Protein 2DGJ (pdb70)

Structure (mmCIF, N/CA/C/O backbone):
data_2DGJ
#
_entry.id   2DGJ
#
_cell.length_a   45.265
_cell.length_b   161.848
_cell.length_c   133.366
_cell.angle_alpha   90.00
_cell.angle_beta   90.00
_cell.angle_gamma   90.00
#
_symmetry.space_group_name_H-M   'C 2 2 21'
#
loop_
_entity.id
_entity.type
_entity.pdbx_description
1 polymer 'hypothetical protein ebhA'
2 non-polymer 'SULFATE ION'
3 non-polymer 'ACETIC ACID'
4 non-polymer GLYCEROL
5 water water
#
loop_
_atom_site.group_PDB
_atom_site.id
_atom_site.type_symbol
_atom_site.label_atom_id
_atom_site.label_alt_id
_atom_site.label_comp_id
_atom_site.label_asym_id
_atom_site.label_entity_id
_atom_site.label_seq_id
_atom_site.pdbx_PDB_ins_code
_atom_site.Cartn_x
_atom_site.Cartn_y
_atom_site.Cartn_z
_atom_site.occupancy
_atom_site.B_iso_or_equiv
_atom_site.auth_seq_id
_atom_site.auth_comp_id
_atom_site.auth_asym_id
_atom_site.auth_atom_id
_atom_site.pdbx_PDB_model_num
ATOM 1 N N . ALA A 1 2 ? 36.759 31.864 -3.333 1.00 35.91 2 ALA A N 1
ATOM 2 C CA . ALA A 1 2 ? 36.809 30.439 -3.766 1.00 35.99 2 ALA A CA 1
ATOM 3 C C . ALA A 1 2 ? 36.508 30.315 -5.258 1.00 35.99 2 ALA A C 1
ATOM 4 O O . ALA A 1 2 ? 36.268 29.218 -5.762 1.00 36.03 2 ALA A O 1
ATOM 14 N N . GLY A 1 4 ? 38.073 29.914 -7.764 1.00 34.14 4 GLY A N 1
ATOM 15 C CA . GLY A 1 4 ? 38.738 28.787 -8.398 1.00 32.93 4 GLY A CA 1
ATOM 16 C C . GLY A 1 4 ? 38.084 27.455 -8.095 1.00 32.09 4 GLY A C 1
ATOM 17 O O . GLY A 1 4 ? 37.960 26.599 -8.977 1.00 31.93 4 GLY A O 1
ATOM 18 N N . GLN A 1 5 ? 37.662 27.275 -6.847 1.00 31.24 5 GLN A N 1
ATOM 19 C CA . GLN A 1 5 ? 37.013 26.040 -6.429 1.00 30.35 5 GLN A CA 1
ATOM 20 C C . GLN A 1 5 ? 35.750 25.779 -7.246 1.00 29.73 5 GLN A C 1
ATOM 21 O O . GLN A 1 5 ? 35.457 24.635 -7.598 1.00 29.76 5 GLN A O 1
ATOM 27 N N . LEU A 1 6 ? 35.009 26.844 -7.544 1.00 28.88 6 LEU A N 1
ATOM 28 C CA . LEU A 1 6 ? 33.782 26.739 -8.325 1.00 27.92 6 LEU A CA 1
ATOM 29 C C . LEU A 1 6 ? 34.122 26.303 -9.747 1.00 27.32 6 LEU A C 1
ATOM 30 O O . LEU A 1 6 ? 33.441 25.451 -10.328 1.00 27.18 6 LEU A O 1
ATOM 35 N N . GLN A 1 7 ? 35.177 26.891 -10.303 1.00 26.71 7 GLN A N 1
ATOM 36 C CA . GLN A 1 7 ? 35.624 26.552 -11.647 1.00 26.19 7 GLN A CA 1
ATOM 37 C C . GLN A 1 7 ? 36.008 25.078 -11.648 1.00 25.84 7 GLN A C 1
ATOM 38 O O . GLN A 1 7 ? 35.766 24.356 -12.618 1.00 25.61 7 GLN A O 1
ATOM 44 N N . HIS A 1 8 ? 36.605 24.645 -10.539 1.00 25.52 8 HIS A N 1
ATOM 45 C CA . HIS A 1 8 ? 37.024 23.260 -10.374 1.00 25.26 8 HIS A CA 1
ATOM 46 C C . HIS A 1 8 ? 35.818 22.330 -10.440 1.00 24.84 8 HIS A C 1
ATOM 47 O O . HIS A 1 8 ? 35.862 21.300 -11.111 1.00 24.77 8 HIS A O 1
ATOM 54 N N . GLY A 1 9 ? 34.746 22.705 -9.744 1.00 24.33 9 GLY A N 1
ATOM 55 C CA . GLY A 1 9 ? 33.532 21.908 -9.743 1.00 23.61 9 GLY A CA 1
ATOM 56 C C . GLY A 1 9 ? 32.996 21.751 -11.156 1.00 23.13 9 GLY A C 1
ATOM 57 O O . GLY A 1 9 ? 32.556 20.673 -11.546 1.00 23.15 9 GLY A O 1
ATOM 58 N N . ILE A 1 10 ? 33.038 22.834 -11.926 1.00 22.68 10 ILE A N 1
ATOM 59 C CA . ILE A 1 10 ? 32.569 22.807 -13.307 1.00 22.17 10 ILE A CA 1
ATOM 60 C C . ILE A 1 10 ? 33.480 21.939 -14.176 1.00 21.95 10 ILE A C 1
ATOM 61 O O . ILE A 1 10 ? 33.010 21.167 -15.008 1.00 21.97 10 ILE A O 1
ATOM 66 N N . ASP A 1 11 ? 34.787 22.071 -13.977 1.00 21.62 11 ASP A N 1
ATOM 67 C CA . ASP A 1 11 ? 35.753 21.301 -14.754 1.00 21.36 11 ASP A CA 1
ATOM 68 C C . ASP A 1 11 ? 35.601 19.808 -14.525 1.00 21.25 11 ASP A C 1
ATOM 69 O O . ASP A 1 11 ? 35.757 19.002 -15.447 1.00 21.31 11 ASP A O 1
ATOM 74 N N . ASP A 1 12 ? 35.289 19.445 -13.287 1.00 21.04 12 ASP A N 1
ATOM 75 C CA . ASP A 1 12 ? 35.164 18.047 -12.910 1.00 20.82 12 ASP A CA 1
ATOM 76 C C . ASP A 1 12 ? 33.854 17.377 -13.294 1.00 20.68 12 ASP A C 1
ATOM 77 O O . ASP A 1 12 ? 33.673 16.191 -13.035 1.00 20.58 12 ASP A O 1
ATOM 82 N N . GLU A 1 13 ? 32.951 18.123 -13.922 1.00 20.61 13 GLU A N 1
ATOM 83 C CA . GLU A 1 13 ? 31.664 17.563 -14.323 1.00 20.61 13 GLU A CA 1
ATOM 84 C C . GLU A 1 13 ? 31.792 16.300 -15.171 1.00 20.49 13 GLU A C 1
ATOM 85 O O . GLU A 1 13 ? 31.404 15.210 -14.736 1.00 20.51 13 GLU A O 1
ATOM 91 N N . ASN A 1 14 ? 32.325 16.448 -16.381 1.00 20.26 14 ASN A N 1
ATOM 92 C CA . ASN A 1 14 ? 32.482 15.314 -17.284 1.00 20.08 14 ASN A CA 1
ATOM 93 C C . ASN A 1 14 ? 33.126 14.111 -16.611 1.00 19.84 14 ASN A C 1
ATOM 94 O O . ASN A 1 14 ? 32.661 12.982 -16.772 1.00 19.79 14 ASN A O 1
ATOM 99 N N . ALA A 1 15 ? 34.187 14.357 -15.850 1.00 19.60 15 ALA A N 1
ATOM 100 C CA . ALA A 1 15 ? 34.891 13.284 -15.157 1.00 19.40 15 ALA A CA 1
ATOM 101 C C . ALA A 1 15 ? 33.972 12.617 -14.137 1.00 19.24 15 ALA A C 1
ATOM 102 O O . ALA A 1 15 ? 33.865 11.392 -14.083 1.00 19.25 15 ALA A O 1
ATOM 104 N N . THR A 1 16 ? 33.299 13.434 -13.335 1.00 19.11 16 THR A N 1
ATOM 105 C CA . THR A 1 16 ? 32.388 12.925 -12.320 1.00 19.05 16 THR A CA 1
ATOM 106 C C . THR A 1 16 ? 31.286 12.097 -12.963 1.00 18.97 16 THR A C 1
ATOM 107 O O . THR A 1 16 ? 30.858 11.085 -12.414 1.00 18.90 16 THR A O 1
ATOM 111 N N . LYS A 1 17 ? 30.834 12.531 -14.135 1.00 18.98 17 LYS A N 1
ATOM 112 C CA . LYS A 1 17 ? 29.771 11.832 -14.842 1.00 19.06 17 LYS A CA 1
ATOM 113 C C . LYS A 1 17 ? 30.212 10.521 -15.469 1.00 19.05 17 LYS A C 1
ATOM 114 O O . LYS A 1 17 ? 29.373 9.701 -15.843 1.00 19.06 17 LYS A O 1
ATOM 120 N N . GLN A 1 18 ? 31.519 10.320 -15.583 1.00 19.11 18 GLN A N 1
ATOM 121 C CA . GLN A 1 18 ? 32.045 9.089 -16.163 1.00 19.05 18 GLN A CA 1
ATOM 122 C C . GLN A 1 18 ? 32.179 8.021 -15.088 1.00 18.80 18 GLN A C 1
ATOM 123 O O . GLN A 1 18 ? 32.297 6.828 -15.389 1.00 18.81 18 GLN A O 1
ATOM 129 N N . THR A 1 19 ? 32.154 8.452 -13.830 1.00 18.48 19 THR A N 1
ATOM 130 C CA . THR A 1 19 ? 32.303 7.530 -12.712 1.00 18.16 19 THR A CA 1
ATOM 131 C C . THR A 1 19 ? 31.054 6.715 -12.410 1.00 18.01 19 THR A C 1
ATOM 132 O O . THR A 1 19 ? 29.932 7.133 -12.701 1.00 18.02 19 THR A O 1
ATOM 136 N N . GLN A 1 20 ? 31.275 5.548 -11.812 1.00 17.82 20 GLN A N 1
ATOM 137 C CA . GLN A 1 20 ? 30.214 4.633 -11.425 1.00 17.49 20 GLN A CA 1
ATOM 138 C C . GLN A 1 20 ? 29.417 5.253 -10.272 1.00 17.50 20 GLN A C 1
ATOM 139 O O . GLN A 1 20 ? 28.215 5.006 -10.125 1.00 17.44 20 GLN A O 1
ATOM 145 N N . LYS A 1 21 ? 30.095 6.063 -9.461 1.00 17.36 21 LYS A N 1
ATOM 146 C CA . LYS A 1 21 ? 29.452 6.715 -8.326 1.00 17.34 21 LYS A CA 1
ATOM 147 C C . LYS A 1 21 ? 28.283 7.567 -8.814 1.00 17.22 21 LYS A C 1
ATOM 148 O O . LYS A 1 21 ? 27.237 7.635 -8.170 1.00 17.17 21 LYS A O 1
ATOM 154 N N . TYR A 1 22 ? 28.471 8.212 -9.959 1.00 17.06 22 TYR A N 1
ATOM 155 C CA . TYR A 1 22 ? 27.441 9.056 -10.551 1.00 17.12 22 TYR A CA 1
ATOM 156 C C . TYR A 1 22 ? 26.470 8.184 -11.341 1.00 17.15 22 TYR A C 1
ATOM 157 O O . TYR A 1 22 ? 25.261 8.186 -11.090 1.00 17.05 22 TYR A O 1
ATOM 166 N N . ARG A 1 23 ? 27.025 7.446 -12.297 1.00 17.31 23 ARG A N 1
ATOM 167 C CA . ARG A 1 23 ? 26.282 6.548 -13.175 1.00 17.40 23 ARG A CA 1
ATOM 168 C C . ARG A 1 23 ? 25.123 5.812 -12.504 1.00 17.21 23 ARG A C 1
ATOM 169 O O . ARG A 1 23 ? 23.967 5.980 -12.894 1.00 17.00 23 ARG A O 1
ATOM 177 N N . ASP A 1 24 ? 25.440 4.992 -11.504 1.00 17.04 24 ASP A N 1
ATOM 178 C CA . ASP A 1 24 ? 24.427 4.208 -10.796 1.00 16.97 24 ASP A CA 1
ATOM 179 C C . ASP A 1 24 ? 23.736 4.898 -9.630 1.00 17.04 24 ASP A C 1
ATOM 180 O O . ASP A 1 24 ? 22.946 4.272 -8.923 1.00 17.06 24 ASP A O 1
ATOM 185 N N . ALA A 1 25 ? 24.017 6.180 -9.420 1.00 17.18 25 ALA A N 1
ATOM 186 C CA . ALA A 1 25 ? 23.366 6.914 -8.338 1.00 17.26 25 ALA A CA 1
ATOM 187 C C . ALA A 1 25 ? 21.885 7.004 -8.680 1.00 17.35 25 ALA A C 1
ATOM 188 O O . ALA A 1 25 ? 21.493 6.757 -9.822 1.00 17.29 25 ALA A O 1
ATOM 190 N N . GLU A 1 26 ? 21.066 7.352 -7.694 1.00 17.41 26 GLU A N 1
ATOM 191 C CA . GLU A 1 26 ? 19.633 7.464 -7.926 1.00 17.56 26 GLU A CA 1
ATOM 192 C C . GLU A 1 26 ? 19.394 8.665 -8.832 1.00 17.40 26 GLU A C 1
ATOM 193 O O . GLU A 1 26 ? 20.062 9.692 -8.701 1.00 17.38 26 GLU A O 1
ATOM 199 N N . GLN A 1 27 ? 18.446 8.524 -9.753 1.00 17.17 27 GLN A N 1
ATOM 200 C CA . GLN A 1 27 ? 18.121 9.572 -10.717 1.00 16.84 27 GLN A CA 1
ATOM 201 C C . GLN A 1 27 ? 18.120 10.979 -10.130 1.00 16.61 27 GLN A C 1
ATOM 202 O O . GLN A 1 27 ? 18.823 11.858 -10.619 1.00 16.75 27 GLN A O 1
ATOM 208 N N . SER A 1 28 ? 17.324 11.189 -9.087 1.00 16.25 28 SER A N 1
ATOM 209 C CA . SER A 1 28 ? 17.215 12.495 -8.446 1.00 15.74 28 SER A CA 1
ATOM 210 C C . SER A 1 28 ? 18.563 13.072 -8.018 1.00 15.57 28 SER A C 1
ATOM 211 O O . SER A 1 28 ? 18.797 14.276 -8.135 1.00 15.51 28 SER A O 1
ATOM 214 N N . LYS A 1 29 ? 19.446 12.214 -7.519 1.00 15.31 29 LYS A N 1
ATOM 215 C CA . LYS A 1 29 ? 20.761 12.662 -7.074 1.00 15.12 29 LYS A CA 1
ATOM 216 C C . LYS A 1 29 ? 21.638 13.037 -8.262 1.00 14.81 29 LYS A C 1
ATOM 217 O O . LYS A 1 29 ? 22.430 13.973 -8.186 1.00 14.66 29 LYS A O 1
ATOM 223 N N . LYS A 1 30 ? 21.491 12.304 -9.360 1.00 14.63 30 LYS A N 1
ATOM 224 C CA . LYS A 1 30 ? 22.254 12.579 -10.573 1.00 14.41 30 LYS A CA 1
ATOM 225 C C . LYS A 1 30 ? 21.787 13.906 -11.163 1.00 14.07 30 LYS A C 1
ATOM 226 O O . LYS A 1 30 ? 22.589 14.715 -11.629 1.00 14.02 30 LYS A O 1
ATOM 232 N N . THR A 1 31 ? 20.476 14.128 -11.125 1.00 13.74 31 THR A N 1
ATOM 233 C CA . THR A 1 31 ? 19.881 15.351 -11.646 1.00 13.47 31 THR A CA 1
ATOM 234 C C . THR A 1 31 ? 20.245 16.578 -10.813 1.00 13.31 31 THR A C 1
ATOM 235 O O . THR A 1 31 ? 20.576 17.631 -11.359 1.00 13.26 31 THR A O 1
ATOM 239 N N . ALA A 1 32 ? 20.177 16.442 -9.493 1.00 13.02 32 ALA A N 1
ATOM 240 C CA . ALA A 1 32 ? 20.505 17.548 -8.603 1.00 12.88 32 ALA A CA 1
ATOM 241 C C . ALA A 1 32 ? 21.943 18.024 -8.854 1.00 12.88 32 ALA A C 1
ATOM 242 O O . ALA A 1 32 ? 22.218 19.229 -8.922 1.00 12.87 32 ALA A O 1
ATOM 244 N N . TYR A 1 33 ? 22.860 17.068 -8.994 1.00 12.82 33 TYR A N 1
ATOM 245 C CA . TYR A 1 33 ? 24.257 17.389 -9.250 1.00 12.94 33 TYR A CA 1
ATOM 246 C C . TYR A 1 33 ? 24.353 18.113 -10.581 1.00 13.17 33 TYR A C 1
ATOM 247 O O . TYR A 1 33 ? 24.951 19.178 -10.675 1.00 13.17 33 TYR A O 1
ATOM 256 N N . ASP A 1 34 ? 23.756 17.523 -11.610 1.00 13.54 34 ASP A N 1
ATOM 257 C CA . ASP A 1 34 ? 23.777 18.107 -12.942 1.00 13.99 34 ASP A CA 1
ATOM 258 C C . ASP A 1 34 ? 23.230 19.535 -12.947 1.00 13.85 34 ASP A C 1
ATOM 259 O O . ASP A 1 34 ? 23.769 20.417 -13.615 1.00 13.78 34 ASP A O 1
ATOM 264 N N . GLN A 1 35 ? 22.163 19.762 -12.190 1.00 13.75 35 GLN A N 1
ATOM 265 C CA . GLN A 1 35 ? 21.557 21.086 -12.118 1.00 13.69 35 GLN A CA 1
ATOM 266 C C . GLN A 1 35 ? 22.426 22.067 -11.343 1.00 13.73 35 GLN A C 1
ATOM 267 O O . GLN A 1 35 ? 22.360 23.275 -11.571 1.00 13.70 35 GLN A O 1
ATOM 273 N N . ALA A 1 36 ? 23.238 21.547 -10.428 1.00 13.78 36 ALA A N 1
ATOM 274 C CA . ALA A 1 36 ? 24.122 22.390 -9.631 1.00 14.01 36 ALA A CA 1
ATOM 275 C C . ALA A 1 36 ? 25.243 22.900 -10.528 1.00 14.11 36 ALA A C 1
ATOM 276 O O . ALA A 1 36 ? 25.613 24.077 -10.472 1.00 14.08 36 ALA A O 1
ATOM 278 N N . VAL A 1 37 ? 25.775 22.006 -11.359 1.00 14.24 37 VAL A N 1
ATOM 279 C CA . VAL A 1 37 ? 26.847 22.365 -12.281 1.00 14.49 37 VAL A CA 1
ATOM 280 C C . VAL A 1 37 ? 26.363 23.431 -13.257 1.00 14.83 37 VAL A C 1
ATOM 281 O O . VAL A 1 37 ? 27.046 24.425 -13.492 1.00 14.84 37 VAL A O 1
ATOM 285 N N . ALA A 1 38 ? 25.182 23.215 -13.828 1.00 15.20 38 ALA A N 1
ATOM 286 C CA . ALA A 1 38 ? 24.607 24.160 -14.777 1.00 15.61 38 ALA A CA 1
ATOM 287 C C . ALA A 1 38 ? 24.440 25.511 -14.099 1.00 15.91 38 ALA A C 1
ATOM 288 O O . ALA A 1 38 ? 24.740 26.557 -14.680 1.00 16.01 38 ALA A O 1
ATOM 290 N N . ALA A 1 39 ? 23.969 25.482 -12.859 1.00 16.23 39 ALA A N 1
ATOM 291 C CA . ALA A 1 39 ? 23.774 26.700 -12.091 1.00 16.78 39 ALA A CA 1
ATOM 292 C C . ALA A 1 39 ? 25.120 27.403 -11.876 1.00 17.21 39 ALA A C 1
ATOM 293 O O . ALA A 1 39 ? 25.231 28.623 -12.019 1.00 17.21 39 ALA A O 1
ATOM 295 N N . ALA A 1 40 ? 26.136 26.616 -11.528 1.00 17.78 40 ALA A N 1
ATOM 296 C CA . ALA A 1 40 ? 27.476 27.138 -11.280 1.00 18.28 40 ALA A CA 1
ATOM 297 C C . ALA A 1 40 ? 28.012 27.872 -12.504 1.00 18.63 40 ALA A C 1
ATOM 298 O O . ALA A 1 40 ? 28.500 28.993 -12.398 1.00 18.78 40 ALA A O 1
ATOM 300 N N . LYS A 1 41 ? 27.910 27.237 -13.668 1.00 19.04 41 LYS A N 1
ATOM 301 C CA . LYS A 1 41 ? 28.389 27.849 -14.903 1.00 19.62 41 LYS A CA 1
ATOM 302 C C . LYS A 1 41 ? 27.779 29.229 -15.084 1.00 20.03 41 LYS A C 1
ATOM 303 O O . LYS A 1 41 ? 28.482 30.207 -15.329 1.00 19.99 41 LYS A O 1
ATOM 309 N N . ALA A 1 42 ? 26.458 29.300 -14.973 1.00 20.74 42 ALA A N 1
ATOM 310 C CA . ALA A 1 42 ? 25.735 30.550 -15.136 1.00 21.51 42 ALA A CA 1
ATOM 311 C C . ALA A 1 42 ? 26.209 31.596 -14.130 1.00 22.12 42 ALA A C 1
ATOM 312 O O . ALA A 1 42 ? 26.488 32.739 -14.492 1.00 22.16 42 ALA A O 1
ATOM 314 N N . ILE A 1 43 ? 26.302 31.192 -12.868 1.00 22.86 43 ILE A N 1
ATOM 315 C CA . ILE A 1 43 ? 26.743 32.090 -11.810 1.00 23.71 43 ILE A CA 1
ATOM 316 C C . ILE A 1 43 ? 28.176 32.551 -12.049 1.00 24.35 43 ILE A C 1
ATOM 317 O O . ILE A 1 43 ? 28.488 33.730 -11.875 1.00 24.51 43 ILE A O 1
ATOM 322 N N . LEU A 1 44 ? 29.045 31.631 -12.452 1.00 25.06 44 LEU A N 1
ATOM 323 C CA . LEU A 1 44 ? 30.438 31.973 -12.704 1.00 25.76 44 LEU A CA 1
ATOM 324 C C . LEU A 1 44 ? 30.534 32.957 -13.869 1.00 26.24 44 LEU A C 1
ATOM 325 O O . LEU A 1 44 ? 31.382 33.843 -13.878 1.00 26.31 44 LEU A O 1
ATOM 330 N N . ASN A 1 45 ? 29.649 32.791 -14.848 1.00 26.87 45 ASN A N 1
ATOM 331 C CA . ASN A 1 45 ? 29.622 33.662 -16.021 1.00 27.51 45 ASN A CA 1
ATOM 332 C C . ASN A 1 45 ? 29.292 35.103 -15.628 1.00 27.92 45 ASN A C 1
ATOM 333 O O . ASN A 1 45 ? 29.942 36.044 -16.084 1.00 28.16 45 ASN A O 1
ATOM 338 N N . LYS A 1 46 ? 28.283 35.269 -14.777 1.00 28.23 46 LYS A N 1
ATOM 339 C CA . LYS A 1 46 ? 27.866 36.590 -14.318 1.00 28.50 46 LYS A CA 1
ATOM 340 C C . LYS A 1 46 ? 29.034 37.441 -13.827 1.00 28.63 46 LYS A C 1
ATOM 341 O O . LYS A 1 46 ? 29.088 38.640 -14.093 1.00 28.75 46 LYS A O 1
ATOM 347 N N . GLN A 1 47 ? 29.960 36.822 -13.101 1.00 28.83 47 GLN A N 1
ATOM 348 C CA . GLN A 1 47 ? 31.121 37.541 -12.590 1.00 29.02 47 GLN A CA 1
ATOM 349 C C . GLN A 1 47 ? 32.155 37.794 -13.681 1.00 29.06 47 GLN A C 1
ATOM 350 O O . GLN A 1 47 ? 32.575 36.876 -14.383 1.00 29.13 47 GLN A O 1
ATOM 356 N N . ASP A 1 53 ? 27.728 38.879 -3.339 1.00 40.51 53 ASP A N 1
ATOM 357 C CA . ASP A 1 53 ? 27.765 38.133 -4.591 1.00 40.40 53 ASP A CA 1
ATOM 358 C C . ASP A 1 53 ? 29.176 37.692 -4.915 1.00 40.20 53 ASP A C 1
ATOM 359 O O . ASP A 1 53 ? 29.782 37.973 -5.947 1.00 40.19 53 ASP A O 1
ATOM 364 N N . LYS A 1 54 ? 29.652 36.971 -3.925 1.00 39.87 54 LYS A N 1
ATOM 365 C CA . LYS A 1 54 ? 30.936 36.329 -3.838 1.00 39.40 54 LYS A CA 1
ATOM 366 C C . LYS A 1 54 ? 30.361 35.196 -3.010 1.00 38.96 54 LYS A C 1
ATOM 367 O O . LYS A 1 54 ? 30.823 34.054 -3.041 1.00 38.97 54 LYS A O 1
ATOM 373 N N . ALA A 1 55 ? 29.307 35.573 -2.288 1.00 38.35 55 ALA A N 1
ATOM 374 C CA . ALA A 1 55 ? 28.542 34.691 -1.435 1.00 37.62 55 ALA A CA 1
ATOM 375 C C . ALA A 1 55 ? 27.701 33.864 -2.387 1.00 37.04 55 ALA A C 1
ATOM 376 O O . ALA A 1 55 ? 27.277 32.762 -2.057 1.00 37.01 55 ALA A O 1
ATOM 378 N N . ALA A 1 56 ? 27.462 34.413 -3.575 1.00 36.31 56 ALA A N 1
ATOM 379 C CA . ALA A 1 56 ? 26.691 33.716 -4.601 1.00 35.47 56 ALA A CA 1
ATOM 380 C C . ALA A 1 56 ? 27.577 32.620 -5.185 1.00 34.82 56 ALA A C 1
ATOM 381 O O . ALA A 1 56 ? 27.110 31.532 -5.525 1.00 34.73 56 ALA A O 1
ATOM 383 N N . VAL A 1 57 ? 28.867 32.920 -5.293 1.00 34.03 57 VAL A N 1
ATOM 384 C CA . VAL A 1 57 ? 29.834 31.971 -5.821 1.00 33.25 57 VAL A CA 1
ATOM 385 C C . VAL A 1 57 ? 30.026 30.816 -4.845 1.00 32.74 57 VAL A C 1
ATOM 386 O O . VAL A 1 57 ? 30.221 29.675 -5.261 1.00 32.65 57 VAL A O 1
ATOM 390 N N . ASP A 1 58 ? 29.962 31.115 -3.551 1.00 32.12 58 ASP A N 1
ATOM 391 C CA . ASP A 1 58 ? 30.160 30.092 -2.534 1.00 31.51 58 ASP A CA 1
ATOM 392 C C . ASP A 1 58 ? 28.944 29.187 -2.381 1.00 30.91 58 ASP A C 1
ATOM 393 O O . ASP A 1 58 ? 29.082 27.982 -2.174 1.00 30.76 58 ASP A O 1
ATOM 398 N N . ARG A 1 59 ? 27.753 29.767 -2.476 1.00 30.24 59 ARG A N 1
ATOM 399 C CA . ARG A 1 59 ? 26.526 28.987 -2.367 1.00 29.61 59 ARG A CA 1
ATOM 400 C C . ARG A 1 59 ? 26.480 28.031 -3.551 1.00 28.91 59 ARG A C 1
ATOM 401 O O . ARG A 1 59 ? 26.008 26.901 -3.437 1.00 28.83 59 ARG A O 1
ATOM 409 N N . ALA A 1 60 ? 26.980 28.501 -4.689 1.00 28.04 60 ALA A N 1
ATOM 410 C CA . ALA A 1 60 ? 27.015 27.694 -5.902 1.00 27.18 60 ALA A CA 1
ATOM 411 C C . ALA A 1 60 ? 28.020 26.566 -5.713 1.00 26.49 60 ALA A C 1
ATOM 412 O O . ALA A 1 60 ? 27.772 25.419 -6.080 1.00 26.29 60 ALA A O 1
ATOM 414 N N . LEU A 1 61 ? 29.166 26.901 -5.134 1.00 25.75 61 LEU A N 1
ATOM 415 C CA . LEU A 1 61 ? 30.206 25.916 -4.881 1.00 25.02 61 LEU A CA 1
ATOM 416 C C . LEU A 1 61 ? 29.680 24.889 -3.896 1.00 24.58 61 LEU A C 1
ATOM 417 O O . LEU A 1 61 ? 29.807 23.686 -4.110 1.00 24.49 61 LEU A O 1
ATOM 422 N N . GLN A 1 62 ? 29.083 25.377 -2.816 1.00 24.06 62 GLN A N 1
ATOM 423 C CA . GLN A 1 62 ? 28.535 24.506 -1.786 1.00 23.59 62 GLN A CA 1
ATOM 424 C C . GLN A 1 62 ? 27.545 23.495 -2.366 1.00 22.96 62 GLN A C 1
ATOM 425 O O . GLN A 1 62 ? 27.533 22.329 -1.980 1.00 22.94 62 GLN A O 1
ATOM 431 N N . GLN A 1 63 ? 26.720 23.946 -3.302 1.00 22.16 63 GLN A N 1
ATOM 432 C CA . GLN A 1 63 ? 25.730 23.074 -3.921 1.00 21.49 63 GLN A CA 1
ATOM 433 C C . GLN A 1 63 ? 26.341 22.040 -4.865 1.00 20.78 63 GLN A C 1
ATOM 434 O O . GLN A 1 63 ? 25.834 20.920 -4.970 1.00 20.59 63 GLN A O 1
ATOM 440 N N . VAL A 1 64 ? 27.423 22.401 -5.549 1.00 19.96 64 VAL A N 1
ATOM 441 C CA . VAL A 1 64 ? 28.080 21.452 -6.443 1.00 19.22 64 VAL A CA 1
ATOM 442 C C . VAL A 1 64 ? 28.786 20.390 -5.602 1.00 18.83 64 VAL A C 1
ATOM 443 O O . VAL A 1 64 ? 28.769 19.207 -5.932 1.00 18.68 64 VAL A O 1
ATOM 447 N N . THR A 1 65 ? 29.404 20.818 -4.507 1.00 18.48 65 THR A N 1
ATOM 448 C CA . THR A 1 65 ? 30.115 19.903 -3.618 1.00 18.31 65 THR A CA 1
ATOM 449 C C . THR A 1 65 ? 29.139 18.997 -2.875 1.00 18.25 65 THR A C 1
ATOM 450 O O . THR A 1 65 ? 29.398 17.807 -2.695 1.00 18.21 65 THR A O 1
ATOM 454 N N . SER A 1 66 ? 28.014 19.563 -2.448 1.00 18.08 66 SER A N 1
ATOM 455 C CA . SER A 1 66 ? 27.011 18.796 -1.721 1.00 17.92 66 SER A CA 1
ATOM 456 C C . SER A 1 66 ? 26.340 17.731 -2.580 1.00 17.80 66 SER A C 1
ATOM 457 O O . SER A 1 66 ? 26.318 16.552 -2.209 1.00 17.86 66 SER A O 1
ATOM 460 N N . THR A 1 67 ? 25.788 18.139 -3.721 1.00 17.53 67 THR A N 1
ATOM 461 C CA . THR A 1 67 ? 25.120 17.194 -4.605 1.00 17.26 67 THR A CA 1
ATOM 462 C C . THR A 1 67 ? 26.096 16.124 -5.086 1.00 17.22 67 THR A C 1
ATOM 463 O O . THR A 1 67 ? 25.717 14.969 -5.260 1.00 17.19 67 THR A O 1
ATOM 467 N N . LYS A 1 68 ? 27.353 16.498 -5.298 1.00 17.12 68 LYS A N 1
ATOM 468 C CA . LYS A 1 68 ? 28.328 15.514 -5.749 1.00 17.03 68 LYS A CA 1
ATOM 469 C C . LYS A 1 68 ? 28.581 14.458 -4.674 1.00 16.88 68 LYS A C 1
ATOM 470 O O . LYS A 1 68 ? 28.557 13.258 -4.957 1.00 16.89 68 LYS A O 1
ATOM 476 N N . ASP A 1 69 ? 28.830 14.902 -3.446 1.00 16.63 69 ASP A N 1
ATOM 477 C CA . ASP A 1 69 ? 29.079 13.968 -2.355 1.00 16.45 69 ASP A CA 1
ATOM 478 C C . ASP A 1 69 ? 27.869 13.064 -2.174 1.00 16.07 69 ASP A C 1
ATOM 479 O O . ASP A 1 69 ? 28.005 11.892 -1.819 1.00 16.04 69 ASP A O 1
ATOM 484 N N . ALA A 1 70 ? 26.686 13.617 -2.431 1.00 15.68 70 ALA A N 1
ATOM 485 C CA . ALA A 1 70 ? 25.438 12.882 -2.281 1.00 15.19 70 ALA A CA 1
ATOM 486 C C . ALA A 1 70 ? 25.292 11.719 -3.266 1.00 14.83 70 ALA A C 1
ATOM 487 O O . ALA A 1 70 ? 24.571 10.756 -2.991 1.00 14.70 70 ALA A O 1
ATOM 489 N N . LEU A 1 71 ? 25.956 11.811 -4.414 1.00 14.41 71 LEU A N 1
ATOM 490 C CA . LEU A 1 71 ? 25.907 10.732 -5.398 1.00 14.16 71 LEU A CA 1
ATOM 491 C C . LEU A 1 71 ? 26.183 9.427 -4.651 1.00 14.08 71 LEU A C 1
ATOM 492 O O . LEU A 1 71 ? 27.199 9.299 -3.958 1.00 14.03 71 LEU A O 1
ATOM 497 N N . ASN A 1 72 ? 25.278 8.462 -4.791 1.00 13.95 72 ASN A N 1
ATOM 498 C CA . ASN A 1 72 ? 25.412 7.197 -4.076 1.00 13.85 72 ASN A CA 1
ATOM 499 C C . ASN A 1 72 ? 25.509 5.955 -4.948 1.00 13.90 72 ASN A C 1
ATOM 500 O O . ASN A 1 72 ? 25.131 4.868 -4.523 1.00 13.84 72 ASN A O 1
ATOM 505 N N . GLY A 1 73 ? 26.026 6.113 -6.160 1.00 14.00 73 GLY A N 1
ATOM 506 C CA . GLY A 1 73 ? 26.163 4.972 -7.046 1.00 14.22 73 GLY A CA 1
ATOM 507 C C . GLY A 1 73 ? 26.961 3.857 -6.396 1.00 14.35 73 GLY A C 1
ATOM 508 O O . GLY A 1 73 ? 26.616 2.680 -6.520 1.00 14.44 73 GLY A O 1
ATOM 509 N N . ASP A 1 74 ? 28.024 4.224 -5.689 1.00 14.47 74 ASP A N 1
ATOM 510 C CA . ASP A 1 74 ? 28.870 3.247 -5.014 1.00 14.72 74 ASP A CA 1
ATOM 511 C C . ASP A 1 74 ? 28.096 2.489 -3.937 1.00 14.68 74 ASP A C 1
ATOM 512 O O . ASP A 1 74 ? 28.273 1.281 -3.767 1.00 14.76 74 ASP A O 1
ATOM 517 N N . ALA A 1 75 ? 27.228 3.196 -3.220 1.00 14.57 75 ALA A N 1
ATOM 518 C CA . ALA A 1 75 ? 26.424 2.571 -2.175 1.00 14.36 75 ALA A CA 1
ATOM 519 C C . ALA A 1 75 ? 25.448 1.603 -2.840 1.00 14.31 75 ALA A C 1
ATOM 520 O O . ALA A 1 75 ? 25.135 0.547 -2.300 1.00 14.05 75 ALA A O 1
ATOM 522 N N . LYS A 1 76 ? 24.979 1.978 -4.026 1.00 14.42 76 LYS A N 1
ATOM 523 C CA . LYS A 1 76 ? 24.045 1.150 -4.782 1.00 14.47 76 LYS A CA 1
ATOM 524 C C . LYS A 1 76 ? 24.733 -0.085 -5.337 1.00 14.44 76 LYS A C 1
ATOM 525 O O . LYS A 1 76 ? 24.086 -1.108 -5.564 1.00 14.33 76 LYS A O 1
ATOM 531 N N . LEU A 1 77 ? 26.042 0.017 -5.567 1.00 14.46 77 LEU A N 1
ATOM 532 C CA . LEU A 1 77 ? 26.815 -1.107 -6.081 1.00 14.45 77 LEU A CA 1
ATOM 533 C C . LEU A 1 77 ? 26.991 -2.145 -4.984 1.00 14.44 77 LEU A C 1
ATOM 534 O O . LEU A 1 77 ? 26.893 -3.342 -5.227 1.00 14.42 77 LEU A O 1
ATOM 539 N N . ALA A 1 78 ? 27.260 -1.675 -3.773 1.00 14.53 78 ALA A N 1
ATOM 540 C CA . ALA A 1 78 ? 27.443 -2.563 -2.632 1.00 14.65 78 ALA A CA 1
ATOM 541 C C . ALA A 1 78 ? 26.139 -3.314 -2.365 1.00 14.68 78 ALA A C 1
ATOM 542 O O . ALA A 1 78 ? 26.136 -4.510 -2.077 1.00 14.74 78 ALA A O 1
ATOM 544 N N . GLU A 1 79 ? 25.031 -2.595 -2.477 1.00 14.86 79 GLU A N 1
ATOM 545 C CA . GLU A 1 79 ? 23.711 -3.173 -2.265 1.00 14.97 79 GLU A CA 1
ATOM 546 C C . GLU A 1 79 ? 23.429 -4.248 -3.308 1.00 14.76 79 GLU A C 1
ATOM 547 O O . GLU A 1 79 ? 22.979 -5.349 -2.977 1.00 14.82 79 GLU A O 1
ATOM 553 N N . ALA A 1 80 ? 23.703 -3.927 -4.568 1.00 14.46 80 ALA A N 1
ATOM 554 C CA . ALA A 1 80 ? 23.477 -4.862 -5.663 1.00 14.28 80 ALA A CA 1
ATOM 555 C C . ALA A 1 80 ? 24.291 -6.134 -5.458 1.00 14.15 80 ALA A C 1
ATOM 556 O O . ALA A 1 80 ? 23.777 -7.238 -5.618 1.00 14.17 80 ALA A O 1
ATOM 558 N N . LYS A 1 81 ? 25.563 -5.971 -5.106 1.00 13.97 81 LYS A N 1
ATOM 559 C CA . LYS A 1 81 ? 26.440 -7.111 -4.871 1.00 13.84 81 LYS A CA 1
ATOM 560 C C . LYS A 1 81 ? 25.904 -7.951 -3.721 1.00 13.67 81 LYS A C 1
ATOM 561 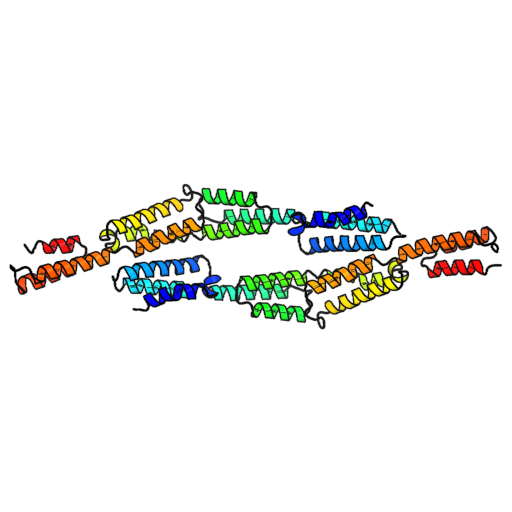O O . LYS A 1 81 ? 25.943 -9.178 -3.762 1.00 13.89 81 LYS A O 1
ATOM 567 N N . ALA A 1 82 ? 25.400 -7.281 -2.692 1.00 13.29 82 ALA A N 1
ATOM 568 C CA . ALA A 1 82 ? 24.846 -7.972 -1.536 1.00 12.99 82 ALA A CA 1
ATOM 569 C C . ALA A 1 82 ? 23.658 -8.816 -1.995 1.00 12.77 82 ALA A C 1
ATOM 570 O O . ALA A 1 82 ? 23.504 -9.973 -1.599 1.00 12.86 82 ALA A O 1
ATOM 572 N N . ALA A 1 83 ? 22.828 -8.222 -2.845 1.00 12.48 83 ALA A N 1
ATOM 573 C CA . ALA A 1 83 ? 21.650 -8.890 -3.377 1.00 12.23 83 ALA A CA 1
ATOM 574 C C . ALA A 1 83 ? 22.054 -10.120 -4.186 1.00 12.07 83 ALA A C 1
ATOM 575 O O . ALA A 1 83 ? 21.437 -11.177 -4.078 1.00 12.13 83 ALA A O 1
ATOM 577 N N . ALA A 1 84 ? 23.105 -9.979 -4.985 1.00 11.86 84 ALA A N 1
ATOM 578 C CA . ALA A 1 84 ? 23.584 -11.077 -5.813 1.00 11.72 84 ALA A CA 1
ATOM 579 C C . ALA A 1 84 ? 24.116 -12.222 -4.963 1.00 11.61 84 ALA A C 1
ATOM 580 O O . ALA A 1 84 ? 23.848 -13.393 -5.240 1.00 11.43 84 ALA A O 1
ATOM 582 N N . ARG A 1 85 ? 24.869 -11.886 -3.923 1.00 11.64 85 ARG A N 1
ATOM 583 C CA . ARG A 1 85 ? 25.432 -12.909 -3.056 1.00 11.66 85 ARG A CA 1
ATOM 584 C C . ARG A 1 85 ? 24.311 -13.672 -2.364 1.00 11.89 85 ARG A C 1
ATOM 585 O O . ARG A 1 85 ? 24.373 -14.888 -2.218 1.00 11.81 85 ARG A O 1
ATOM 593 N N . GLN A 1 86 ? 23.276 -12.947 -1.957 1.00 12.23 86 GLN A N 1
ATOM 594 C CA . GLN A 1 86 ? 22.132 -13.551 -1.291 1.00 12.62 86 GLN A CA 1
ATOM 595 C C . GLN A 1 86 ? 21.460 -14.531 -2.241 1.00 12.92 86 GLN A C 1
ATOM 596 O O . GLN A 1 86 ? 21.131 -15.652 -1.854 1.00 13.05 86 GLN A O 1
ATOM 602 N N . ASN A 1 87 ? 21.267 -14.101 -3.486 1.00 13.17 87 ASN A N 1
ATOM 603 C CA . ASN A 1 87 ? 20.640 -14.939 -4.501 1.00 13.41 87 ASN A CA 1
ATOM 604 C C . ASN A 1 87 ? 21.520 -16.138 -4.844 1.00 13.60 87 ASN A C 1
ATOM 605 O O . ASN A 1 87 ? 21.034 -17.256 -4.979 1.00 13.60 87 ASN A O 1
ATOM 610 N N . LEU A 1 88 ? 22.817 -15.901 -4.995 1.00 13.81 88 LEU A N 1
ATOM 611 C CA . LEU A 1 88 ? 23.761 -16.965 -5.327 1.00 14.07 88 LEU A CA 1
ATOM 612 C C . LEU A 1 88 ? 23.685 -18.138 -4.353 1.00 14.33 88 LEU A C 1
ATOM 613 O O . LEU A 1 88 ? 23.800 -19.303 -4.749 1.00 14.32 88 LEU A O 1
ATOM 618 N N . GLY A 1 89 ? 23.486 -17.827 -3.076 1.00 14.61 89 GLY A N 1
ATOM 619 C CA . GLY A 1 89 ? 23.415 -18.866 -2.066 1.00 15.04 89 GLY A CA 1
ATOM 620 C C . GLY A 1 89 ? 22.174 -19.737 -2.113 1.00 15.44 89 GLY A C 1
ATOM 621 O O . GLY A 1 89 ? 22.097 -20.729 -1.393 1.00 15.51 89 GLY A O 1
ATOM 622 N N . THR A 1 90 ? 21.208 -19.378 -2.951 1.00 15.84 90 THR A N 1
ATOM 623 C CA . THR A 1 90 ? 19.974 -20.155 -3.067 1.00 16.25 90 THR A CA 1
ATOM 624 C C . THR A 1 90 ? 20.016 -21.126 -4.242 1.00 16.44 90 THR A C 1
ATOM 625 O O . THR A 1 90 ? 19.082 -21.903 -4.452 1.00 16.57 90 THR A O 1
ATOM 629 N N . LEU A 1 91 ? 21.101 -21.077 -5.007 1.00 16.67 91 LEU A N 1
ATOM 630 C CA . LEU A 1 91 ? 21.285 -21.962 -6.153 1.00 16.96 91 LEU A CA 1
ATOM 631 C C . LEU A 1 91 ? 21.855 -23.296 -5.657 1.00 17.25 91 LEU A C 1
ATOM 632 O O . LEU A 1 91 ? 23.054 -23.413 -5.405 1.00 17.41 91 LEU A O 1
ATOM 637 N N . ASN A 1 92 ? 20.985 -24.297 -5.528 1.00 17.47 92 ASN A N 1
ATOM 638 C CA . ASN A 1 92 ? 21.371 -25.619 -5.028 1.00 17.68 92 ASN A CA 1
ATOM 639 C C . ASN A 1 92 ? 21.952 -26.590 -6.058 1.00 17.69 92 ASN A C 1
ATOM 640 O O . ASN A 1 92 ? 22.208 -27.746 -5.732 1.00 17.91 92 ASN A O 1
ATOM 645 N N . HIS A 1 93 ? 22.179 -26.146 -7.286 1.00 17.52 93 HIS A N 1
ATOM 646 C CA . HIS A 1 93 ? 22.682 -27.071 -8.294 1.00 17.31 93 HIS A CA 1
ATOM 647 C C . HIS A 1 93 ? 24.073 -26.821 -8.847 1.00 17.13 93 HIS A C 1
ATOM 648 O O . HIS A 1 93 ? 24.727 -27.757 -9.305 1.00 17.22 93 HIS A O 1
ATOM 655 N N . ILE A 1 94 ? 24.537 -25.575 -8.814 1.00 16.86 94 ILE A N 1
ATOM 656 C CA . ILE A 1 94 ? 25.873 -25.277 -9.314 1.00 16.68 94 ILE A CA 1
ATOM 657 C C . ILE A 1 94 ? 26.929 -25.949 -8.434 1.00 16.58 94 ILE A C 1
ATOM 658 O O . ILE A 1 94 ? 26.697 -26.192 -7.247 1.00 16.56 94 ILE A O 1
ATOM 663 N N . THR A 1 95 ? 28.089 -26.250 -9.012 1.00 16.43 95 THR A N 1
ATOM 664 C CA . THR A 1 95 ? 29.166 -26.891 -8.264 1.00 16.25 95 THR A CA 1
ATOM 665 C C . THR A 1 95 ? 29.926 -25.818 -7.492 1.00 16.20 95 THR A C 1
ATOM 666 O O . THR A 1 95 ? 29.785 -24.623 -7.776 1.00 16.17 95 THR A O 1
ATOM 670 N N . ASN A 1 96 ? 30.729 -26.240 -6.520 1.00 16.08 96 ASN A N 1
ATOM 671 C CA . ASN A 1 96 ? 31.496 -25.299 -5.720 1.00 15.97 96 ASN A CA 1
ATOM 672 C C . ASN A 1 96 ? 32.368 -24.416 -6.605 1.00 15.85 96 ASN A C 1
ATOM 673 O O . ASN A 1 96 ? 32.475 -23.214 -6.378 1.00 15.62 96 ASN A O 1
ATOM 678 N N . ALA A 1 97 ? 32.980 -25.016 -7.620 1.00 15.92 97 ALA A N 1
ATOM 679 C CA . ALA A 1 97 ? 33.840 -24.271 -8.532 1.00 16.15 97 ALA A CA 1
ATOM 680 C C . ALA A 1 97 ? 33.038 -23.203 -9.259 1.00 16.32 97 ALA A C 1
ATOM 681 O O . ALA A 1 97 ? 33.514 -22.083 -9.458 1.00 16.36 97 ALA A O 1
ATOM 683 N N . GLN A 1 98 ? 31.819 -23.556 -9.657 1.00 16.47 98 GLN A N 1
ATOM 684 C CA . GLN A 1 98 ? 30.961 -22.617 -10.363 1.00 16.74 98 GLN A CA 1
ATOM 685 C C . GLN A 1 98 ? 30.537 -21.520 -9.403 1.00 16.95 98 GLN A C 1
ATOM 686 O O . GLN A 1 98 ? 30.473 -20.349 -9.776 1.00 16.93 98 GLN A O 1
ATOM 692 N N . ARG A 1 99 ? 30.255 -21.903 -8.161 1.00 17.15 99 ARG A N 1
ATOM 693 C CA . ARG A 1 99 ? 29.830 -20.949 -7.147 1.00 17.31 99 ARG A CA 1
ATOM 694 C C . ARG A 1 99 ? 30.896 -19.897 -6.843 1.00 17.33 99 ARG A C 1
ATOM 695 O O . ARG A 1 99 ? 30.588 -18.702 -6.790 1.00 17.23 99 ARG A O 1
ATOM 703 N N . THR A 1 100 ? 32.140 -20.334 -6.647 1.00 17.32 100 THR A N 1
ATOM 704 C CA . THR A 1 100 ? 33.230 -19.409 -6.337 1.00 17.47 100 THR A CA 1
ATOM 705 C C . THR A 1 100 ? 33.543 -18.490 -7.508 1.00 17.42 100 THR A C 1
ATOM 706 O O . THR A 1 100 ? 33.954 -17.347 -7.309 1.00 17.44 100 THR A O 1
ATOM 710 N N . ALA A 1 101 ? 33.360 -18.986 -8.728 1.00 17.40 101 ALA A N 1
ATOM 711 C CA . ALA A 1 101 ? 33.622 -18.174 -9.914 1.00 17.50 101 ALA A CA 1
ATOM 712 C C . ALA A 1 101 ? 32.583 -17.059 -9.968 1.00 17.56 101 ALA A C 1
ATOM 713 O O . ALA A 1 101 ? 32.913 -15.898 -10.212 1.00 17.61 101 ALA A O 1
ATOM 715 N N . LEU A 1 102 ? 31.327 -17.424 -9.739 1.00 17.60 102 LEU A N 1
ATOM 716 C CA . LEU A 1 102 ? 30.234 -16.460 -9.735 1.00 17.67 102 LEU A CA 1
ATOM 717 C C . LEU A 1 102 ? 30.464 -15.460 -8.601 1.00 17.76 102 LEU A C 1
ATOM 718 O O . LEU A 1 102 ? 30.333 -14.250 -8.783 1.00 17.77 102 LEU A O 1
ATOM 723 N N . GLU A 1 103 ? 30.799 -15.983 -7.427 1.00 17.89 103 GLU A N 1
ATOM 724 C CA . GLU A 1 103 ? 31.057 -15.155 -6.254 1.00 17.94 103 GLU A CA 1
ATOM 725 C C . GLU A 1 103 ? 32.190 -14.196 -6.590 1.00 17.97 103 GLU A C 1
ATOM 726 O O . GLU A 1 103 ? 32.206 -13.050 -6.140 1.00 18.10 103 GLU A O 1
ATOM 732 N N . GLY A 1 104 ? 33.135 -14.672 -7.392 1.00 17.93 104 GLY A N 1
ATOM 733 C CA . GLY A 1 104 ? 34.257 -13.841 -7.778 1.00 17.91 104 GLY A CA 1
ATOM 734 C C . GLY A 1 104 ? 33.846 -12.759 -8.754 1.00 17.91 104 GLY A C 1
ATOM 735 O O . GLY A 1 104 ? 34.260 -11.607 -8.626 1.00 18.06 104 GLY A O 1
ATOM 736 N N . GLN A 1 105 ? 33.027 -13.128 -9.733 1.00 17.81 105 GLN A N 1
ATOM 737 C CA . GLN A 1 105 ? 32.560 -12.168 -10.726 1.00 17.78 105 GLN A CA 1
ATOM 738 C C . GLN A 1 105 ? 31.695 -11.109 -10.051 1.00 17.73 105 GLN A C 1
ATOM 739 O O . GLN A 1 105 ? 31.655 -9.962 -10.489 1.00 17.59 105 GLN A O 1
ATOM 745 N N . ILE A 1 106 ? 31.004 -11.500 -8.985 1.00 17.75 106 ILE A N 1
ATOM 746 C CA . ILE A 1 106 ? 30.162 -10.565 -8.243 1.00 17.83 106 ILE A CA 1
ATOM 747 C C . ILE A 1 106 ? 31.066 -9.545 -7.556 1.00 18.05 106 ILE A C 1
ATOM 748 O O . ILE A 1 106 ? 30.821 -8.341 -7.608 1.00 18.03 106 ILE A O 1
ATOM 753 N N . ASN A 1 107 ? 32.119 -10.037 -6.911 1.00 18.32 107 ASN A N 1
ATOM 754 C CA . ASN A 1 107 ? 33.051 -9.162 -6.213 1.00 18.68 107 ASN A CA 1
ATOM 755 C C . ASN A 1 107 ? 33.828 -8.275 -7.182 1.00 18.81 107 ASN A C 1
ATOM 756 O O . ASN A 1 107 ? 34.195 -7.148 -6.846 1.00 18.95 107 ASN A O 1
ATOM 761 N N . GLN A 1 108 ? 34.070 -8.783 -8.388 1.00 18.99 108 GLN A N 1
ATOM 762 C CA . GLN A 1 108 ? 34.815 -8.035 -9.395 1.00 19.01 108 GLN A CA 1
ATOM 763 C C . GLN A 1 108 ? 33.971 -7.058 -10.214 1.00 18.77 108 GLN A C 1
ATOM 764 O O . GLN A 1 108 ? 34.521 -6.208 -10.912 1.00 18.83 108 GLN A O 1
ATOM 770 N N . ALA A 1 109 ? 32.649 -7.183 -10.135 1.00 18.44 109 ALA A N 1
ATOM 771 C CA . ALA A 1 109 ? 31.751 -6.300 -10.879 1.00 18.19 109 ALA A CA 1
ATOM 772 C C . ALA A 1 109 ? 31.905 -4.844 -10.439 1.00 17.95 109 ALA A C 1
ATOM 773 O O . ALA A 1 109 ? 31.901 -4.540 -9.249 1.00 17.79 109 ALA A O 1
ATOM 775 N N . THR A 1 110 ? 32.025 -3.942 -11.408 1.00 17.82 110 THR A N 1
ATOM 776 C CA . THR A 1 110 ? 32.189 -2.518 -11.123 1.00 17.78 110 THR A CA 1
ATOM 777 C C . THR A 1 110 ? 30.922 -1.686 -11.305 1.00 17.77 110 THR A C 1
ATOM 778 O O . THR A 1 110 ? 30.888 -0.521 -10.909 1.00 17.75 110 THR A O 1
ATOM 782 N N . THR A 1 111 ? 29.884 -2.270 -11.898 1.00 17.67 111 THR A N 1
ATOM 783 C CA . THR A 1 111 ? 28.636 -1.545 -12.110 1.00 17.67 111 THR A CA 1
ATOM 784 C C . THR A 1 111 ? 27.424 -2.347 -11.642 1.00 17.71 111 THR A C 1
ATOM 785 O O . THR A 1 111 ? 27.489 -3.570 -11.512 1.00 17.64 111 THR A O 1
ATOM 789 N N . VAL A 1 112 ? 26.321 -1.651 -11.386 1.00 17.80 112 VAL A N 1
ATOM 790 C CA . VAL A 1 112 ? 25.097 -2.315 -10.947 1.00 17.89 112 VAL A CA 1
ATOM 791 C C . VAL A 1 112 ? 24.601 -3.231 -12.061 1.00 18.04 112 VAL A C 1
ATOM 792 O O . VAL A 1 112 ? 24.090 -4.320 -11.801 1.00 18.06 112 VAL A O 1
ATOM 796 N N . ASP A 1 113 ? 24.754 -2.788 -13.307 1.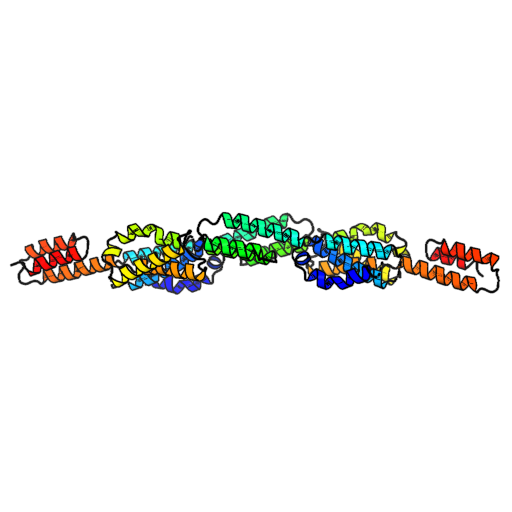00 18.20 113 ASP A N 1
ATOM 797 C CA . ASP A 1 113 ? 24.331 -3.588 -14.450 1.00 18.36 113 ASP A CA 1
ATOM 798 C C . ASP A 1 113 ? 25.173 -4.856 -14.535 1.00 18.36 113 ASP A C 1
ATOM 799 O O . ASP A 1 113 ? 24.663 -5.930 -14.844 1.00 18.40 113 ASP A O 1
ATOM 804 N N . GLY A 1 114 ? 26.467 -4.721 -14.253 1.00 18.42 114 GLY A N 1
ATOM 805 C CA . GLY A 1 114 ? 27.360 -5.863 -14.289 1.00 18.41 114 GLY A CA 1
ATOM 806 C C . GLY A 1 114 ? 26.964 -6.905 -13.257 1.00 18.42 114 GLY A C 1
ATOM 807 O O . GLY A 1 114 ? 26.903 -8.099 -13.556 1.00 18.56 114 GLY A O 1
ATOM 808 N N . VAL A 1 115 ? 26.690 -6.451 -12.038 1.00 18.38 115 VAL A N 1
ATOM 809 C CA . VAL A 1 115 ? 26.291 -7.349 -10.961 1.00 18.31 115 VAL A CA 1
ATOM 810 C C . VAL A 1 115 ? 25.043 -8.127 -11.358 1.00 18.31 115 VAL A C 1
ATOM 811 O O . VAL A 1 115 ? 25.027 -9.358 -11.337 1.00 18.38 115 VAL A O 1
ATOM 815 N N . ASN A 1 116 ? 23.995 -7.395 -11.724 1.00 18.33 116 ASN A N 1
ATOM 816 C CA . ASN A 1 116 ? 22.736 -8.010 -12.114 1.00 18.29 116 ASN A CA 1
ATOM 817 C C . ASN A 1 116 ? 22.956 -8.984 -13.262 1.00 18.23 116 ASN A C 1
ATOM 818 O O . ASN A 1 116 ? 22.325 -10.035 -13.318 1.00 18.18 116 ASN A O 1
ATOM 823 N N . THR A 1 117 ? 23.852 -8.632 -14.178 1.00 18.19 117 THR A N 1
ATOM 824 C CA . THR A 1 117 ? 24.155 -9.503 -15.306 1.00 18.14 117 THR A CA 1
ATOM 825 C C . THR A 1 117 ? 24.773 -10.791 -14.772 1.00 18.13 117 THR A C 1
ATOM 826 O O . THR A 1 117 ? 24.512 -11.880 -15.290 1.00 18.06 117 THR A O 1
ATOM 830 N N . VAL A 1 118 ? 25.595 -10.659 -13.735 1.00 18.07 118 VAL A N 1
ATOM 831 C CA . VAL A 1 118 ? 26.239 -11.813 -13.126 1.00 17.87 118 VAL A CA 1
ATOM 832 C C . VAL A 1 118 ? 25.190 -12.606 -12.369 1.00 17.83 118 VAL A C 1
ATOM 833 O O . VAL A 1 118 ? 25.238 -13.835 -12.333 1.00 17.91 118 VAL A O 1
ATOM 837 N N . LYS A 1 119 ? 24.238 -11.903 -11.767 1.00 17.65 119 LYS A N 1
ATOM 838 C CA . LYS A 1 119 ? 23.180 -12.574 -11.029 1.00 17.50 119 LYS A CA 1
ATOM 839 C C . LYS A 1 119 ? 22.307 -13.339 -12.011 1.00 17.45 119 LYS A C 1
ATOM 840 O O . LYS A 1 119 ? 21.792 -14.413 -11.699 1.00 17.50 119 LYS A O 1
ATOM 846 N N . THR A 1 120 ? 22.154 -12.772 -13.205 1.00 17.22 120 THR A N 1
ATOM 847 C CA . THR A 1 120 ? 21.342 -13.382 -14.248 1.00 16.99 120 THR A CA 1
ATOM 848 C C . THR A 1 120 ? 21.980 -14.656 -14.789 1.00 16.79 120 THR A C 1
ATOM 849 O O . THR A 1 120 ? 21.302 -15.668 -14.961 1.00 16.95 120 THR A O 1
ATOM 853 N N . ASN A 1 121 ? 23.281 -14.610 -15.056 1.00 16.51 121 ASN A N 1
ATOM 854 C CA . ASN A 1 121 ? 23.991 -15.777 -15.567 1.00 16.34 121 ASN A CA 1
ATOM 855 C C . ASN A 1 121 ? 24.011 -16.899 -14.530 1.00 16.23 121 ASN A C 1
ATOM 856 O O . ASN A 1 121 ? 23.953 -18.075 -14.882 1.00 16.14 121 ASN A O 1
ATOM 861 N N . ALA A 1 122 ? 24.096 -16.528 -13.255 1.00 16.17 122 ALA A N 1
ATOM 862 C CA . ALA A 1 122 ? 24.124 -17.503 -12.169 1.00 16.01 122 ALA A CA 1
ATOM 863 C C . ALA A 1 122 ? 22.830 -18.316 -12.116 1.00 15.99 122 ALA A C 1
ATOM 864 O O . ALA A 1 122 ? 22.855 -19.532 -11.911 1.00 16.00 122 ALA A O 1
ATOM 866 N N . ASN A 1 123 ? 21.696 -17.640 -12.294 1.00 15.95 123 ASN A N 1
ATOM 867 C CA . ASN A 1 123 ? 20.405 -18.316 -12.273 1.00 15.94 123 ASN A CA 1
ATOM 868 C C . ASN A 1 123 ? 20.238 -19.196 -13.504 1.00 15.86 123 ASN A C 1
ATOM 869 O O . ASN A 1 123 ? 19.697 -20.291 -13.421 1.00 15.87 123 ASN A O 1
ATOM 874 N N . THR A 1 124 ? 20.695 -18.699 -14.647 1.00 15.85 124 THR A N 1
ATOM 875 C CA . THR A 1 124 ? 20.606 -19.458 -15.891 1.00 15.80 124 THR A CA 1
ATOM 876 C C . THR A 1 124 ? 21.443 -20.740 -15.792 1.00 15.72 124 THR A C 1
ATOM 877 O O . THR A 1 124 ? 20.968 -21.835 -16.114 1.00 15.69 124 THR A O 1
ATOM 881 N N . LEU A 1 125 ? 22.688 -20.598 -15.344 1.00 15.54 125 LEU A N 1
ATOM 882 C CA . LEU A 1 125 ? 23.594 -21.736 -15.203 1.00 15.52 125 LEU A CA 1
ATOM 883 C C . LEU A 1 125 ? 22.993 -22.759 -14.247 1.00 15.60 125 LEU A C 1
ATOM 884 O O . LEU A 1 125 ? 22.974 -23.952 -14.533 1.00 15.55 125 LEU A O 1
ATOM 889 N N . ASP A 1 126 ? 22.497 -22.286 -13.109 1.00 15.68 126 ASP A N 1
ATOM 890 C CA . ASP A 1 126 ? 21.884 -23.166 -12.121 1.00 15.86 126 ASP A CA 1
ATOM 891 C C . ASP A 1 126 ? 20.679 -23.867 -12.742 1.00 16.08 126 ASP A C 1
ATOM 892 O O . ASP A 1 126 ? 20.430 -25.044 -12.485 1.00 15.98 126 ASP A O 1
ATOM 897 N N . GLY A 1 127 ? 19.924 -23.130 -13.552 1.00 16.33 127 GLY A N 1
ATOM 898 C CA . GLY A 1 127 ? 18.760 -23.710 -14.194 1.00 16.67 127 GLY A CA 1
ATOM 899 C C . GLY A 1 127 ? 19.164 -24.848 -15.112 1.00 16.94 127 GLY A C 1
ATOM 900 O O . GLY A 1 127 ? 18.509 -25.885 -15.159 1.00 16.75 127 GLY A O 1
ATOM 901 N N . ALA A 1 128 ? 20.255 -24.650 -15.844 1.00 17.33 128 ALA A N 1
ATOM 902 C CA . ALA A 1 128 ? 20.756 -25.663 -16.766 1.00 17.82 128 ALA A CA 1
ATOM 903 C C . ALA A 1 128 ? 21.275 -26.876 -16.000 1.00 18.27 128 ALA A C 1
ATOM 904 O O . ALA A 1 128 ? 21.024 -28.019 -16.389 1.00 18.38 128 ALA A O 1
ATOM 914 N N . ASN A 1 130 ? 20.291 -27.818 -13.171 1.00 19.07 130 ASN A N 1
ATOM 915 C CA . ASN A 1 130 ? 19.094 -28.467 -12.655 1.00 18.89 130 ASN A CA 1
ATOM 916 C C . ASN A 1 130 ? 18.516 -29.392 -13.719 1.00 18.74 130 ASN A C 1
ATOM 917 O O . ASN A 1 130 ? 18.067 -30.500 -13.421 1.00 18.78 130 ASN A O 1
ATOM 922 N N . SER A 1 131 ? 18.531 -28.928 -14.962 1.00 18.58 131 SER A N 1
ATOM 923 C CA . SER A 1 131 ? 18.006 -29.709 -16.071 1.00 18.50 131 SER A CA 1
ATOM 924 C C . SER A 1 131 ? 18.866 -30.944 -16.319 1.00 18.34 131 SER A C 1
ATOM 925 O O . SER A 1 131 ? 18.349 -32.045 -16.522 1.00 18.32 131 SER A O 1
ATOM 928 N N . LEU A 1 132 ? 20.182 -30.758 -16.292 1.00 18.13 132 LEU A N 1
ATOM 929 C CA . LEU A 1 132 ? 21.102 -31.864 -16.514 1.00 17.91 132 LEU A CA 1
ATOM 930 C C . LEU A 1 132 ? 20.948 -32.898 -15.410 1.00 17.84 132 LEU A C 1
ATOM 931 O O . LEU A 1 132 ? 21.053 -34.097 -15.658 1.00 17.81 132 LEU A O 1
ATOM 936 N N . GLN A 1 133 ? 20.692 -32.425 -14.196 1.00 17.74 133 GLN A N 1
ATOM 937 C CA . GLN A 1 133 ? 20.512 -33.312 -13.049 1.00 17.69 133 GLN A CA 1
ATOM 938 C C . GLN A 1 133 ? 19.239 -34.133 -13.234 1.00 17.61 133 GLN A C 1
ATOM 939 O O . GLN A 1 133 ? 19.211 -35.330 -12.938 1.00 17.56 133 GLN A O 1
ATOM 945 N N . GLY A 1 134 ? 18.185 -33.485 -13.721 1.00 17.54 134 GLY A N 1
ATOM 946 C CA . GLY A 1 134 ? 16.926 -34.178 -13.922 1.00 17.38 134 GLY A CA 1
ATOM 947 C C . GLY A 1 134 ? 16.998 -35.205 -15.030 1.00 17.37 134 GLY A C 1
ATOM 948 O O . GLY A 1 134 ? 16.370 -36.261 -14.953 1.00 17.31 134 GLY A O 1
ATOM 949 N N . ALA A 1 135 ? 17.771 -34.904 -16.067 1.00 17.36 135 ALA A N 1
ATOM 950 C CA . ALA A 1 135 ? 17.921 -35.804 -17.199 1.00 17.41 135 ALA A CA 1
ATOM 951 C C . ALA A 1 135 ? 18.522 -37.152 -16.803 1.00 17.44 135 ALA A C 1
ATOM 952 O O . ALA A 1 135 ? 18.310 -38.149 -17.490 1.00 17.38 135 ALA A O 1
ATOM 954 N N . ILE A 1 136 ? 19.264 -37.183 -15.701 1.00 17.50 136 ILE A N 1
ATOM 955 C CA . ILE A 1 136 ? 19.885 -38.431 -15.267 1.00 17.56 136 ILE A CA 1
ATOM 956 C C . ILE A 1 136 ? 19.406 -38.944 -13.907 1.00 17.59 136 ILE A C 1
ATOM 957 O O . ILE A 1 136 ? 20.068 -39.777 -13.293 1.00 17.60 136 ILE A O 1
ATOM 962 N N . ASN A 1 137 ? 18.267 -38.452 -13.431 1.00 17.60 137 ASN A N 1
ATOM 963 C CA . ASN A 1 137 ? 17.756 -38.912 -12.142 1.00 17.63 137 ASN A CA 1
ATOM 964 C C . ASN A 1 137 ? 17.202 -40.325 -12.235 1.00 17.63 137 ASN A C 1
ATOM 965 O O . ASN A 1 137 ? 17.004 -40.991 -11.214 1.00 17.63 137 ASN A O 1
ATOM 970 N N . ASP A 1 138 ? 16.937 -40.782 -13.456 1.00 17.58 138 ASP A N 1
ATOM 971 C CA . ASP A 1 138 ? 16.428 -42.131 -13.660 1.00 17.73 138 ASP A CA 1
ATOM 972 C C . ASP A 1 138 ? 17.534 -43.025 -14.211 1.00 17.74 138 ASP A C 1
ATOM 973 O O . ASP A 1 138 ? 17.256 -44.049 -14.834 1.00 17.72 138 ASP A O 1
ATOM 978 N N . LYS A 1 139 ? 18.783 -42.621 -13.975 1.00 17.73 139 LYS A N 1
ATOM 979 C CA . LYS A 1 139 ? 19.963 -43.360 -14.434 1.00 17.80 139 LYS A CA 1
ATOM 980 C C . LYS A 1 139 ? 19.926 -44.845 -14.100 1.00 17.70 139 LYS A C 1
ATOM 981 O O . LYS A 1 139 ? 19.842 -45.692 -14.988 1.00 17.88 139 LYS A O 1
ATOM 987 N N . ASP A 1 140 ? 20.005 -45.156 -12.811 1.00 17.53 140 ASP A N 1
ATOM 988 C CA . ASP A 1 140 ? 20.003 -46.539 -12.352 1.00 17.28 140 ASP A CA 1
ATOM 989 C C . ASP A 1 140 ? 18.858 -47.394 -12.901 1.00 16.91 140 ASP A C 1
ATOM 990 O O . ASP A 1 140 ? 19.073 -48.538 -13.318 1.00 16.81 140 ASP A O 1
ATOM 995 N N . ALA A 1 141 ? 17.648 -46.841 -12.895 1.00 16.44 141 ALA A N 1
ATOM 996 C CA . ALA A 1 141 ? 16.479 -47.561 -13.385 1.00 16.01 141 ALA A CA 1
ATOM 997 C C . ALA A 1 141 ? 16.627 -47.875 -14.869 1.00 15.65 141 ALA A C 1
ATOM 998 O O . ALA A 1 141 ? 16.370 -48.991 -15.304 1.00 15.55 141 ALA A O 1
ATOM 1000 N N . THR A 1 142 ? 17.054 -46.885 -15.643 1.00 15.42 142 THR A N 1
ATOM 1001 C CA . THR A 1 142 ? 17.236 -47.054 -17.081 1.00 15.18 142 THR A CA 1
ATOM 1002 C C . THR A 1 142 ? 18.239 -48.160 -17.377 1.00 15.04 142 THR A C 1
ATOM 1003 O O . THR A 1 142 ? 18.032 -48.969 -18.284 1.00 14.88 142 THR A O 1
ATOM 1007 N N . LEU A 1 143 ? 19.314 -48.198 -16.596 1.00 14.93 143 LEU A N 1
ATOM 1008 C CA . LEU A 1 143 ? 20.360 -49.197 -16.771 1.00 14.82 143 LEU A CA 1
ATOM 1009 C C . LEU A 1 143 ? 19.894 -50.625 -16.501 1.00 14.79 143 LEU A C 1
ATOM 1010 O O . LEU A 1 143 ? 20.410 -51.574 -17.094 1.00 14.64 143 LEU A O 1
ATOM 1015 N N . ARG A 1 144 ? 18.924 -50.777 -15.606 1.00 14.81 144 ARG A N 1
ATOM 1016 C CA . ARG A 1 144 ? 18.414 -52.101 -15.264 1.00 14.80 144 ARG A CA 1
ATOM 1017 C C . ARG A 1 144 ? 17.240 -52.503 -16.143 1.00 14.60 144 ARG A C 1
ATOM 1018 O O . ARG A 1 144 ? 16.727 -53.615 -16.029 1.00 14.67 144 ARG A O 1
ATOM 1026 N N . ASN A 1 145 ? 16.811 -51.601 -17.019 1.00 14.41 145 ASN A N 1
ATOM 1027 C CA . ASN A 1 145 ? 15.669 -51.878 -17.892 1.00 14.36 145 ASN A CA 1
ATOM 1028 C C . ASN A 1 145 ? 16.059 -52.557 -19.201 1.00 14.12 145 ASN A C 1
ATOM 1029 O O . ASN A 1 145 ? 17.104 -52.265 -19.780 1.00 14.06 145 ASN A O 1
ATOM 1034 N N . GLN A 1 146 ? 15.204 -53.466 -19.660 1.00 13.94 146 GLN A N 1
ATOM 1035 C CA . GLN A 1 146 ? 15.429 -54.219 -20.888 1.00 13.66 146 GLN A CA 1
ATOM 1036 C C . GLN A 1 146 ? 15.670 -53.332 -22.110 1.00 13.65 146 GLN A C 1
ATOM 1037 O O . GLN A 1 146 ? 16.379 -53.728 -23.038 1.00 13.71 146 GLN A O 1
ATOM 1043 N N . ASN A 1 147 ? 15.096 -52.133 -22.105 1.00 13.56 147 ASN A N 1
ATOM 1044 C CA . ASN A 1 147 ? 15.263 -51.224 -23.235 1.00 13.51 147 ASN A CA 1
ATOM 1045 C C . ASN A 1 147 ? 16.704 -50.746 -23.354 1.00 13.45 147 ASN A C 1
ATOM 1046 O O . ASN A 1 147 ? 17.169 -50.425 -24.445 1.00 13.38 147 ASN A O 1
ATOM 1051 N N . TYR A 1 148 ? 17.408 -50.690 -22.228 1.00 13.42 148 TYR A N 1
ATOM 1052 C CA . TYR A 1 148 ? 18.807 -50.284 -22.242 1.00 13.41 148 TYR A CA 1
ATOM 1053 C C . TYR A 1 148 ? 19.651 -51.528 -22.473 1.00 13.45 148 TYR A C 1
ATOM 1054 O O . TYR A 1 148 ? 20.496 -51.566 -23.369 1.00 13.39 148 TYR A O 1
ATOM 1063 N N . LEU A 1 149 ? 19.399 -52.542 -21.648 1.00 13.66 149 LEU A N 1
ATOM 1064 C CA . LEU A 1 149 ? 20.112 -53.810 -21.707 1.00 13.87 149 LEU A CA 1
ATOM 1065 C C . LEU A 1 149 ? 20.175 -54.437 -23.095 1.00 14.14 149 LEU A C 1
ATOM 1066 O O . LEU A 1 149 ? 21.248 -54.832 -23.545 1.00 14.33 149 LEU A O 1
ATOM 1071 N N . ASP A 1 150 ? 19.034 -54.530 -23.776 1.00 14.35 150 ASP A N 1
ATOM 1072 C CA . ASP A 1 150 ? 19.014 -55.121 -25.112 1.00 14.59 150 ASP A CA 1
ATOM 1073 C C . ASP A 1 150 ? 19.202 -54.098 -26.224 1.00 14.78 150 ASP A C 1
ATOM 1074 O O . ASP A 1 150 ? 18.905 -54.373 -27.385 1.00 14.81 150 ASP A O 1
ATOM 1079 N N 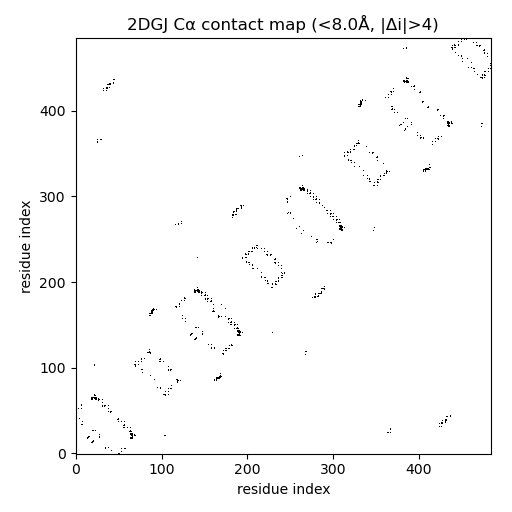. ALA A 1 151 ? 19.694 -52.921 -25.867 1.00 14.98 151 ALA A N 1
ATOM 1080 C CA . ALA A 1 151 ? 19.929 -51.876 -26.855 1.00 15.15 151 ALA A CA 1
ATOM 1081 C C . ALA A 1 151 ? 21.231 -52.211 -27.566 1.00 15.28 151 ALA A C 1
ATOM 1082 O O . ALA A 1 151 ? 22.095 -52.867 -26.982 1.00 15.31 151 ALA A O 1
ATOM 1084 N N . ASP A 1 152 ? 21.377 -51.779 -28.818 1.00 15.41 152 ASP A N 1
ATOM 1085 C CA . ASP A 1 152 ? 22.612 -52.042 -29.547 1.00 15.55 152 ASP A CA 1
ATOM 1086 C C . ASP A 1 152 ? 23.774 -51.590 -28.659 1.00 15.67 152 ASP A C 1
ATOM 1087 O O . ASP A 1 152 ? 23.712 -50.530 -28.033 1.00 15.77 152 ASP A O 1
ATOM 1092 N N . GLU A 1 153 ? 24.829 -52.391 -28.600 1.00 15.68 153 GLU A N 1
ATOM 1093 C CA . GLU A 1 153 ? 25.975 -52.059 -27.769 1.00 15.82 153 GLU A CA 1
ATOM 1094 C C . GLU A 1 153 ? 26.475 -50.628 -27.938 1.00 15.74 153 GLU A C 1
ATOM 1095 O O . GLU A 1 153 ? 26.835 -49.983 -26.955 1.00 15.78 153 GLU A O 1
ATOM 1101 N N . SER A 1 154 ? 26.506 -50.132 -29.172 1.00 15.60 154 SER A N 1
ATOM 1102 C CA . SER A 1 154 ? 26.982 -48.773 -29.412 1.00 15.54 154 SER A CA 1
ATOM 1103 C C . SER A 1 154 ? 26.060 -47.774 -28.731 1.00 15.48 154 SER A C 1
ATOM 1104 O O . SER A 1 154 ? 26.513 -46.748 -28.222 1.00 15.51 154 SER A O 1
ATOM 1107 N N . LYS A 1 155 ? 24.765 -48.071 -28.735 1.00 15.33 155 LYS A N 1
ATOM 1108 C CA . LYS A 1 155 ? 23.779 -47.205 -28.099 1.00 15.29 155 LYS A CA 1
ATOM 1109 C C . LYS A 1 155 ? 23.925 -47.244 -26.576 1.00 15.32 155 LYS A C 1
ATOM 1110 O O . LYS A 1 155 ? 23.882 -46.207 -25.918 1.00 15.36 155 LYS A O 1
ATOM 1116 N N . ARG A 1 156 ? 24.097 -48.437 -26.016 1.00 15.37 156 ARG A N 1
ATOM 1117 C CA . ARG A 1 156 ? 24.259 -48.576 -24.569 1.00 15.38 156 ARG A CA 1
ATOM 1118 C C . ARG A 1 156 ? 25.489 -47.801 -24.110 1.00 15.42 156 ARG A C 1
ATOM 1119 O O . ARG A 1 156 ? 25.478 -47.154 -23.061 1.00 15.49 156 ARG A O 1
ATOM 1127 N N . ASN A 1 157 ? 26.552 -47.880 -24.905 1.00 15.49 157 ASN A N 1
ATOM 1128 C CA . ASN A 1 157 ? 27.803 -47.202 -24.588 1.00 15.49 157 ASN A CA 1
ATOM 1129 C C . ASN A 1 157 ? 27.664 -45.689 -24.657 1.00 15.38 157 ASN A C 1
ATOM 1130 O O . ASN A 1 157 ? 28.241 -44.969 -23.843 1.00 15.37 157 ASN A O 1
ATOM 1135 N N . ALA A 1 158 ? 26.894 -45.211 -25.629 1.00 15.27 158 ALA A N 1
ATOM 1136 C CA . ALA A 1 158 ? 26.692 -43.779 -25.797 1.00 15.27 158 ALA A CA 1
ATOM 1137 C C . ALA A 1 158 ? 25.961 -43.209 -24.590 1.00 15.20 158 ALA A C 1
ATOM 1138 O O . ALA A 1 158 ? 26.258 -42.106 -24.140 1.00 15.21 158 ALA A O 1
ATOM 1140 N N . TYR A 1 159 ? 25.008 -43.972 -24.067 1.00 15.11 159 TYR A N 1
ATOM 1141 C CA . TYR A 1 159 ? 24.233 -43.542 -22.912 1.00 14.99 159 TYR A CA 1
ATOM 1142 C C . TYR A 1 159 ? 25.097 -43.523 -21.652 1.00 15.00 159 TYR A C 1
ATOM 1143 O O . TYR A 1 159 ? 25.100 -42.545 -20.908 1.00 14.87 159 TYR A O 1
ATOM 1152 N N . THR A 1 160 ? 25.816 -44.614 -21.411 1.00 15.07 160 THR A N 1
ATOM 1153 C CA . THR A 1 160 ? 26.679 -44.710 -20.240 1.00 15.32 160 THR A CA 1
ATOM 1154 C C . THR A 1 160 ? 27.695 -43.572 -20.238 1.00 15.40 160 THR A C 1
ATOM 1155 O O . THR A 1 160 ? 28.026 -43.022 -19.191 1.00 15.24 160 THR A O 1
ATOM 1159 N N . GLN A 1 161 ? 28.185 -43.227 -21.421 1.00 15.61 161 GLN A N 1
ATOM 1160 C CA . GLN A 1 161 ? 29.168 -42.163 -21.562 1.00 15.94 161 GLN A CA 1
ATOM 1161 C C . GLN A 1 161 ? 28.525 -40.828 -21.199 1.00 15.92 161 GLN A C 1
ATOM 1162 O O . GLN A 1 161 ? 29.041 -40.086 -20.355 1.00 15.85 161 GLN A O 1
ATOM 1168 N N . ALA A 1 162 ? 27.394 -40.536 -21.836 1.00 15.81 162 ALA A N 1
ATOM 1169 C CA . ALA A 1 162 ? 26.670 -39.294 -21.592 1.00 15.72 162 ALA A CA 1
ATOM 1170 C C . ALA A 1 162 ? 26.450 -39.042 -20.104 1.00 15.64 162 ALA A C 1
ATOM 1171 O O . ALA A 1 162 ? 26.782 -37.975 -19.597 1.00 15.54 162 ALA A O 1
ATOM 1173 N N . VAL A 1 163 ? 25.888 -40.027 -19.406 1.00 15.63 163 VAL A N 1
ATOM 1174 C CA . VAL A 1 163 ? 25.626 -39.900 -17.973 1.00 15.62 163 VAL A CA 1
ATOM 1175 C C . VAL A 1 163 ? 26.926 -39.734 -17.188 1.00 15.72 163 VAL A C 1
ATOM 1176 O O . VAL A 1 163 ? 26.993 -38.952 -16.240 1.00 15.64 163 VAL A O 1
ATOM 1180 N N . THR A 1 164 ? 27.959 -40.470 -17.590 1.00 15.86 164 THR A N 1
ATOM 1181 C CA . THR A 1 164 ? 29.254 -40.386 -16.923 1.00 16.01 164 THR A CA 1
ATOM 1182 C C . THR A 1 164 ? 29.743 -38.950 -16.953 1.00 16.09 164 THR A C 1
ATOM 1183 O O . THR A 1 164 ? 30.142 -38.403 -15.927 1.00 16.17 164 THR A O 1
ATOM 1187 N N . ALA A 1 165 ? 29.711 -38.346 -18.136 1.00 16.21 165 ALA A N 1
ATOM 1188 C CA . ALA A 1 165 ? 30.142 -36.964 -18.305 1.00 16.30 165 ALA A CA 1
ATOM 1189 C C . ALA A 1 165 ? 29.243 -36.062 -17.456 1.00 16.39 165 ALA A C 1
ATOM 1190 O O . ALA A 1 165 ? 29.723 -35.201 -16.712 1.00 16.50 165 ALA A O 1
ATOM 1192 N N . ALA A 1 166 ? 27.938 -36.282 -17.565 1.00 16.38 166 ALA A N 1
ATOM 1193 C CA . ALA A 1 166 ? 26.959 -35.512 -16.813 1.00 16.50 166 ALA A CA 1
ATOM 1194 C C . ALA A 1 166 ? 27.277 -35.530 -15.322 1.00 16.63 166 ALA A C 1
ATOM 1195 O O . ALA A 1 166 ? 27.294 -34.485 -14.671 1.00 16.64 166 ALA A O 1
ATOM 1197 N N . GLU A 1 167 ? 27.525 -36.722 -14.789 1.00 16.85 167 GLU A N 1
ATOM 1198 C CA . GLU A 1 167 ? 27.833 -36.880 -13.371 1.00 17.08 167 GLU A CA 1
ATOM 1199 C C . GLU A 1 167 ? 29.099 -36.124 -12.986 1.00 17.06 167 GLU A C 1
ATOM 1200 O O . GLU A 1 167 ? 29.190 -35.581 -11.881 1.00 16.93 167 GLU A O 1
ATOM 1206 N N . GLY A 1 168 ? 30.073 -36.099 -13.893 1.00 17.02 168 GLY A N 1
ATOM 1207 C CA . GLY A 1 168 ? 31.313 -35.389 -13.621 1.00 17.06 168 GLY A CA 1
ATOM 1208 C C . GLY A 1 168 ? 31.065 -33.896 -13.524 1.00 17.23 168 GLY A C 1
ATOM 1209 O O . GLY A 1 168 ? 31.633 -33.214 -12.666 1.00 17.13 168 GLY A O 1
ATOM 1210 N N . ILE A 1 169 ? 30.213 -33.384 -14.405 1.00 17.38 169 ILE A N 1
ATOM 1211 C CA . ILE A 1 169 ? 29.865 -31.966 -14.417 1.00 17.56 169 ILE A CA 1
ATOM 1212 C C . ILE A 1 169 ? 29.021 -31.616 -13.186 1.00 17.84 169 ILE A C 1
ATOM 1213 O O . ILE A 1 169 ? 29.130 -30.528 -12.623 1.00 17.88 169 ILE A O 1
ATOM 1218 N N . LEU A 1 170 ? 28.180 -32.560 -12.777 1.00 18.10 170 LEU A N 1
ATOM 1219 C CA . LEU A 1 170 ? 27.280 -32.373 -11.644 1.00 18.37 170 LEU A CA 1
ATOM 1220 C C . LEU A 1 170 ? 27.915 -32.403 -10.255 1.00 18.58 170 LEU A C 1
ATOM 1221 O O . LEU A 1 170 ? 27.501 -31.655 -9.370 1.00 18.64 170 LEU A O 1
ATOM 1226 N N . ASN A 1 171 ? 28.903 -33.272 -10.056 1.00 18.78 171 ASN A N 1
ATOM 1227 C CA . ASN A 1 171 ? 29.552 -33.383 -8.750 1.00 18.94 171 ASN A CA 1
ATOM 1228 C C . ASN A 1 171 ? 29.947 -31.999 -8.225 1.00 19.11 171 ASN A C 1
ATOM 1229 O O . ASN A 1 171 ? 30.837 -31.339 -8.768 1.00 18.98 171 ASN A O 1
ATOM 1234 N N . LYS A 1 172 ? 29.279 -31.567 -7.162 1.00 19.30 172 LYS A N 1
ATOM 1235 C CA . LYS A 1 172 ? 29.533 -30.258 -6.576 1.00 19.55 172 LYS A CA 1
ATOM 1236 C C . LYS A 1 172 ? 30.931 -30.120 -5.979 1.00 19.71 172 LYS A C 1
ATOM 1237 O O . LYS A 1 172 ? 31.523 -29.038 -6.009 1.00 19.74 172 LYS A O 1
ATOM 1243 N N . GLN A 1 173 ? 31.459 -31.214 -5.440 1.00 19.79 173 GLN A N 1
ATOM 1244 C CA . GLN A 1 173 ? 32.776 -31.181 -4.822 1.00 19.95 173 GLN A CA 1
ATOM 1245 C C . GLN A 1 173 ? 33.943 -31.176 -5.796 1.00 19.81 173 GLN A C 1
ATOM 1246 O O . GLN A 1 173 ? 34.947 -30.500 -5.562 1.00 19.80 173 GLN A O 1
ATOM 1252 N N . THR A 1 174 ? 33.820 -31.929 -6.886 1.00 19.69 174 THR A N 1
ATOM 1253 C CA . THR A 1 174 ? 34.913 -32.020 -7.848 1.00 19.61 174 THR A CA 1
ATOM 1254 C C . THR A 1 174 ? 34.595 -31.472 -9.230 1.00 19.57 174 THR A C 1
ATOM 1255 O O . THR A 1 174 ? 35.492 -31.329 -10.058 1.00 19.44 174 THR A O 1
ATOM 1259 N N . GLY A 1 175 ? 33.325 -31.171 -9.480 1.00 19.68 175 GLY A N 1
ATOM 1260 C CA . GLY A 1 175 ? 32.939 -30.636 -10.773 1.00 19.69 175 GLY A CA 1
ATOM 1261 C C . GLY A 1 175 ? 33.529 -29.261 -10.992 1.00 19.76 175 GLY A C 1
ATOM 1262 O O . GLY A 1 175 ? 33.428 -28.401 -10.118 1.00 19.91 175 GLY A O 1
ATOM 1263 N N . GLY A 1 176 ? 34.142 -29.043 -12.154 1.00 19.77 176 GLY A N 1
ATOM 1264 C CA . GLY A 1 176 ? 34.750 -27.757 -12.452 1.00 19.92 176 GLY A CA 1
ATOM 1265 C C . GLY A 1 176 ? 33.752 -26.659 -12.776 1.00 20.09 176 GLY A C 1
ATOM 1266 O O . GLY A 1 176 ? 32.541 -26.872 -12.725 1.00 20.10 176 GLY A O 1
ATOM 1267 N N . ASN A 1 177 ? 34.263 -25.474 -13.109 1.00 20.18 177 ASN A N 1
ATOM 1268 C CA . ASN A 1 177 ? 33.417 -24.336 -13.443 1.00 20.19 177 ASN A CA 1
ATOM 1269 C C . ASN A 1 177 ? 32.923 -24.471 -14.876 1.00 20.20 177 ASN A C 1
ATOM 1270 O O . ASN A 1 177 ? 33.217 -23.631 -15.728 1.00 20.07 177 ASN A O 1
ATOM 1275 N N . THR A 1 178 ? 32.170 -25.537 -15.131 1.00 20.25 178 THR A N 1
ATOM 1276 C CA . THR A 1 178 ? 31.634 -25.802 -16.463 1.00 20.35 178 THR A CA 1
ATOM 1277 C C . THR A 1 178 ? 30.773 -24.637 -16.936 1.00 20.51 178 THR A C 1
ATOM 1278 O O . THR A 1 178 ? 30.071 -24.009 -16.139 1.00 20.52 178 THR A O 1
ATOM 1282 N N . SER A 1 179 ? 30.827 -24.348 -18.232 1.00 20.64 179 SER A N 1
ATOM 1283 C CA . SER A 1 179 ? 30.053 -23.250 -18.791 1.00 20.86 179 SER A CA 1
ATOM 1284 C C . SER A 1 179 ? 28.630 -23.678 -19.134 1.00 20.95 179 SER A C 1
ATOM 1285 O O . SER A 1 179 ? 28.326 -24.865 -19.219 1.00 21.01 179 SER A O 1
ATOM 1288 N N . LYS A 1 180 ? 27.770 -22.688 -19.333 1.00 21.06 180 LYS A N 1
ATOM 1289 C CA . LYS A 1 180 ? 26.374 -22.915 -19.689 1.00 21.14 180 LYS A CA 1
ATOM 1290 C C . LYS A 1 180 ? 26.297 -23.745 -20.965 1.00 21.13 180 LYS A C 1
ATOM 1291 O O . LYS A 1 180 ? 25.538 -24.711 -21.048 1.00 21.20 180 LYS A O 1
ATOM 1297 N N . ALA A 1 181 ? 27.108 -23.372 -21.949 1.00 21.13 181 ALA A N 1
ATOM 1298 C CA . ALA A 1 181 ? 27.143 -24.065 -23.231 1.00 21.08 181 ALA A CA 1
ATOM 1299 C C . ALA A 1 181 ? 27.493 -25.541 -23.081 1.00 21.00 181 ALA A C 1
ATOM 1300 O O . ALA A 1 181 ? 26.877 -26.394 -23.719 1.00 21.17 181 ALA A O 1
ATOM 1302 N N . ASP A 1 182 ? 28.478 -25.845 -22.240 1.00 20.95 182 ASP A N 1
ATOM 1303 C CA . ASP A 1 182 ? 28.880 -27.230 -22.030 1.00 20.76 182 ASP A CA 1
ATOM 1304 C C . ASP A 1 182 ? 27.824 -28.001 -21.248 1.00 20.70 182 ASP A C 1
ATOM 1305 O O . ASP A 1 182 ? 27.587 -29.183 -21.506 1.00 20.72 182 ASP A O 1
ATOM 1310 N N . VAL A 1 183 ? 27.188 -27.335 -20.291 1.00 20.63 183 VAL A N 1
ATOM 1311 C CA . VAL A 1 183 ? 26.148 -27.986 -19.512 1.00 20.50 183 VAL A CA 1
ATOM 1312 C C . VAL A 1 183 ? 25.066 -28.406 -20.498 1.00 20.60 183 VAL A C 1
ATOM 1313 O O . VAL A 1 183 ? 24.605 -29.550 -20.473 1.00 20.56 183 VAL A O 1
ATOM 1317 N N . ASP A 1 184 ? 24.685 -27.480 -21.374 1.00 20.63 184 ASP A N 1
ATOM 1318 C CA . ASP A 1 184 ? 23.659 -27.764 -22.367 1.00 20.72 184 ASP A CA 1
ATOM 1319 C C . ASP A 1 184 ? 24.109 -28.871 -23.310 1.00 20.64 184 ASP A C 1
ATOM 1320 O O . ASP A 1 184 ? 23.301 -29.692 -23.740 1.00 20.60 184 ASP A O 1
ATOM 1325 N N . ASN A 1 185 ? 25.398 -28.890 -23.637 1.00 20.52 185 ASN A N 1
ATOM 1326 C CA . ASN A 1 185 ? 25.913 -29.928 -24.518 1.00 20.42 185 ASN A CA 1
ATOM 1327 C C . ASN A 1 185 ? 25.761 -31.272 -23.820 1.00 20.20 185 ASN A C 1
ATOM 1328 O O . ASN A 1 185 ? 25.363 -32.264 -24.436 1.00 20.18 185 ASN A O 1
ATOM 1333 N N . ALA A 1 186 ? 26.079 -31.293 -22.527 1.00 19.93 186 ALA A N 1
ATOM 1334 C CA . ALA A 1 186 ? 25.983 -32.505 -21.724 1.00 19.64 186 ALA A CA 1
ATOM 1335 C C . ALA A 1 186 ? 24.528 -32.948 -21.630 1.00 19.49 186 ALA A C 1
ATOM 1336 O O . ALA A 1 186 ? 24.223 -34.130 -21.751 1.00 19.54 186 ALA A O 1
ATOM 1338 N N . LEU A 1 187 ? 23.630 -31.994 -21.421 1.00 19.26 187 LEU A N 1
ATOM 1339 C CA . LEU A 1 187 ? 22.208 -32.299 -21.319 1.00 19.15 187 LEU A CA 1
ATOM 1340 C C . LEU A 1 187 ? 21.704 -32.978 -22.588 1.00 19.11 187 LEU A C 1
ATOM 1341 O O . LEU A 1 187 ? 21.067 -34.033 -22.529 1.00 19.08 187 LEU A O 1
ATOM 1346 N N . ASN A 1 188 ? 21.978 -32.361 -23.733 1.00 19.07 188 ASN A N 1
ATOM 1347 C CA . ASN A 1 188 ? 21.561 -32.912 -25.014 1.00 19.01 188 ASN A CA 1
ATOM 1348 C C . ASN A 1 188 ? 22.112 -34.320 -25.194 1.00 18.84 188 ASN A C 1
ATOM 1349 O O . ASN A 1 188 ? 21.429 -35.192 -25.728 1.00 18.89 188 ASN A O 1
ATOM 1354 N N . ALA A 1 189 ? 23.343 -34.531 -24.738 1.00 18.65 189 ALA A N 1
ATOM 1355 C CA . ALA A 1 189 ? 24.004 -35.829 -24.853 1.00 18.38 189 ALA A CA 1
ATOM 1356 C C . ALA A 1 189 ? 23.185 -36.912 -24.176 1.00 18.22 189 ALA A C 1
ATOM 1357 O O . ALA A 1 189 ? 22.925 -37.956 -24.765 1.00 18.19 189 ALA A O 1
ATOM 1359 N N . VAL A 1 190 ? 22.780 -36.654 -22.937 1.00 18.13 190 VAL A N 1
ATOM 1360 C CA . VAL A 1 190 ? 21.982 -37.608 -22.174 1.00 18.10 190 VAL A CA 1
ATOM 1361 C C . VAL A 1 190 ? 20.626 -37.854 -22.832 1.00 18.18 190 VAL A C 1
ATOM 1362 O O . VAL A 1 190 ? 20.233 -38.998 -23.057 1.00 18.21 190 VAL A O 1
ATOM 1366 N N . THR A 1 191 ? 19.921 -36.767 -23.135 1.00 18.30 191 THR A N 1
ATOM 1367 C CA . THR A 1 191 ? 18.604 -36.830 -23.753 1.00 18.40 191 THR A CA 1
ATOM 1368 C C . THR A 1 191 ? 18.575 -37.650 -25.040 1.00 18.51 191 THR A C 1
ATOM 1369 O O . THR A 1 191 ? 17.780 -38.575 -25.174 1.00 18.58 191 THR A O 1
ATOM 1373 N N . ARG A 1 192 ? 19.436 -37.307 -25.991 1.00 18.63 192 ARG A N 1
ATOM 1374 C CA . ARG A 1 192 ? 19.475 -38.022 -27.261 1.00 18.77 192 ARG A CA 1
ATOM 1375 C C . ARG A 1 192 ? 19.984 -39.462 -27.159 1.00 18.64 192 ARG A C 1
ATOM 1376 O O . ARG A 1 192 ? 19.497 -40.352 -27.864 1.00 18.59 192 ARG A O 1
ATOM 1384 N N . ALA A 1 193 ? 20.948 -39.697 -26.276 1.00 18.40 193 ALA A N 1
ATOM 1385 C CA . ALA A 1 193 ? 21.488 -41.041 -26.101 1.00 18.29 193 ALA A CA 1
ATOM 1386 C C . ALA A 1 193 ? 20.439 -41.954 -25.481 1.00 18.22 193 ALA A C 1
ATOM 1387 O O . ALA A 1 193 ? 20.295 -43.107 -25.875 1.00 18.32 193 ALA A O 1
ATOM 1389 N N . LYS A 1 194 ? 19.706 -41.427 -24.507 1.00 18.14 194 LYS A N 1
ATOM 1390 C CA . LYS A 1 194 ? 18.674 -42.189 -23.815 1.00 18.08 194 LYS A CA 1
ATOM 1391 C C . LYS A 1 194 ? 17.489 -42.487 -24.725 1.00 18.03 194 LYS A C 1
ATOM 1392 O O . LYS A 1 194 ? 16.935 -43.588 -24.697 1.00 17.99 194 LYS A O 1
ATOM 1398 N N . ALA A 1 195 ? 17.105 -41.502 -25.531 1.00 17.87 195 ALA A N 1
ATOM 1399 C CA . ALA A 1 195 ? 15.986 -41.664 -26.450 1.00 17.85 195 ALA A CA 1
ATOM 1400 C C . ALA A 1 195 ? 16.378 -42.588 -27.589 1.00 17.85 195 ALA A C 1
ATOM 1401 O O . ALA A 1 195 ? 15.532 -42.989 -28.389 1.00 17.83 195 ALA A O 1
ATOM 1403 N N . ALA A 1 196 ? 17.665 -42.920 -27.661 1.00 17.72 196 ALA A N 1
ATOM 1404 C CA . ALA A 1 196 ? 18.179 -43.791 -28.707 1.00 17.61 196 ALA A CA 1
ATOM 1405 C C . ALA A 1 196 ? 18.102 -45.273 -28.324 1.00 17.57 196 ALA A C 1
ATOM 1406 O O . ALA A 1 196 ? 18.010 -46.132 -29.205 1.00 17.61 196 ALA A O 1
ATOM 1408 N N . LEU A 1 197 ? 18.153 -45.571 -27.023 1.00 17.41 197 LEU A N 1
ATOM 1409 C CA . LEU A 1 197 ? 18.078 -46.959 -26.555 1.00 17.18 197 LEU A CA 1
ATOM 1410 C C . LEU A 1 197 ? 16.972 -47.677 -27.315 1.00 17.02 197 LEU A C 1
ATOM 1411 O O . LEU A 1 197 ? 15.840 -47.217 -27.329 1.00 16.96 197 LEU A O 1
ATOM 1416 N N . ASN A 1 198 ? 17.296 -48.809 -27.934 1.00 16.88 198 ASN A N 1
ATOM 1417 C CA . ASN A 1 198 ? 16.315 -49.535 -28.738 1.00 16.71 198 ASN A CA 1
ATOM 1418 C C . ASN A 1 198 ? 16.096 -50.998 -28.355 1.00 16.67 198 ASN A C 1
ATOM 1419 O O . ASN A 1 198 ? 15.679 -51.809 -29.189 1.00 16.45 198 ASN A O 1
ATOM 1424 N N . GLY A 1 199 ? 16.365 -51.334 -27.099 1.00 16.75 199 GLY A N 1
ATOM 1425 C CA . GLY A 1 199 ? 16.171 -52.704 -26.661 1.00 16.73 199 GLY A CA 1
ATOM 1426 C C . GLY A 1 199 ? 14.753 -53.170 -26.930 1.00 16.86 199 GLY A C 1
ATOM 1427 O O . GLY A 1 199 ? 14.527 -54.320 -27.310 1.00 16.91 199 GLY A O 1
ATOM 1428 N N . ALA A 1 200 ? 13.790 -52.275 -26.732 1.00 16.93 200 ALA A N 1
ATOM 1429 C CA . ALA A 1 200 ? 12.384 -52.591 -26.952 1.00 17.08 200 ALA A CA 1
ATOM 1430 C C . ALA A 1 200 ? 12.156 -53.014 -28.396 1.00 17.18 200 ALA A C 1
ATOM 1431 O O . ALA A 1 200 ? 11.464 -53.999 -28.664 1.00 17.17 200 ALA A O 1
ATOM 1433 N N . GLU A 1 201 ? 12.737 -52.262 -29.327 1.00 17.36 201 GLU A N 1
ATOM 1434 C CA . GLU A 1 201 ? 12.594 -52.566 -30.746 1.00 17.53 201 GLU A CA 1
ATOM 1435 C C . GLU A 1 201 ? 13.373 -53.806 -31.169 1.00 17.52 201 GLU A C 1
ATOM 1436 O O . GLU A 1 201 ? 12.910 -54.572 -32.003 1.00 17.70 201 GLU A O 1
ATOM 1442 N N . ASN A 1 202 ? 14.560 -54.004 -30.608 1.00 17.50 202 ASN A N 1
ATOM 1443 C CA . ASN A 1 202 ? 15.353 -55.183 -30.953 1.00 17.54 202 ASN A CA 1
ATOM 1444 C C . ASN A 1 202 ? 14.631 -56.472 -30.549 1.00 17.69 202 ASN A C 1
ATOM 1445 O O . ASN A 1 202 ? 14.740 -57.495 -31.227 1.00 17.74 202 ASN A O 1
ATOM 1450 N N . LEU A 1 203 ? 13.899 -56.418 -29.440 1.00 17.76 203 LEU A N 1
ATOM 1451 C CA . LEU A 1 203 ? 13.166 -57.583 -28.947 1.00 17.92 203 LEU A CA 1
ATOM 1452 C C . LEU A 1 203 ? 11.987 -57.919 -29.853 1.00 18.08 203 LEU A C 1
ATOM 1453 O O . LEU A 1 203 ? 11.712 -59.089 -30.120 1.00 17.91 203 LEU A O 1
ATOM 1458 N N . ARG A 1 204 ? 11.286 -56.891 -30.317 1.00 18.38 204 ARG A N 1
ATOM 1459 C CA . ARG A 1 204 ? 10.142 -57.090 -31.202 1.00 18.82 204 ARG A CA 1
ATOM 1460 C C . ARG A 1 204 ? 10.616 -57.735 -32.509 1.00 18.79 204 ARG A C 1
ATOM 1461 O O . ARG A 1 204 ? 10.013 -58.692 -32.992 1.00 18.82 204 ARG A O 1
ATOM 1469 N N . ASN A 1 205 ? 11.698 -57.209 -33.075 1.00 18.81 205 ASN A N 1
ATOM 1470 C CA . ASN A 1 205 ? 12.255 -57.753 -34.314 1.00 18.87 205 ASN A CA 1
ATOM 1471 C C . ASN A 1 205 ? 12.831 -59.143 -34.061 1.00 18.71 205 ASN A C 1
ATOM 1472 O O . ASN A 1 205 ? 12.726 -60.041 -34.899 1.00 18.81 205 ASN A O 1
ATOM 1477 N N . ALA A 1 206 ? 13.434 -59.321 -32.893 1.00 18.50 206 ALA A N 1
ATOM 1478 C CA . ALA A 1 206 ? 14.022 -60.602 -32.530 1.00 18.37 206 ALA A CA 1
ATOM 1479 C C . ALA A 1 206 ? 12.958 -61.690 -32.496 1.00 18.30 206 ALA A C 1
ATOM 1480 O O . ALA A 1 206 ? 13.156 -62.780 -33.021 1.00 18.40 206 ALA A O 1
ATOM 1482 N N . LYS A 1 207 ? 11.828 -61.379 -31.873 1.00 18.27 207 LYS A N 1
ATOM 1483 C CA . LYS A 1 207 ? 10.730 -62.333 -31.764 1.00 18.31 207 LYS A CA 1
ATOM 1484 C C . LYS A 1 207 ? 10.119 -62.649 -33.123 1.00 18.41 207 LYS A C 1
ATOM 1485 O O . LYS A 1 207 ? 9.678 -63.771 -33.372 1.00 18.47 207 LYS A O 1
ATOM 1491 N N . THR A 1 208 ? 10.092 -61.654 -34.001 1.00 18.48 208 THR A N 1
ATOM 1492 C CA . THR A 1 208 ? 9.520 -61.834 -35.326 1.00 18.56 208 THR A CA 1
ATOM 1493 C C . THR A 1 208 ? 10.363 -62.759 -36.203 1.00 18.67 208 THR A C 1
ATOM 1494 O O . THR A 1 208 ? 9.838 -63.695 -36.811 1.00 18.57 208 THR A O 1
ATOM 1498 N N . SER A 1 209 ? 11.668 -62.504 -36.261 1.00 18.78 209 SER A N 1
ATOM 1499 C CA . SER A 1 209 ? 12.551 -63.314 -37.089 1.00 18.92 209 SER A CA 1
ATOM 1500 C C . SER A 1 209 ? 12.690 -64.718 -36.533 1.00 18.81 209 SER A C 1
ATOM 1501 O O . SER A 1 209 ? 12.794 -65.683 -37.290 1.00 18.67 209 SER A O 1
ATOM 1504 N N . ALA A 1 210 ? 12.687 -64.828 -35.210 1.00 18.83 210 ALA A N 1
ATOM 1505 C CA . ALA A 1 210 ? 12.807 -66.123 -34.554 1.00 18.95 210 ALA A CA 1
ATOM 1506 C C . ALA A 1 210 ? 11.562 -66.963 -34.804 1.00 19.02 210 ALA A C 1
ATOM 1507 O O . ALA A 1 210 ? 11.653 -68.169 -35.024 1.00 19.03 210 ALA A O 1
ATOM 1509 N N . THR A 1 211 ? 10.398 -66.322 -34.763 1.00 19.23 211 THR A N 1
ATOM 1510 C CA . THR A 1 211 ? 9.132 -67.010 -34.991 1.00 19.49 211 THR A CA 1
ATOM 1511 C C . THR A 1 211 ? 9.027 -67.478 -36.435 1.00 19.50 211 THR A C 1
ATOM 1512 O O . THR A 1 211 ? 8.600 -68.595 -36.709 1.00 19.57 211 THR A O 1
ATOM 1516 N N . ASN A 1 212 ? 9.423 -66.617 -37.361 1.00 19.64 212 ASN A N 1
ATOM 1517 C CA . ASN A 1 212 ? 9.373 -66.966 -38.773 1.00 19.96 212 ASN A CA 1
ATOM 1518 C C . ASN A 1 212 ? 10.400 -68.041 -39.114 1.00 20.17 212 ASN A C 1
ATOM 1519 O O . ASN A 1 212 ? 10.167 -68.877 -39.984 1.00 20.16 212 ASN A O 1
ATOM 1524 N N . THR A 1 213 ? 11.540 -68.014 -38.431 1.00 20.54 213 THR A N 1
ATOM 1525 C CA . THR A 1 213 ? 12.577 -69.008 -38.678 1.00 20.91 213 THR A CA 1
ATOM 1526 C C . THR A 1 213 ? 12.124 -70.367 -38.158 1.00 21.02 213 THR A C 1
ATOM 1527 O O . THR A 1 213 ? 12.310 -71.383 -38.825 1.00 21.02 213 THR A O 1
ATOM 1531 N N . ILE A 1 214 ? 11.521 -70.386 -36.973 1.00 21.16 214 ILE A N 1
ATOM 1532 C CA . ILE A 1 214 ? 11.036 -71.636 -36.398 1.00 21.38 214 ILE A CA 1
ATOM 1533 C C . ILE A 1 214 ? 9.972 -72.264 -37.299 1.00 21.61 214 ILE A C 1
ATOM 1534 O O . ILE A 1 214 ? 10.000 -73.469 -37.563 1.00 21.68 214 ILE A O 1
ATOM 1539 N N . ASN A 1 215 ? 9.038 -71.441 -37.765 1.00 21.85 215 ASN A N 1
ATOM 1540 C CA . ASN A 1 215 ? 7.964 -71.921 -38.628 1.00 22.08 215 ASN A CA 1
ATOM 1541 C C . ASN A 1 215 ? 8.490 -72.619 -39.873 1.00 22.14 215 ASN A C 1
ATOM 1542 O O . ASN A 1 215 ? 7.850 -73.539 -40.390 1.00 22.13 215 ASN A O 1
ATOM 1547 N N . GLY A 1 216 ? 9.656 -72.183 -40.346 1.00 22.21 216 GLY A N 1
ATOM 1548 C CA . GLY A 1 216 ? 10.233 -72.756 -41.548 1.00 22.25 216 GLY A CA 1
ATOM 1549 C C . GLY A 1 216 ? 11.230 -73.886 -41.380 1.00 22.28 216 GLY A C 1
ATOM 1550 O O . GLY A 1 216 ? 11.804 -74.347 -42.367 1.00 22.31 216 GLY A O 1
ATOM 1551 N N . LEU A 1 217 ? 11.445 -74.335 -40.149 1.00 22.26 217 LEU A N 1
ATOM 1552 C CA . LEU A 1 217 ? 12.388 -75.420 -39.898 1.00 22.35 217 LEU A CA 1
ATOM 1553 C C . LEU A 1 217 ? 11.833 -76.776 -40.333 1.00 22.39 217 LEU A C 1
ATOM 1554 O O . LEU A 1 217 ? 10.674 -77.102 -40.064 1.00 22.45 217 LEU A O 1
ATOM 1559 N N . PRO A 1 218 ? 12.658 -77.584 -41.017 1.00 22.50 218 PRO A N 1
ATOM 1560 C CA . PRO A 1 218 ? 12.292 -78.910 -41.521 1.00 22.60 218 PRO A CA 1
ATOM 1561 C C . PRO A 1 218 ? 12.302 -80.036 -40.487 1.00 22.73 218 PRO A C 1
ATOM 1562 O O . PRO A 1 218 ? 11.606 -81.036 -40.650 1.00 22.60 218 PRO A O 1
ATOM 1566 N N . ASN A 1 219 ? 13.103 -79.869 -39.441 1.00 22.96 219 ASN A N 1
ATOM 1567 C CA . ASN A 1 219 ? 13.248 -80.875 -38.391 1.00 23.16 219 ASN A CA 1
ATOM 1568 C C . ASN A 1 219 ? 12.191 -80.818 -37.291 1.00 23.37 219 ASN A C 1
ATOM 1569 O O . ASN A 1 219 ? 12.226 -81.612 -36.346 1.00 23.32 219 ASN A O 1
ATOM 1574 N N . LEU A 1 220 ? 11.246 -79.891 -37.409 1.00 23.62 220 LEU A N 1
ATOM 1575 C CA . LEU A 1 220 ? 10.214 -79.747 -36.389 1.00 24.00 220 LEU A CA 1
ATOM 1576 C C . LEU A 1 220 ? 8.802 -80.123 -36.817 1.00 24.22 220 LEU A C 1
ATOM 1577 O O . LEU A 1 220 ? 8.380 -79.831 -37.940 1.00 24.23 220 LEU A O 1
ATOM 1582 N N . THR A 1 221 ? 8.074 -80.774 -35.913 1.00 24.52 221 THR A N 1
ATOM 1583 C CA . THR A 1 221 ? 6.688 -81.129 -36.183 1.00 24.92 221 THR A CA 1
ATOM 1584 C C . THR A 1 221 ? 5.951 -79.808 -35.968 1.00 25.28 221 THR A C 1
ATOM 1585 O O . THR A 1 221 ? 6.517 -78.870 -35.409 1.00 25.26 221 THR A O 1
ATOM 1589 N N . GLN A 1 222 ? 4.700 -79.720 -36.397 1.00 25.74 222 GLN A N 1
ATOM 1590 C CA . GLN A 1 222 ? 3.972 -78.468 -36.238 1.00 26.25 222 GLN A CA 1
ATOM 1591 C C . GLN A 1 222 ? 3.748 -78.068 -34.778 1.00 26.37 222 GLN A C 1
ATOM 1592 O O . GLN A 1 222 ? 3.934 -76.907 -34.416 1.00 26.49 222 GLN A O 1
ATOM 1598 N N . LEU A 1 223 ? 3.355 -79.021 -33.940 1.00 26.47 223 LEU A N 1
ATOM 1599 C CA . LEU A 1 223 ? 3.122 -78.707 -32.534 1.00 26.59 223 LEU A CA 1
ATOM 1600 C C . LEU A 1 223 ? 4.416 -78.338 -31.817 1.00 26.60 223 LEU A C 1
ATOM 1601 O O . LEU A 1 223 ? 4.396 -77.581 -30.839 1.00 26.62 223 LEU A O 1
ATOM 1606 N N . GLN A 1 224 ? 5.538 -78.876 -32.290 1.00 26.53 224 GLN A N 1
ATOM 1607 C CA . GLN A 1 224 ? 6.827 -78.558 -31.691 1.00 26.56 224 GLN A CA 1
ATOM 1608 C C . GLN A 1 224 ? 7.086 -77.093 -31.994 1.00 26.52 224 GLN A C 1
ATOM 1609 O O . GLN A 1 224 ? 7.637 -76.363 -31.172 1.00 26.45 224 GLN A O 1
ATOM 1615 N N . LYS A 1 225 ? 6.670 -76.671 -33.185 1.00 26.49 225 LYS A N 1
ATOM 1616 C CA . LYS A 1 225 ? 6.835 -75.289 -33.604 1.00 26.47 225 LYS A CA 1
ATOM 1617 C C . LYS A 1 225 ? 5.951 -74.398 -32.747 1.00 26.45 225 LYS A C 1
ATOM 1618 O O . LYS A 1 225 ? 6.351 -73.288 -32.388 1.00 26.31 225 LYS A O 1
ATOM 1624 N N . ASP A 1 226 ? 4.754 -74.882 -32.415 1.00 26.50 226 ASP A N 1
ATOM 1625 C CA . ASP A 1 226 ? 3.831 -74.110 -31.589 1.00 26.58 226 ASP A CA 1
ATOM 1626 C C . ASP A 1 226 ? 4.465 -73.863 -30.230 1.00 26.65 226 ASP A C 1
ATOM 1627 O O . ASP A 1 226 ? 4.546 -72.729 -29.773 1.00 26.69 226 ASP A O 1
ATOM 1632 N N . ASN A 1 227 ? 4.920 -74.935 -29.593 1.00 26.81 227 ASN A N 1
ATOM 1633 C CA . ASN A 1 227 ? 5.564 -74.839 -28.288 1.00 26.82 227 ASN A CA 1
ATOM 1634 C C . ASN A 1 227 ? 6.662 -73.774 -28.312 1.00 26.74 227 ASN A C 1
ATOM 1635 O O . ASN A 1 227 ? 6.621 -72.804 -27.558 1.00 26.72 227 ASN A O 1
ATOM 1640 N N . LEU A 1 228 ? 7.636 -73.962 -29.195 1.00 26.67 228 LEU A N 1
ATOM 1641 C CA . LEU A 1 228 ? 8.749 -73.028 -29.332 1.00 26.57 228 LEU A CA 1
ATOM 1642 C C . LEU A 1 228 ? 8.286 -71.609 -29.632 1.00 26.49 228 LEU A C 1
ATOM 1643 O O . LEU A 1 228 ? 8.808 -70.648 -29.070 1.00 26.35 228 LEU A O 1
ATOM 1648 N N . LYS A 1 229 ? 7.313 -71.477 -30.528 1.00 26.46 229 LYS A N 1
ATOM 1649 C CA . LYS A 1 229 ? 6.791 -70.165 -30.886 1.00 26.58 229 LYS A CA 1
ATOM 1650 C C . LYS A 1 229 ? 6.190 -69.485 -29.658 1.00 26.57 229 LYS A C 1
ATOM 1651 O O . LYS A 1 229 ? 6.314 -68.272 -29.484 1.00 26.51 229 LYS A O 1
ATOM 1657 N N . HIS A 1 230 ? 5.543 -70.274 -28.807 1.00 26.54 230 HIS A N 1
ATOM 1658 C CA . HIS A 1 230 ? 4.945 -69.743 -27.591 1.00 26.57 230 HIS A CA 1
ATOM 1659 C C . HIS A 1 230 ? 6.057 -69.327 -26.631 1.00 26.41 230 HIS A C 1
ATOM 1660 O O . HIS A 1 230 ? 5.940 -68.320 -25.935 1.00 26.39 230 HIS A O 1
ATOM 1667 N N . GLN A 1 231 ? 7.133 -70.107 -26.596 1.00 26.15 231 GLN A N 1
ATOM 1668 C CA . GLN A 1 231 ? 8.262 -69.796 -25.725 1.00 25.87 231 GLN A CA 1
ATOM 1669 C C . GLN A 1 231 ? 8.888 -68.474 -26.165 1.00 25.59 231 GLN A C 1
ATOM 1670 O O . GLN A 1 231 ? 9.413 -67.716 -25.347 1.00 25.52 231 GLN A O 1
ATOM 1676 N N . VAL A 1 232 ? 8.835 -68.205 -27.466 1.00 25.22 232 VAL A N 1
ATOM 1677 C CA . VAL A 1 232 ? 9.371 -66.963 -28.014 1.00 24.99 232 VAL A CA 1
ATOM 1678 C C . VAL A 1 232 ? 8.443 -65.826 -27.593 1.00 24.90 232 VAL A C 1
ATOM 1679 O O . VAL A 1 232 ? 8.889 -64.729 -27.252 1.00 24.84 232 VAL A O 1
ATOM 1683 N N . GLU A 1 233 ? 7.147 -66.115 -27.621 1.00 24.81 233 GLU A N 1
ATOM 1684 C CA . GLU A 1 233 ? 6.119 -65.151 -27.257 1.00 24.76 233 GLU A CA 1
ATOM 1685 C C . GLU A 1 233 ? 6.279 -64.675 -25.815 1.00 24.58 233 GLU A C 1
ATOM 1686 O O . GLU A 1 233 ? 6.068 -63.499 -25.513 1.00 24.57 233 GLU A O 1
ATOM 1692 N N . GLN A 1 234 ? 6.665 -65.587 -24.928 1.00 24.39 234 GLN A N 1
ATOM 1693 C CA . GLN A 1 234 ? 6.821 -65.253 -23.517 1.00 24.19 234 GLN A CA 1
ATOM 1694 C C . GLN A 1 234 ? 8.206 -64.750 -23.121 1.00 23.84 234 GLN A C 1
ATOM 1695 O O . GLN A 1 234 ? 8.389 -64.236 -22.015 1.00 23.91 234 GLN A O 1
ATOM 1701 N N . ALA A 1 235 ? 9.178 -64.895 -24.016 1.00 23.32 235 ALA A N 1
ATOM 1702 C CA . ALA A 1 235 ? 10.536 -64.443 -23.735 1.00 22.79 235 ALA A CA 1
ATOM 1703 C C . ALA A 1 235 ? 10.522 -62.948 -23.395 1.00 22.51 235 ALA A C 1
ATOM 1704 O O . ALA A 1 235 ? 9.766 -62.173 -23.991 1.00 22.43 235 ALA A O 1
ATOM 1706 N N . GLN A 1 236 ? 11.358 -62.549 -22.440 1.00 22.16 236 GLN A N 1
ATOM 1707 C CA . GLN A 1 236 ? 11.417 -61.151 -22.017 1.00 21.80 236 GLN A CA 1
ATOM 1708 C C . GLN A 1 236 ? 12.563 -60.340 -22.600 1.00 21.36 236 GLN A C 1
ATOM 1709 O O . GLN A 1 236 ? 12.550 -59.113 -22.526 1.00 21.28 236 GLN A O 1
ATOM 1715 N N . ASN A 1 237 ? 13.562 -61.014 -23.161 1.00 20.83 237 ASN A N 1
ATOM 1716 C CA . ASN A 1 237 ? 14.688 -60.312 -23.763 1.00 20.42 237 ASN A CA 1
ATOM 1717 C C . ASN A 1 237 ? 15.235 -61.067 -24.970 1.00 19.96 237 ASN A C 1
ATOM 1718 O O . ASN A 1 237 ? 14.878 -62.218 -25.202 1.00 19.87 237 ASN A O 1
ATOM 1723 N N . VAL A 1 238 ? 16.098 -60.410 -25.738 1.00 19.48 238 VAL A N 1
ATOM 1724 C CA . VAL A 1 238 ? 16.674 -61.003 -26.940 1.00 19.10 238 VAL A CA 1
ATOM 1725 C C . VAL A 1 238 ? 17.321 -62.375 -26.757 1.00 18.92 238 VAL A C 1
ATOM 1726 O O . VAL A 1 238 ? 16.953 -63.332 -27.447 1.00 18.85 238 VAL A O 1
ATOM 1730 N N . VAL A 1 239 ? 18.281 -62.480 -25.840 1.00 18.72 239 VAL A N 1
ATOM 1731 C CA . VAL A 1 239 ? 18.960 -63.755 -25.631 1.00 18.58 239 VAL A CA 1
ATOM 1732 C C . VAL A 1 239 ? 17.954 -64.843 -25.279 1.00 18.51 239 VAL A C 1
ATOM 1733 O O . VAL A 1 239 ? 18.135 -66.013 -25.639 1.00 18.35 239 VAL A O 1
ATOM 1737 N N . GLY A 1 240 ? 16.893 -64.456 -24.576 1.00 18.47 240 GLY A N 1
ATOM 1738 C CA . GLY A 1 240 ? 15.877 -65.418 -24.203 1.00 18.43 240 GLY A CA 1
ATOM 1739 C C . GLY A 1 240 ? 15.214 -65.960 -25.454 1.00 18.48 240 GLY A C 1
ATOM 1740 O O . GLY A 1 240 ? 14.952 -67.158 -25.562 1.00 18.24 240 GLY A O 1
ATOM 1741 N N . VAL A 1 241 ? 14.948 -65.064 -26.402 1.00 18.70 241 VAL A N 1
ATOM 1742 C CA . VAL A 1 241 ? 14.321 -65.430 -27.667 1.00 18.99 241 VAL A CA 1
ATOM 1743 C C . VAL A 1 241 ? 15.237 -66.353 -28.462 1.00 19.33 241 VAL A C 1
ATOM 1744 O O . VAL A 1 241 ? 14.827 -67.419 -28.911 1.00 19.23 241 VAL A O 1
ATOM 1748 N N . ASN A 1 242 ? 16.482 -65.929 -28.629 1.00 19.85 242 ASN A N 1
ATOM 1749 C CA . ASN A 1 242 ? 17.478 -66.693 -29.373 1.00 20.36 242 ASN A CA 1
ATOM 1750 C C . ASN A 1 242 ? 17.797 -68.050 -28.753 1.00 20.63 242 ASN A C 1
ATOM 1751 O O . ASN A 1 242 ? 18.234 -68.969 -29.446 1.00 20.79 242 ASN A O 1
ATOM 1756 N N . GLY A 1 243 ? 17.582 -68.178 -27.450 1.00 20.93 243 GLY A N 1
ATOM 1757 C CA . GLY A 1 243 ? 17.842 -69.443 -26.788 1.00 21.34 243 GLY A CA 1
ATOM 1758 C C . GLY A 1 243 ? 16.813 -70.457 -27.250 1.00 21.68 243 GLY A C 1
ATOM 1759 O O . GLY A 1 243 ? 17.123 -71.632 -27.452 1.00 21.70 243 GLY A O 1
ATOM 1760 N N . VAL A 1 244 ? 15.581 -69.990 -27.415 1.00 22.04 244 VAL A N 1
ATOM 1761 C CA . VAL A 1 244 ? 14.483 -70.835 -27.868 1.00 22.43 244 VAL A CA 1
ATOM 1762 C C . VAL A 1 244 ? 14.711 -71.219 -29.325 1.00 22.79 244 VAL A C 1
ATOM 1763 O O . VAL A 1 244 ? 14.540 -72.378 -29.701 1.00 22.77 244 VAL A O 1
ATOM 1767 N N . LYS A 1 245 ? 15.097 -70.241 -30.138 1.00 23.21 245 LYS A N 1
ATOM 1768 C CA . LYS A 1 245 ? 15.351 -70.490 -31.551 1.00 23.77 245 LYS A CA 1
ATOM 1769 C C . LYS A 1 245 ? 16.423 -71.568 -31.704 1.00 24.08 245 LYS A C 1
ATOM 1770 O O . LYS A 1 245 ? 16.257 -72.513 -32.477 1.00 24.05 245 LYS A O 1
ATOM 1776 N N . ASP A 1 246 ? 17.519 -71.426 -30.963 1.00 24.50 246 ASP A N 1
ATOM 1777 C CA . ASP A 1 246 ? 18.601 -72.402 -31.031 1.00 25.10 246 ASP A CA 1
ATOM 1778 C C . ASP A 1 246 ? 18.096 -73.776 -30.626 1.00 25.51 246 ASP A C 1
ATOM 1779 O O . ASP A 1 246 ? 18.451 -74.786 -31.230 1.00 25.58 246 ASP A O 1
ATOM 1784 N N . LYS A 1 247 ? 17.258 -73.812 -29.594 1.00 26.04 247 LYS A N 1
ATOM 1785 C CA . LYS A 1 247 ? 16.712 -75.072 -29.116 1.00 26.56 247 LYS A CA 1
ATOM 1786 C C . LYS A 1 247 ? 15.918 -75.714 -30.239 1.00 26.83 247 LYS A C 1
ATOM 1787 O O . LYS A 1 247 ? 15.862 -76.935 -30.348 1.00 26.81 247 LYS A O 1
ATOM 1793 N N . GLY A 1 248 ? 15.318 -74.877 -31.079 1.00 27.25 248 GLY A N 1
ATOM 1794 C CA . GLY A 1 248 ? 14.535 -75.378 -32.192 1.00 27.79 248 GLY A CA 1
ATOM 1795 C C . GLY A 1 248 ? 15.392 -75.926 -33.315 1.00 28.19 248 GLY A C 1
ATOM 1796 O O . GLY A 1 248 ? 14.993 -76.872 -34.000 1.00 28.14 248 GLY A O 1
ATOM 1797 N N . ASN A 1 249 ? 16.577 -75.351 -33.501 1.00 28.53 249 ASN A N 1
ATOM 1798 C CA . ASN A 1 249 ? 17.485 -75.787 -34.558 1.00 29.05 249 ASN A CA 1
ATOM 1799 C C . ASN A 1 249 ? 18.217 -77.095 -34.260 1.00 29.33 249 ASN A C 1
ATOM 1800 O O . ASN A 1 249 ? 18.690 -77.770 -35.177 1.00 29.33 249 ASN A O 1
ATOM 1805 N N . LEU A 1 250 ? 18.321 -77.442 -32.982 1.00 29.69 250 LEU A N 1
ATOM 1806 C CA . LEU A 1 250 ? 19.002 -78.669 -32.580 1.00 30.10 250 LEU A CA 1
ATOM 1807 C C . LEU A 1 250 ? 18.013 -79.806 -32.361 1.00 30.43 250 LEU A C 1
ATOM 1808 O O . LEU A 1 250 ? 18.408 -80.964 -32.255 1.00 30.42 250 LEU A O 1
ATOM 1813 N N . GLU A 1 251 ? 16.727 -79.473 -32.299 1.00 30.99 251 GLU A N 1
ATOM 1814 C CA . GLU A 1 251 ? 15.687 -80.475 -32.078 1.00 31.57 251 GLU A CA 1
ATOM 1815 C C . GLU A 1 251 ? 15.504 -81.470 -33.213 1.00 31.78 251 GLU A C 1
ATOM 1816 O O . GLU A 1 251 ? 15.350 -81.091 -34.371 1.00 31.94 251 GLU A O 1
ATOM 1822 N N . HIS A 1 252 ? 15.514 -82.748 -32.858 1.00 32.03 252 HIS A N 1
ATOM 1823 C CA . HIS A 1 252 ? 15.343 -83.834 -33.813 1.00 32.29 252 HIS A CA 1
ATOM 1824 C C . HIS A 1 252 ? 14.591 -84.964 -33.122 1.00 32.47 252 HIS A C 1
ATOM 1825 O O . HIS A 1 252 ? 15.179 -86.057 -32.972 1.00 32.50 252 HIS A O 1
ATOM 1832 N N . GLY B 1 4 ? 5.186 -39.767 -39.049 1.00 40.33 4 GLY B N 1
ATOM 1833 C CA . GLY B 1 4 ? 4.812 -38.599 -39.902 1.00 40.34 4 GLY B CA 1
ATOM 1834 C C . GLY B 1 4 ? 4.317 -37.425 -39.084 1.00 40.30 4 GLY B C 1
ATOM 1835 O O . GLY B 1 4 ? 4.634 -36.268 -39.373 1.00 40.22 4 GLY B O 1
ATOM 1836 N N . GLN B 1 5 ? 3.526 -37.722 -38.058 1.00 40.32 5 GLN B N 1
ATOM 1837 C CA . GLN B 1 5 ? 3.000 -36.685 -37.187 1.00 40.34 5 GLN B CA 1
ATOM 1838 C C . GLN B 1 5 ? 4.137 -36.163 -36.319 1.00 40.27 5 GLN B C 1
ATOM 1839 O O . GLN B 1 5 ? 4.196 -34.975 -35.994 1.00 40.31 5 GLN B O 1
ATOM 1845 N N . LEU B 1 6 ? 5.048 -37.062 -35.968 1.00 40.13 6 LEU B N 1
ATOM 1846 C CA . LEU B 1 6 ? 6.190 -36.727 -35.128 1.00 40.03 6 LEU B CA 1
ATOM 1847 C C . LEU B 1 6 ? 7.200 -35.849 -35.862 1.00 39.96 6 LEU B C 1
ATOM 1848 O O . LEU B 1 6 ? 7.772 -34.932 -35.276 1.00 39.95 6 LEU B O 1
ATOM 1853 N N . GLN B 1 7 ? 7.424 -36.128 -37.143 1.00 39.88 7 GLN B N 1
ATOM 1854 C CA . GLN B 1 7 ? 8.362 -35.331 -37.926 1.00 39.79 7 GLN B CA 1
ATOM 1855 C C . GLN B 1 7 ? 7.803 -33.928 -38.129 1.00 39.60 7 GLN B C 1
ATOM 1856 O O . GLN B 1 7 ? 8.557 -32.965 -38.273 1.00 39.65 7 GLN B O 1
ATOM 1862 N N . HIS B 1 8 ? 6.479 -33.820 -38.147 1.00 39.39 8 HIS B N 1
ATOM 1863 C CA . HIS B 1 8 ? 5.819 -32.531 -38.307 1.00 39.21 8 HIS B CA 1
ATOM 1864 C C . HIS B 1 8 ? 6.111 -31.696 -37.069 1.00 38.87 8 HIS B C 1
ATOM 1865 O O . HIS B 1 8 ? 6.499 -30.534 -37.165 1.00 38.88 8 HIS B O 1
ATOM 1872 N N . GLY B 1 9 ? 5.920 -32.306 -35.903 1.00 38.52 9 GLY B N 1
ATOM 1873 C CA . GLY B 1 9 ? 6.179 -31.611 -34.654 1.00 38.14 9 GLY B CA 1
ATOM 1874 C C . GLY B 1 9 ? 7.637 -31.222 -34.537 1.00 37.90 9 GLY B C 1
ATOM 1875 O O . GLY B 1 9 ? 7.976 -30.242 -33.877 1.00 37.86 9 GLY B O 1
ATOM 1876 N N . ILE B 1 10 ? 8.507 -31.988 -35.185 1.00 37.64 10 ILE B N 1
ATOM 1877 C CA . ILE B 1 10 ? 9.938 -31.718 -35.151 1.00 37.32 10 ILE B CA 1
ATOM 1878 C C . ILE B 1 10 ? 10.321 -30.611 -36.128 1.00 37.15 10 ILE B C 1
ATOM 1879 O O . ILE B 1 10 ? 11.073 -29.699 -35.777 1.00 37.05 10 ILE B O 1
ATOM 1884 N N . ASP B 1 11 ? 9.812 -30.696 -37.356 1.00 36.94 11 ASP B N 1
ATOM 1885 C CA . ASP B 1 11 ? 10.116 -29.687 -38.364 1.00 36.78 11 ASP B CA 1
ATOM 1886 C C . ASP B 1 11 ? 9.391 -28.386 -38.059 1.00 36.65 11 ASP B C 1
ATOM 1887 O O . ASP B 1 11 ? 9.459 -27.431 -38.831 1.00 36.63 11 ASP B O 1
ATOM 1892 N N . ASP B 1 12 ? 8.699 -28.354 -36.927 1.00 36.46 12 ASP B N 1
ATOM 1893 C CA . ASP B 1 12 ? 7.946 -27.177 -36.518 1.00 36.23 12 ASP B CA 1
ATOM 1894 C C . ASP B 1 12 ? 8.543 -26.540 -35.268 1.00 36.09 12 ASP B C 1
ATOM 1895 O O . ASP B 1 12 ? 7.973 -25.610 -34.698 1.00 36.13 12 ASP B O 1
ATOM 1900 N N . GLU B 1 13 ? 9.697 -27.041 -34.844 1.00 35.88 13 GLU B N 1
ATOM 1901 C CA . GLU B 1 13 ? 10.367 -26.521 -33.663 1.00 35.73 13 GLU B CA 1
ATOM 1902 C C . GLU B 1 13 ? 10.778 -25.057 -33.808 1.00 35.57 13 GLU B C 1
ATOM 1903 O O . GLU B 1 13 ? 10.482 -24.231 -32.942 1.00 35.47 13 GLU B O 1
ATOM 1909 N N . ASN B 1 14 ? 11.470 -24.745 -34.899 1.00 35.35 14 ASN B N 1
ATOM 1910 C CA . ASN B 1 14 ? 11.939 -23.385 -35.132 1.00 35.26 14 ASN B CA 1
ATOM 1911 C C . ASN B 1 14 ? 10.800 -22.389 -35.284 1.00 34.97 14 ASN B C 1
ATOM 1912 O O . ASN B 1 14 ? 10.873 -21.272 -34.775 1.00 34.98 14 ASN B O 1
ATOM 1917 N N . ALA B 1 15 ? 9.746 -22.791 -35.987 1.00 34.58 15 ALA B N 1
ATOM 1918 C CA . ALA B 1 15 ? 8.595 -21.919 -36.180 1.00 34.12 15 ALA B CA 1
ATOM 1919 C C . ALA B 1 15 ? 7.894 -21.742 -34.837 1.00 33.79 15 ALA B C 1
ATOM 1920 O O . ALA B 1 15 ? 6.895 -21.029 -34.729 1.00 33.90 15 ALA B O 1
ATOM 1922 N N . THR B 1 16 ? 8.437 -22.399 -33.818 1.00 33.29 16 THR B N 1
ATOM 1923 C CA . THR B 1 16 ? 7.898 -22.331 -32.467 1.00 32.61 16 THR B CA 1
ATOM 1924 C C . THR B 1 16 ? 8.816 -21.488 -31.592 1.00 32.19 16 THR B C 1
ATOM 1925 O O . THR B 1 16 ? 8.354 -20.793 -30.686 1.00 32.11 16 THR B O 1
ATOM 1929 N N . LYS B 1 17 ? 10.115 -21.544 -31.871 1.00 31.69 17 LYS B N 1
ATOM 1930 C CA . LYS B 1 17 ? 11.089 -20.779 -31.101 1.00 31.19 17 LYS B CA 1
ATOM 1931 C C . LYS B 1 17 ? 11.128 -19.300 -31.480 1.00 30.88 17 LYS B C 1
ATOM 1932 O O . LYS B 1 17 ? 11.752 -18.493 -30.791 1.00 30.83 17 LYS B O 1
ATOM 1938 N N . GLN B 1 18 ? 10.463 -18.947 -32.577 1.00 30.51 18 GLN B N 1
ATOM 1939 C CA . GLN B 1 18 ? 10.422 -17.557 -33.023 1.00 30.05 18 GLN B CA 1
ATOM 1940 C C . GLN B 1 18 ? 9.336 -16.820 -32.253 1.00 29.44 18 GLN B C 1
ATOM 1941 O O . GLN B 1 18 ? 9.461 -15.633 -31.963 1.00 29.50 18 GLN B O 1
ATOM 1947 N N . THR B 1 19 ? 8.270 -17.540 -31.924 1.00 28.67 19 THR B N 1
ATOM 1948 C CA . THR B 1 19 ? 7.142 -16.969 -31.196 1.00 27.90 19 THR B CA 1
ATOM 1949 C C . THR B 1 19 ? 7.533 -16.407 -29.828 1.00 27.32 19 THR B C 1
ATOM 1950 O O . THR B 1 19 ? 8.500 -16.851 -29.199 1.00 27.30 19 THR B O 1
ATOM 1954 N N . GLN B 1 20 ? 6.759 -15.425 -29.380 1.00 26.51 20 GLN B N 1
ATOM 1955 C CA . GLN B 1 20 ? 6.980 -14.773 -28.097 1.00 25.69 20 GLN B CA 1
ATOM 1956 C C . GLN B 1 20 ? 6.624 -15.734 -26.964 1.00 25.21 20 GLN B C 1
ATOM 1957 O O . GLN B 1 20 ? 7.204 -15.672 -25.879 1.00 25.24 20 GLN B O 1
ATOM 1963 N N . LYS B 1 21 ? 5.676 -16.627 -27.228 1.00 24.59 21 LYS B N 1
ATOM 1964 C CA . LYS B 1 21 ? 5.235 -17.597 -26.234 1.00 23.95 21 LYS B CA 1
ATOM 1965 C C . LYS B 1 21 ? 6.407 -18.477 -25.805 1.00 23.50 21 LYS B C 1
ATOM 1966 O O . LYS B 1 21 ? 6.451 -18.969 -24.675 1.00 23.30 21 LYS B O 1
ATOM 1972 N N . TYR B 1 22 ? 7.365 -18.662 -26.709 1.00 22.94 22 TYR B N 1
ATOM 1973 C CA . TYR B 1 22 ? 8.546 -19.468 -26.418 1.00 22.47 22 TYR B CA 1
ATOM 1974 C C . TYR B 1 22 ? 9.665 -18.610 -25.825 1.00 22.20 22 TYR B C 1
ATOM 1975 O O . TYR B 1 22 ? 10.201 -18.912 -24.758 1.00 22.02 22 TYR B O 1
ATOM 1984 N N . ARG B 1 23 ? 10.018 -17.545 -26.537 1.00 21.90 23 ARG B N 1
ATOM 1985 C CA . ARG B 1 23 ? 11.089 -16.655 -26.111 1.00 21.53 23 ARG B CA 1
ATOM 1986 C C . ARG B 1 23 ? 10.969 -16.135 -24.683 1.00 21.21 23 ARG B C 1
ATOM 1987 O O . ARG B 1 23 ? 11.969 -16.070 -23.966 1.00 21.23 23 ARG B O 1
ATOM 1995 N N . ASP B 1 24 ? 9.761 -15.762 -24.266 1.00 20.72 24 ASP B N 1
ATOM 1996 C CA . ASP B 1 24 ? 9.571 -15.241 -22.914 1.00 20.27 24 ASP B CA 1
ATOM 1997 C C . ASP B 1 24 ? 9.106 -16.285 -21.908 1.00 19.95 24 ASP B C 1
ATOM 1998 O O . ASP B 1 24 ? 8.728 -15.946 -20.786 1.00 19.74 24 ASP B O 1
ATOM 2003 N N . ALA B 1 25 ? 9.127 -17.550 -22.311 1.00 19.66 25 ALA B N 1
ATOM 2004 C CA . ALA B 1 25 ? 8.723 -18.623 -21.416 1.00 19.50 25 ALA B CA 1
ATOM 2005 C C . ALA B 1 25 ? 9.832 -18.852 -20.388 1.00 19.44 25 ALA B C 1
ATOM 2006 O O . ALA B 1 25 ? 10.982 -18.454 -20.596 1.00 19.24 25 ALA B O 1
ATOM 2008 N N . GLU B 1 26 ? 9.484 -19.487 -19.275 1.00 19.61 26 GLU B N 1
ATOM 2009 C CA . GLU B 1 26 ? 10.466 -19.782 -18.235 1.00 19.93 26 GLU B CA 1
ATOM 2010 C C . GLU B 1 26 ? 11.557 -20.688 -18.802 1.00 20.00 26 GLU B C 1
ATOM 2011 O O . GLU B 1 26 ? 11.289 -21.554 -19.644 1.00 19.95 26 GLU B O 1
ATOM 2017 N N . GLN B 1 27 ? 12.787 -20.487 -18.338 1.00 20.13 27 GLN B N 1
ATOM 2018 C CA . GLN B 1 27 ? 13.918 -21.273 -18.813 1.00 20.33 27 GLN B CA 1
ATOM 2019 C C . GLN B 1 27 ? 13.592 -22.762 -18.841 1.00 20.31 27 GLN B C 1
ATOM 2020 O O . GLN B 1 27 ? 13.771 -23.424 -19.864 1.00 20.27 27 GLN B O 1
ATOM 2026 N N . SER B 1 28 ? 13.107 -23.276 -17.716 1.00 20.27 28 SER B N 1
ATOM 2027 C CA . SER B 1 28 ? 12.757 -24.687 -17.597 1.00 20.23 28 SER B CA 1
ATOM 2028 C C . SER B 1 28 ? 11.771 -25.115 -18.678 1.00 20.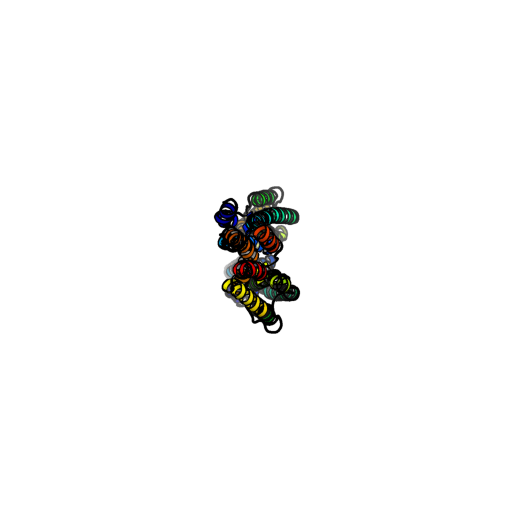17 28 SER B C 1
ATOM 2029 O O . SER B 1 28 ? 11.913 -26.186 -19.270 1.00 20.16 28 SER B O 1
ATOM 2032 N N . LYS B 1 29 ? 10.771 -24.277 -18.931 1.00 20.14 29 LYS B N 1
ATOM 2033 C CA . LYS B 1 29 ? 9.758 -24.582 -19.935 1.00 20.12 29 LYS B CA 1
ATOM 2034 C C . LYS B 1 29 ? 10.386 -24.662 -21.326 1.00 20.03 29 LYS B C 1
ATOM 2035 O O . LYS B 1 29 ? 10.028 -25.517 -22.134 1.00 20.05 29 LYS B O 1
ATOM 2041 N N . LYS B 1 30 ? 11.332 -23.768 -21.594 1.00 19.86 30 LYS B N 1
ATOM 2042 C CA . LYS B 1 30 ? 12.006 -23.735 -22.886 1.00 19.80 30 LYS B CA 1
ATOM 2043 C C . LYS B 1 30 ? 12.877 -24.961 -23.123 1.00 19.82 30 LYS B C 1
ATOM 2044 O O . LYS B 1 30 ? 12.764 -25.614 -24.162 1.00 19.81 30 LYS B O 1
ATOM 2050 N N . THR B 1 31 ? 13.740 -25.280 -22.161 1.00 19.81 31 THR B N 1
ATOM 2051 C CA . THR B 1 31 ? 14.626 -26.430 -22.291 1.00 19.94 31 THR B CA 1
ATOM 2052 C C . THR B 1 31 ? 13.818 -27.724 -22.384 1.00 19.93 31 THR B C 1
ATOM 2053 O O . THR B 1 31 ? 14.155 -28.625 -23.155 1.00 19.80 31 THR B O 1
ATOM 2057 N N . ALA B 1 32 ? 12.758 -27.808 -21.586 1.00 20.00 32 ALA B N 1
ATOM 2058 C CA . ALA B 1 32 ? 11.903 -28.987 -21.583 1.00 20.08 32 ALA B CA 1
ATOM 2059 C C . ALA B 1 32 ? 11.386 -29.224 -22.999 1.00 20.20 32 ALA B C 1
ATOM 2060 O O . ALA B 1 32 ? 11.246 -30.363 -23.439 1.00 20.30 32 ALA B O 1
ATOM 2062 N N . TYR B 1 33 ? 11.115 -28.136 -23.712 1.00 20.23 33 TYR B N 1
ATOM 2063 C CA . TYR B 1 33 ? 10.625 -28.227 -25.082 1.00 20.44 33 TYR B CA 1
ATOM 2064 C C . TYR B 1 33 ? 11.734 -28.640 -26.045 1.00 20.73 33 TYR B C 1
ATOM 2065 O O . TYR B 1 33 ? 11.548 -29.541 -26.870 1.00 20.79 33 TYR B O 1
ATOM 2074 N N . ASP B 1 34 ? 12.885 -27.980 -25.944 1.00 21.11 34 ASP B N 1
ATOM 2075 C CA . ASP B 1 34 ? 14.005 -28.280 -26.830 1.00 21.52 34 ASP B CA 1
ATOM 2076 C C . ASP B 1 34 ? 14.393 -29.746 -26.714 1.00 21.53 34 ASP B C 1
ATOM 2077 O O . ASP B 1 34 ? 14.582 -30.436 -27.713 1.00 21.50 34 ASP B O 1
ATOM 2082 N N . GLN B 1 35 ? 14.502 -30.217 -25.479 1.00 21.67 35 GLN B N 1
ATOM 2083 C CA . GLN B 1 35 ? 14.876 -31.599 -25.216 1.00 21.81 35 GLN B CA 1
ATOM 2084 C C . GLN B 1 35 ? 13.826 -32.587 -25.704 1.00 21.83 35 GLN B C 1
ATOM 2085 O O . GLN B 1 35 ? 14.158 -33.701 -26.097 1.00 21.81 35 GLN B O 1
ATOM 2091 N N . ALA B 1 36 ? 12.563 -32.177 -25.672 1.00 21.93 36 ALA B N 1
ATOM 2092 C CA . ALA B 1 36 ? 11.475 -33.032 -26.137 1.00 22.08 36 ALA B CA 1
ATOM 2093 C C . ALA B 1 36 ? 11.666 -33.265 -27.632 1.00 22.18 36 ALA B C 1
ATOM 2094 O O . ALA B 1 36 ? 11.406 -34.354 -28.143 1.00 22.30 36 ALA B O 1
ATOM 2096 N N . VAL B 1 37 ? 12.134 -32.233 -28.329 1.00 22.27 37 VAL B N 1
ATOM 2097 C CA . VAL B 1 37 ? 12.372 -32.320 -29.764 1.00 22.41 37 VAL B CA 1
ATOM 2098 C C . VAL B 1 37 ? 13.620 -33.159 -30.039 1.00 22.50 37 VAL B C 1
ATOM 2099 O O . VAL B 1 37 ? 13.644 -33.987 -30.954 1.00 22.47 37 VAL B O 1
ATOM 2103 N N . ALA B 1 38 ? 14.657 -32.935 -29.241 1.00 22.64 38 ALA B N 1
ATOM 2104 C CA . ALA B 1 38 ? 15.902 -33.668 -29.399 1.00 22.87 38 ALA B CA 1
ATOM 2105 C C . ALA B 1 38 ? 15.611 -35.149 -29.284 1.00 23.04 38 ALA B C 1
ATOM 2106 O O . ALA B 1 38 ? 16.098 -35.947 -30.087 1.00 23.08 38 ALA B O 1
ATOM 2108 N N . ALA B 1 39 ? 14.808 -35.510 -28.285 1.00 23.15 39 ALA B N 1
ATOM 2109 C CA . ALA B 1 39 ? 14.436 -36.900 -28.050 1.00 23.47 39 ALA B CA 1
ATOM 21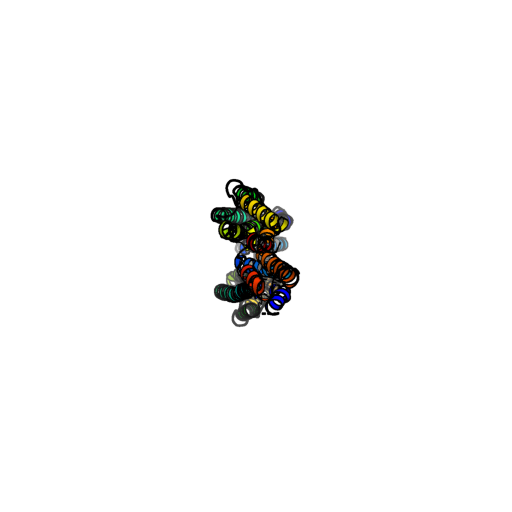10 C C . ALA B 1 39 ? 13.627 -37.433 -29.225 1.00 23.68 39 ALA B C 1
ATOM 2111 O O . ALA B 1 39 ? 13.852 -38.549 -29.692 1.00 23.71 39 ALA B O 1
ATOM 2113 N N . ALA B 1 40 ? 12.689 -36.621 -29.700 1.00 24.07 40 ALA B N 1
ATOM 2114 C CA . ALA B 1 40 ? 11.830 -37.009 -30.811 1.00 24.44 40 ALA B CA 1
ATOM 2115 C C . ALA B 1 40 ? 12.642 -37.442 -32.023 1.00 24.72 40 ALA B C 1
ATOM 2116 O O . ALA B 1 40 ? 12.320 -38.440 -32.665 1.00 24.76 40 ALA B O 1
ATOM 2118 N N . LYS B 1 41 ? 13.697 -36.691 -32.330 1.00 25.12 41 LYS B N 1
ATOM 2119 C CA . LYS B 1 41 ? 14.547 -37.019 -33.471 1.00 25.66 41 LYS B CA 1
ATOM 2120 C C . LYS B 1 41 ? 15.209 -38.369 -33.258 1.00 25.95 41 LYS B C 1
ATOM 2121 O O . LYS B 1 41 ? 15.151 -39.241 -34.124 1.00 25.97 41 LYS B O 1
ATOM 2127 N N . ALA B 1 42 ? 15.839 -38.536 -32.099 1.00 26.32 42 ALA B N 1
ATOM 2128 C CA . ALA B 1 42 ? 16.523 -39.778 -31.751 1.00 26.78 42 ALA B CA 1
ATOM 2129 C C . ALA B 1 42 ? 15.554 -40.964 -31.716 1.00 27.14 42 ALA B C 1
ATOM 2130 O O . ALA B 1 42 ? 15.857 -42.045 -32.229 1.00 27.11 42 ALA B O 1
ATOM 2132 N N . ILE B 1 43 ? 14.387 -40.764 -31.113 1.00 27.64 43 ILE B N 1
ATOM 2133 C CA . ILE B 1 43 ? 13.390 -41.823 -31.036 1.00 28.17 43 ILE B CA 1
ATOM 2134 C C . ILE B 1 43 ? 12.960 -42.220 -32.444 1.00 28.67 43 ILE B C 1
ATOM 2135 O O . ILE B 1 43 ? 12.560 -43.357 -32.687 1.00 28.59 43 ILE B O 1
ATOM 2140 N N . LEU B 1 44 ? 13.063 -41.277 -33.371 1.00 29.24 44 LEU B N 1
ATOM 2141 C CA . LEU B 1 44 ? 12.677 -41.521 -34.753 1.00 29.83 44 LEU B CA 1
ATOM 2142 C C . LEU B 1 44 ? 13.762 -42.346 -35.441 1.00 30.26 44 LEU B C 1
ATOM 2143 O O . LEU B 1 44 ? 13.474 -43.239 -36.242 1.00 30.28 44 LEU B O 1
ATOM 2148 N N . ASN B 1 45 ? 15.007 -42.044 -35.090 1.00 30.74 45 ASN B N 1
ATOM 2149 C CA . ASN B 1 45 ? 16.181 -42.704 -35.653 1.00 31.23 45 ASN B CA 1
ATOM 2150 C C . ASN B 1 45 ? 16.315 -44.180 -35.281 1.00 31.50 45 ASN B C 1
ATOM 2151 O O . ASN B 1 45 ? 16.924 -44.950 -36.014 1.00 31.56 45 ASN B O 1
ATOM 2156 N N . LYS B 1 46 ? 15.755 -44.565 -34.139 1.00 31.80 46 LYS B N 1
ATOM 2157 C CA . LYS B 1 46 ? 15.825 -45.944 -33.655 1.00 32.09 46 LYS B CA 1
ATOM 2158 C C . LYS B 1 46 ? 14.766 -46.854 -34.268 1.00 32.27 46 LYS B C 1
ATOM 2159 O O . LYS B 1 46 ? 14.702 -48.042 -33.943 1.00 32.35 46 LYS B O 1
ATOM 2165 N N . GLN B 1 47 ? 13.936 -46.301 -35.147 1.00 32.42 47 GLN B N 1
ATOM 2166 C CA . GLN B 1 47 ? 12.880 -47.081 -35.782 1.00 32.58 47 GLN B CA 1
ATOM 2167 C C . GLN B 1 47 ? 13.373 -47.930 -36.951 1.00 32.59 47 GLN B C 1
ATOM 2168 O O . GLN B 1 47 ? 14.329 -47.569 -37.638 1.00 32.61 47 GLN B O 1
ATOM 2174 N N . THR B 1 48 ? 12.710 -49.063 -37.167 1.00 32.56 48 THR B N 1
ATOM 2175 C CA . THR B 1 48 ? 13.067 -49.978 -38.243 1.00 32.53 48 THR B CA 1
ATOM 2176 C C . THR B 1 48 ? 11.856 -50.300 -39.114 1.00 32.54 48 THR B C 1
ATOM 2177 O O . THR B 1 48 ? 10.714 -50.079 -38.713 1.00 32.54 48 THR B O 1
ATOM 2181 N N . ASP B 1 53 ? 7.773 -50.494 -32.076 1.00 44.79 53 ASP B N 1
ATOM 2182 C CA . ASP B 1 53 ? 7.635 -49.580 -30.949 1.00 44.73 53 ASP B CA 1
ATOM 2183 C C . ASP B 1 53 ? 7.049 -48.261 -31.430 1.00 44.64 53 ASP B C 1
ATOM 2184 O O . ASP B 1 53 ? 7.562 -47.185 -31.117 1.00 44.65 53 ASP B O 1
ATOM 2189 N N . LYS B 1 54 ? 5.974 -48.354 -32.203 1.00 44.50 54 LYS B N 1
ATOM 2190 C CA . LYS B 1 54 ? 5.307 -47.165 -32.718 1.00 44.33 54 LYS B CA 1
ATOM 2191 C C . LYS B 1 54 ? 4.727 -46.361 -31.570 1.00 44.06 54 LYS B C 1
ATOM 2192 O O . LYS B 1 54 ? 4.452 -45.171 -31.714 1.00 44.07 54 LYS B O 1
ATOM 2198 N N . ALA B 1 55 ? 4.518 -47.030 -30.438 1.00 43.68 55 ALA B N 1
ATOM 2199 C CA . ALA B 1 55 ? 3.984 -46.390 -29.245 1.00 43.22 55 ALA B CA 1
ATOM 2200 C C . ALA B 1 55 ? 5.006 -45.369 -28.762 1.00 42.91 55 ALA B C 1
ATOM 2201 O O . ALA B 1 55 ? 4.653 -44.255 -28.380 1.00 42.92 55 ALA B O 1
ATOM 2203 N N . ALA B 1 56 ? 6.278 -45.761 -28.779 1.00 42.44 56 ALA B N 1
ATOM 2204 C CA . ALA B 1 56 ? 7.356 -44.872 -28.354 1.00 41.97 56 ALA B CA 1
ATOM 2205 C C . ALA B 1 56 ? 7.348 -43.640 -29.247 1.00 41.58 56 ALA B C 1
ATOM 2206 O O . ALA B 1 56 ? 7.812 -42.569 -28.853 1.00 41.50 56 ALA B O 1
ATOM 2208 N N . VAL B 1 57 ? 6.816 -43.805 -30.453 1.00 41.16 57 VAL B N 1
ATOM 2209 C CA . VAL B 1 57 ? 6.729 -42.709 -31.409 1.00 40.78 57 VAL B CA 1
ATOM 2210 C C . VAL B 1 57 ? 5.542 -41.818 -31.053 1.00 40.52 57 VAL B C 1
ATOM 2211 O O . VAL B 1 57 ? 5.500 -40.648 -31.433 1.00 40.52 57 VAL B O 1
ATOM 2215 N N . ASP B 1 58 ? 4.574 -42.379 -30.329 1.00 40.13 58 ASP B N 1
ATOM 2216 C CA . ASP B 1 58 ? 3.406 -41.617 -29.894 1.00 39.70 58 ASP B CA 1
ATOM 2217 C C . ASP B 1 58 ? 3.823 -40.886 -28.630 1.00 39.27 58 ASP B C 1
ATOM 2218 O O . ASP B 1 58 ? 3.634 -39.680 -28.502 1.00 39.23 58 ASP B O 1
ATOM 2223 N N . ARG B 1 59 ? 4.403 -41.636 -27.701 1.00 38.82 59 ARG B N 1
ATOM 2224 C CA . ARG B 1 59 ? 4.868 -41.092 -26.435 1.00 38.30 59 ARG B CA 1
ATOM 2225 C C . ARG B 1 59 ? 5.746 -39.869 -26.681 1.00 37.72 59 ARG B C 1
ATOM 2226 O O . ARG B 1 59 ? 5.641 -38.863 -25.981 1.00 37.68 59 ARG B O 1
ATOM 2234 N N . ALA B 1 60 ? 6.607 -39.965 -27.687 1.00 37.02 60 ALA B N 1
ATOM 2235 C CA . ALA B 1 60 ? 7.497 -38.869 -28.037 1.00 36.31 60 ALA B CA 1
ATOM 2236 C C . ALA B 1 60 ? 6.678 -37.709 -28.593 1.00 35.78 60 ALA B C 1
ATOM 2237 O O . ALA B 1 60 ? 6.969 -36.542 -28.320 1.00 35.68 60 ALA B O 1
ATOM 2239 N N . LEU B 1 61 ? 5.654 -38.040 -29.375 1.00 35.12 61 LEU B N 1
ATOM 2240 C CA . LEU B 1 61 ? 4.768 -37.037 -29.960 1.00 34.50 61 LEU B CA 1
ATOM 2241 C C . LEU B 1 61 ? 4.081 -36.265 -28.841 1.00 33.95 61 LEU B C 1
ATOM 2242 O O . LEU B 1 61 ? 4.070 -35.038 -28.818 1.00 33.79 61 LEU B O 1
ATOM 2247 N N . GLN B 1 62 ? 3.510 -37.015 -27.910 1.00 33.37 62 GLN B N 1
ATOM 2248 C CA . GLN B 1 62 ? 2.811 -36.464 -26.760 1.00 32.78 62 GLN B CA 1
ATOM 2249 C C . GLN B 1 62 ? 3.690 -35.495 -25.968 1.00 32.24 62 GLN B C 1
ATOM 2250 O O . GLN B 1 62 ? 3.208 -34.488 -25.445 1.00 32.24 62 GLN B O 1
ATOM 2256 N N . GLN B 1 63 ? 4.977 -35.810 -25.879 1.00 31.47 63 GLN B N 1
ATOM 2257 C CA . GLN B 1 63 ? 5.910 -34.983 -25.127 1.00 30.62 63 GLN B CA 1
ATOM 2258 C C . GLN B 1 63 ? 6.249 -33.678 -25.835 1.00 29.84 63 GLN B C 1
ATOM 2259 O O . GLN B 1 63 ? 6.406 -32.643 -25.189 1.00 29.66 63 GLN B O 1
ATOM 2265 N N . VAL B 1 64 ? 6.361 -33.719 -27.159 1.00 29.01 64 VAL B N 1
ATOM 2266 C CA . VAL B 1 64 ? 6.667 -32.515 -27.928 1.00 28.20 64 VAL B CA 1
ATOM 2267 C C . VAL B 1 64 ? 5.470 -31.575 -27.860 1.00 27.75 64 VAL B C 1
ATOM 2268 O O . VAL B 1 64 ? 5.629 -30.357 -27.752 1.00 27.58 64 VAL B O 1
ATOM 2272 N N . THR B 1 65 ? 4.275 -32.156 -27.919 1.00 27.18 65 THR B N 1
ATOM 2273 C CA . THR B 1 65 ? 3.037 -31.393 -27.855 1.00 26.67 65 THR B CA 1
ATOM 2274 C C . THR B 1 65 ? 2.807 -30.849 -26.449 1.00 26.21 65 THR B C 1
ATOM 2275 O O . THR B 1 65 ? 2.482 -29.678 -26.271 1.00 26.23 65 THR B O 1
ATOM 2279 N N . SER B 1 66 ? 2.974 -31.708 -25.451 1.00 25.67 66 SER B N 1
ATOM 2280 C CA . SER B 1 66 ? 2.767 -31.312 -24.067 1.00 25.09 66 SER B CA 1
ATOM 2281 C C . SER B 1 66 ? 3.713 -30.186 -23.649 1.00 24.66 66 SER B C 1
ATOM 2282 O O . SER B 1 66 ? 3.281 -29.167 -23.105 1.00 24.64 66 SER B O 1
ATOM 2285 N N . THR B 1 67 ? 5.003 -30.371 -23.908 1.00 24.09 67 THR B N 1
ATOM 2286 C CA . THR B 1 67 ? 5.994 -29.363 -23.547 1.00 23.48 67 THR B CA 1
ATOM 2287 C C . THR B 1 67 ? 5.747 -28.059 -24.290 1.00 23.17 67 THR B C 1
ATOM 2288 O O . THR B 1 67 ? 5.885 -26.980 -23.720 1.00 22.97 67 THR B O 1
ATOM 2292 N N . LYS B 1 68 ? 5.374 -28.160 -25.562 1.00 22.97 68 LYS B N 1
ATOM 2293 C CA . LYS B 1 68 ? 5.106 -26.976 -26.367 1.00 22.81 68 LYS B CA 1
ATOM 2294 C C . LYS B 1 68 ? 3.947 -26.171 -25.790 1.00 22.60 68 LYS B C 1
ATOM 2295 O O . LYS B 1 68 ? 4.050 -24.955 -25.632 1.00 22.59 68 LYS B O 1
ATOM 2301 N N . ASP B 1 69 ? 2.842 -26.845 -25.485 1.00 22.41 69 ASP B N 1
ATOM 2302 C CA . ASP B 1 69 ? 1.683 -26.162 -24.921 1.00 22.17 69 ASP B CA 1
ATOM 2303 C C . ASP B 1 69 ? 2.011 -25.592 -23.547 1.00 21.83 69 ASP B C 1
ATOM 2304 O O . ASP B 1 69 ? 1.372 -24.646 -23.090 1.00 21.83 69 ASP B O 1
ATOM 2309 N N . ALA B 1 70 ? 3.017 -26.168 -22.898 1.00 21.40 70 ALA B N 1
ATOM 2310 C CA . ALA B 1 70 ? 3.438 -25.713 -21.578 1.00 20.99 70 ALA B CA 1
ATOM 2311 C C . ALA B 1 70 ? 4.182 -24.375 -21.654 1.00 20.76 70 ALA B C 1
ATOM 2312 O O . ALA B 1 70 ? 4.261 -23.645 -20.668 1.00 20.73 70 ALA B O 1
ATOM 2314 N N . LEU B 1 71 ? 4.734 -24.060 -22.822 1.00 20.44 71 LEU B N 1
ATOM 2315 C CA . LEU B 1 71 ? 5.442 -22.797 -23.018 1.00 20.17 71 LEU B CA 1
ATOM 2316 C C . LEU B 1 71 ? 4.521 -21.686 -22.524 1.00 20.03 71 LEU B C 1
ATOM 2317 O O . LEU B 1 71 ? 3.394 -21.561 -22.994 1.00 20.08 71 LEU B O 1
ATOM 2322 N N . ASN B 1 72 ? 4.999 -20.868 -21.591 1.00 19.74 72 ASN B N 1
ATOM 2323 C CA . ASN B 1 72 ? 4.155 -19.816 -21.036 1.00 19.51 72 ASN B CA 1
ATOM 2324 C C . ASN B 1 72 ? 4.660 -18.383 -21.212 1.00 19.39 72 ASN B C 1
ATOM 2325 O O . ASN B 1 72 ? 4.528 -17.562 -20.311 1.00 19.28 72 ASN B O 1
ATOM 2330 N N . GLY B 1 73 ? 5.223 -18.077 -22.374 1.00 19.36 73 GLY B N 1
ATOM 2331 C CA . GLY B 1 73 ? 5.704 -16.727 -22.603 1.00 19.30 73 GLY B CA 1
ATOM 2332 C C . GLY B 1 73 ? 4.551 -15.740 -22.638 1.00 19.35 73 GLY B C 1
ATOM 2333 O O . GLY B 1 73 ? 4.697 -14.576 -22.258 1.00 19.29 73 GLY B O 1
ATOM 2334 N N . ASP B 1 74 ? 3.396 -16.209 -23.098 1.00 19.42 74 ASP B N 1
ATOM 2335 C CA . ASP B 1 74 ? 2.206 -15.374 -23.189 1.00 19.51 74 ASP B CA 1
ATOM 2336 C C . ASP B 1 74 ? 1.683 -14.969 -21.814 1.00 19.40 74 ASP B C 1
ATOM 2337 O O . ASP B 1 74 ? 1.182 -13.859 -21.636 1.00 19.35 74 ASP B O 1
ATOM 2342 N N . ALA B 1 75 ? 1.799 -15.866 -20.841 1.00 19.31 75 ALA B N 1
ATOM 2343 C CA . ALA B 1 75 ? 1.333 -15.575 -19.489 1.00 19.27 75 ALA B CA 1
ATOM 2344 C C . ALA B 1 75 ? 2.329 -14.644 -18.813 1.00 19.22 75 ALA B C 1
ATOM 2345 O O . ALA B 1 75 ? 1.959 -13.798 -17.998 1.00 19.17 75 ALA B O 1
ATOM 2347 N N . LYS B 1 76 ? 3.599 -14.807 -19.164 1.00 19.21 76 LYS B N 1
ATOM 2348 C CA . LYS B 1 76 ? 4.657 -13.983 -18.603 1.00 19.25 76 LYS B CA 1
ATOM 2349 C C . LYS B 1 76 ? 4.444 -12.535 -19.033 1.00 19.17 76 LYS B C 1
ATOM 2350 O O . LYS B 1 76 ? 4.661 -11.603 -18.255 1.00 19.10 76 LYS B O 1
ATOM 2356 N N . LEU B 1 77 ? 4.019 -12.363 -20.282 1.00 19.07 77 LEU B N 1
ATOM 2357 C CA . LEU B 1 77 ? 3.768 -11.041 -20.840 1.00 19.00 77 LEU B CA 1
ATOM 2358 C C . LEU B 1 77 ? 2.613 -10.395 -20.098 1.00 19.01 77 LEU B C 1
ATOM 2359 O O . LEU B 1 77 ? 2.719 -9.256 -19.645 1.00 18.99 77 LEU B O 1
ATOM 2364 N N . ALA B 1 78 ? 1.513 -11.134 -19.974 1.00 19.01 78 ALA B N 1
ATOM 2365 C CA . ALA B 1 78 ? 0.324 -10.652 -19.283 1.00 19.04 78 ALA B CA 1
ATOM 2366 C C . ALA B 1 78 ? 0.679 -10.259 -17.852 1.00 19.09 78 ALA B C 1
ATOM 2367 O O . ALA B 1 78 ? 0.137 -9.296 -17.305 1.00 19.13 78 ALA B O 1
ATOM 2369 N N . GLU B 1 79 ? 1.594 -11.014 -17.251 1.00 19.11 79 GLU B N 1
ATOM 2370 C CA . GLU B 1 79 ? 2.032 -10.737 -15.890 1.00 19.06 79 GLU B CA 1
ATOM 2371 C C . GLU B 1 79 ? 2.800 -9.424 -15.844 1.00 18.97 79 GLU B C 1
ATOM 2372 O O . GLU B 1 79 ? 2.543 -8.575 -14.990 1.00 19.08 79 GLU B O 1
ATOM 2378 N N . ALA B 1 80 ? 3.740 -9.260 -16.768 1.00 18.74 80 ALA B N 1
ATOM 2379 C CA . ALA B 1 80 ? 4.542 -8.044 -16.833 1.00 18.55 80 ALA B CA 1
ATOM 2380 C C . ALA B 1 80 ? 3.647 -6.823 -17.039 1.00 18.50 80 ALA B C 1
ATOM 2381 O O . ALA B 1 80 ? 3.883 -5.761 -16.460 1.00 18.37 80 ALA B O 1
ATOM 2383 N N . LYS B 1 81 ? 2.616 -6.983 -17.865 1.00 18.48 81 LYS B N 1
ATOM 2384 C CA . LYS B 1 81 ? 1.681 -5.898 -18.147 1.00 18.49 81 LYS B CA 1
ATOM 2385 C C . LYS B 1 81 ? 0.938 -5.483 -16.891 1.00 18.51 81 LYS B C 1
ATOM 2386 O O . LYS B 1 81 ? 0.834 -4.300 -16.585 1.00 18.44 81 LYS B O 1
ATOM 2392 N N . ALA B 1 82 ? 0.425 -6.464 -16.161 1.00 18.65 82 ALA B N 1
ATOM 2393 C CA . ALA B 1 82 ? -0.302 -6.197 -14.930 1.00 18.82 82 ALA B CA 1
ATOM 2394 C C . ALA B 1 82 ? 0.599 -5.454 -13.953 1.00 18.98 82 ALA B C 1
ATOM 2395 O O . ALA B 1 82 ? 0.188 -4.467 -13.344 1.00 19.05 82 ALA B O 1
ATOM 2397 N N . ALA B 1 83 ? 1.832 -5.935 -13.817 1.00 19.12 83 ALA B N 1
ATOM 2398 C CA . ALA B 1 83 ? 2.806 -5.315 -12.923 1.00 19.42 83 ALA B CA 1
ATOM 2399 C C . ALA B 1 83 ? 3.069 -3.874 -13.348 1.00 19.54 83 ALA B C 1
ATOM 2400 O O . ALA B 1 83 ? 3.047 -2.958 -12.526 1.00 19.71 83 ALA B O 1
ATOM 2402 N N . ALA B 1 84 ? 3.324 -3.676 -14.637 1.00 19.61 84 ALA B N 1
ATOM 2403 C CA . ALA B 1 84 ? 3.587 -2.346 -15.175 1.00 19.69 84 ALA B CA 1
ATOM 2404 C C . ALA B 1 84 ? 2.442 -1.385 -14.882 1.00 19.83 84 ALA B C 1
ATOM 2405 O O . ALA B 1 84 ? 2.676 -0.237 -14.496 1.00 19.77 84 ALA B O 1
ATOM 2407 N N . ARG B 1 85 ? 1.210 -1.850 -15.076 1.00 20.01 85 ARG B N 1
ATOM 2408 C CA . ARG B 1 85 ? 0.039 -1.013 -14.836 1.00 20.38 85 ARG B CA 1
ATOM 2409 C C . ARG B 1 85 ? -0.098 -0.699 -13.357 1.00 20.71 85 ARG B C 1
ATOM 2410 O O . ARG B 1 85 ? -0.452 0.414 -12.979 1.00 20.76 85 ARG B O 1
ATOM 2418 N N . GLN B 1 86 ? 0.195 -1.690 -12.524 1.00 21.14 86 GLN B N 1
ATOM 2419 C CA . GLN B 1 86 ? 0.123 -1.525 -11.081 1.00 21.61 86 GLN B CA 1
ATOM 2420 C C . GLN B 1 86 ? 1.130 -0.469 -10.635 1.00 21.75 86 GLN B C 1
ATOM 2421 O O . GLN B 1 86 ? 0.816 0.400 -9.820 1.00 21.79 86 GLN B O 1
ATOM 2427 N N . ASN B 1 87 ? 2.343 -0.556 -11.175 1.00 21.84 87 ASN B N 1
ATOM 2428 C CA . ASN B 1 87 ? 3.402 0.388 -10.847 1.00 21.96 87 ASN B CA 1
ATOM 2429 C C . ASN B 1 87 ? 3.064 1.783 -11.367 1.00 21.99 87 ASN B C 1
ATOM 2430 O O . ASN B 1 87 ? 3.361 2.788 -10.726 1.00 22.08 87 ASN B O 1
ATOM 2435 N N . LEU B 1 88 ? 2.441 1.839 -12.537 1.00 22.01 88 LEU B N 1
ATOM 2436 C CA . LEU B 1 88 ? 2.077 3.117 -13.135 1.00 22.07 88 LEU B CA 1
ATOM 2437 C C . LEU B 1 88 ? 1.117 3.891 -12.240 1.00 22.14 88 LEU B C 1
ATOM 2438 O O . LEU B 1 88 ? 1.241 5.111 -12.089 1.00 22.12 88 LEU B O 1
ATOM 2443 N N . GLY B 1 89 ? 0.169 3.173 -11.644 1.00 22.20 89 GLY B N 1
ATOM 2444 C CA . GLY B 1 89 ? -0.809 3.795 -10.775 1.00 22.25 89 GLY B CA 1
ATOM 2445 C C . GLY B 1 89 ? -0.246 4.312 -9.463 1.00 22.37 89 GLY B C 1
ATOM 2446 O O . GLY B 1 89 ? -0.973 4.925 -8.681 1.00 22.32 89 GLY B O 1
ATOM 2447 N N . THR B 1 90 ? 1.039 4.071 -9.217 1.00 22.45 90 THR B N 1
ATOM 2448 C CA . THR B 1 90 ? 1.663 4.538 -7.983 1.00 22.61 90 THR B CA 1
ATOM 2449 C C . THR B 1 90 ? 2.461 5.825 -8.195 1.00 22.63 90 THR B C 1
ATOM 2450 O O . THR B 1 90 ? 2.937 6.433 -7.234 1.00 22.66 90 THR B O 1
ATOM 2454 N N . LEU B 1 91 ? 2.615 6.231 -9.453 1.00 22.66 91 LEU B N 1
ATOM 2455 C CA . LEU B 1 91 ? 3.331 7.464 -9.765 1.00 22.62 91 LEU B CA 1
ATOM 2456 C C . LEU B 1 91 ? 2.362 8.625 -9.549 1.00 22.62 91 LEU B C 1
ATOM 2457 O O . LEU B 1 91 ? 1.197 8.549 -9.947 1.00 22.72 91 LEU B O 1
ATOM 2462 N N . ASN B 1 92 ? 2.840 9.696 -8.924 1.00 22.58 92 ASN B N 1
ATOM 2463 C CA . ASN B 1 92 ? 1.989 10.844 -8.631 1.00 22.48 92 ASN B CA 1
ATOM 2464 C C . ASN B 1 92 ? 2.392 12.149 -9.308 1.00 22.27 92 ASN B C 1
ATOM 2465 O O . ASN B 1 92 ? 1.756 13.177 -9.084 1.00 22.16 92 ASN B O 1
ATOM 2470 N N . HIS B 1 93 ? 3.422 12.121 -10.147 1.00 22.02 93 HIS B N 1
ATOM 2471 C CA . HIS B 1 93 ? 3.860 13.358 -10.780 1.00 21.73 93 HIS B CA 1
ATOM 2472 C C . HIS B 1 93 ? 3.736 13.477 -12.296 1.00 21.39 93 HIS B C 1
ATOM 2473 O O . HIS B 1 93 ? 3.920 14.563 -12.849 1.00 21.42 93 HIS B O 1
ATOM 2480 N N . ILE B 1 94 ? 3.416 12.380 -12.973 1.00 20.96 94 ILE B N 1
ATOM 2481 C CA . ILE B 1 94 ? 3.242 12.439 -14.419 1.00 20.56 94 ILE B CA 1
ATOM 2482 C C . ILE B 1 94 ? 1.859 13.037 -14.664 1.00 20.28 94 ILE B C 1
ATOM 2483 O O . ILE B 1 94 ? 0.970 12.918 -13.818 1.00 20.18 94 ILE B O 1
ATOM 2488 N N . THR B 1 95 ? 1.678 13.690 -15.806 1.00 19.96 95 THR B N 1
ATOM 2489 C CA . THR B 1 95 ? 0.392 14.300 -16.125 1.00 19.73 95 THR B CA 1
ATOM 2490 C C . THR B 1 95 ? -0.577 13.239 -16.626 1.00 19.55 95 THR B C 1
ATOM 2491 O O . THR B 1 95 ? -0.158 12.158 -17.039 1.00 19.58 95 THR B O 1
ATOM 2495 N N . ASN B 1 96 ? -1.870 13.546 -16.587 1.00 19.29 96 ASN B N 1
ATOM 2496 C CA . ASN B 1 96 ? -2.874 12.598 -17.048 1.00 19.01 96 ASN B CA 1
ATOM 2497 C C . ASN B 1 96 ? -2.598 12.240 -18.504 1.00 18.93 96 ASN B C 1
ATOM 2498 O O . ASN B 1 96 ? -2.885 11.129 -18.948 1.00 18.90 96 ASN B O 1
ATOM 2503 N N . ALA B 1 97 ? -2.034 13.193 -19.238 1.00 18.84 97 ALA B N 1
ATOM 2504 C CA . ALA B 1 97 ? -1.708 12.984 -20.641 1.00 18.84 97 ALA B CA 1
ATOM 2505 C C . ALA B 1 97 ? -0.588 11.951 -20.773 1.00 18.85 97 ALA B C 1
ATOM 2506 O O . ALA B 1 97 ? -0.659 11.046 -21.609 1.00 18.86 97 ALA B O 1
ATOM 2508 N N . GLN B 1 98 ? 0.440 12.089 -19.939 1.00 18.89 98 GLN B N 1
ATOM 2509 C CA . GLN B 1 98 ? 1.572 11.168 -19.953 1.00 19.10 98 GLN B CA 1
ATOM 2510 C C . GLN B 1 98 ? 1.134 9.791 -19.468 1.00 19.28 98 GLN B C 1
ATOM 2511 O O . GLN B 1 98 ? 1.494 8.771 -20.055 1.00 19.40 98 GLN B O 1
ATOM 2517 N N . ARG B 1 99 ? 0.350 9.763 -18.395 1.00 19.45 99 ARG B N 1
ATOM 2518 C CA . ARG B 1 99 ? -0.157 8.510 -17.845 1.00 19.60 99 ARG B CA 1
ATOM 2519 C C . ARG B 1 99 ? -0.924 7.745 -18.928 1.00 19.63 99 ARG B C 1
ATOM 2520 O O . ARG B 1 99 ? -0.728 6.548 -19.116 1.00 19.51 99 ARG B O 1
ATOM 2528 N N . THR B 1 100 ? -1.794 8.457 -19.637 1.00 19.73 100 THR B N 1
ATOM 2529 C CA . THR B 1 100 ? -2.590 7.872 -20.710 1.00 19.78 100 THR B CA 1
ATOM 2530 C C . THR B 1 100 ? -1.693 7.322 -21.807 1.00 19.66 100 THR B C 1
ATOM 2531 O O . THR B 1 100 ? -1.949 6.244 -22.340 1.00 19.69 100 THR B O 1
ATOM 2535 N N . ALA B 1 101 ? -0.643 8.063 -22.142 1.00 19.58 101 ALA B N 1
ATOM 2536 C CA . ALA B 1 101 ? 0.296 7.627 -23.172 1.00 19.53 101 ALA B CA 1
ATOM 2537 C C . ALA B 1 101 ? 1.073 6.397 -22.702 1.00 19.46 101 ALA B C 1
ATOM 2538 O O . ALA B 1 101 ? 1.355 5.492 -23.488 1.00 19.52 101 ALA B O 1
ATOM 2540 N N . LEU B 1 102 ? 1.427 6.369 -21.421 1.00 19.33 102 LEU B N 1
ATOM 2541 C CA . LEU B 1 102 ? 2.158 5.235 -20.875 1.00 19.26 102 LEU B CA 1
ATOM 2542 C C . LEU B 1 102 ? 1.291 3.982 -20.916 1.00 19.24 102 LEU B C 1
ATOM 2543 O O . LEU B 1 102 ? 1.754 2.901 -21.283 1.00 19.05 102 LEU B O 1
ATOM 2548 N N . GLU B 1 103 ? 0.026 4.136 -20.536 1.00 19.30 103 GLU B N 1
ATOM 2549 C CA . GLU B 1 103 ? -0.899 3.008 -20.530 1.00 19.45 103 GLU B CA 1
ATOM 2550 C C . GLU B 1 103 ? -0.994 2.431 -21.932 1.00 19.27 103 GLU B C 1
ATOM 2551 O O . GLU B 1 103 ? -1.027 1.215 -22.114 1.00 19.32 103 GLU B O 1
ATOM 2557 N N . GLY B 1 104 ? -1.041 3.312 -22.923 1.00 19.06 104 GLY B N 1
ATOM 2558 C CA . GLY B 1 104 ? -1.120 2.870 -24.301 1.00 18.95 104 GLY B CA 1
ATOM 2559 C C . GLY B 1 104 ? 0.110 2.074 -24.688 1.00 18.95 104 GLY B C 1
ATOM 2560 O O . GLY B 1 104 ? 0.010 1.068 -25.391 1.00 18.93 104 GLY B O 1
ATOM 2561 N N . GLN B 1 105 ? 1.278 2.521 -24.230 1.00 18.88 105 GLN B N 1
ATOM 2562 C CA . GLN B 1 105 ? 2.525 1.828 -24.530 1.00 18.84 105 GLN B CA 1
ATOM 2563 C C . GLN B 1 105 ? 2.528 0.430 -23.906 1.00 18.84 105 GLN B C 1
ATOM 2564 O O . GLN B 1 105 ? 3.013 -0.526 -24.505 1.00 18.87 105 GLN B O 1
ATOM 2570 N N . ILE B 1 106 ? 1.976 0.309 -22.704 1.00 18.92 106 ILE B N 1
ATOM 2571 C CA . ILE B 1 106 ? 1.916 -0.984 -22.035 1.00 19.04 106 ILE B CA 1
ATOM 2572 C C . ILE B 1 106 ? 1.034 -1.937 -22.837 1.00 19.29 106 ILE B C 1
ATOM 2573 O O . ILE B 1 106 ? 1.338 -3.125 -22.963 1.00 19.29 106 ILE B O 1
ATOM 2578 N N . ASN B 1 107 ? -0.054 -1.407 -23.389 1.00 19.54 107 ASN B N 1
ATOM 2579 C CA . ASN B 1 107 ? -0.981 -2.223 -24.165 1.00 19.78 107 ASN B CA 1
ATOM 2580 C C . ASN B 1 107 ? -0.376 -2.681 -25.488 1.00 19.77 107 ASN B C 1
ATOM 2581 O O . ASN B 1 107 ? -0.591 -3.810 -25.921 1.00 19.62 107 ASN B O 1
ATOM 2586 N N . GLN B 1 108 ? 0.384 -1.798 -26.126 1.00 19.83 108 GLN B N 1
ATOM 2587 C CA . GLN B 1 108 ? 0.993 -2.096 -27.415 1.00 19.91 108 GLN B CA 1
ATOM 2588 C C . GLN B 1 108 ? 2.217 -3.002 -27.331 1.00 19.73 108 GLN B C 1
ATOM 2589 O O . GLN B 1 108 ? 2.589 -3.636 -28.317 1.00 19.83 108 GLN B O 1
ATOM 2595 N N . ALA B 1 109 ? 2.842 -3.058 -26.161 1.00 19.53 109 ALA B N 1
ATOM 2596 C CA . ALA B 1 109 ? 4.030 -3.883 -25.978 1.00 19.19 109 ALA B CA 1
ATOM 2597 C C . ALA B 1 109 ? 3.740 -5.308 -26.418 1.00 18.86 109 ALA B C 1
ATOM 2598 O O . ALA B 1 109 ? 2.612 -5.768 -26.297 1.00 19.01 109 ALA B O 1
ATOM 2600 N N . THR B 1 110 ? 4.752 -5.999 -26.934 1.00 18.40 110 THR B N 1
ATOM 2601 C CA . THR B 1 110 ? 4.574 -7.376 -27.390 1.00 17.85 110 THR B CA 1
ATOM 2602 C C . THR B 1 110 ? 5.531 -8.369 -26.724 1.00 17.52 110 THR B C 1
ATOM 2603 O O . THR B 1 110 ? 5.401 -9.579 -26.891 1.00 17.47 110 THR B O 1
ATOM 2607 N N . THR B 1 111 ? 6.495 -7.858 -25.970 1.00 17.17 111 THR B N 1
ATOM 2608 C CA . THR B 1 111 ? 7.458 -8.717 -25.281 1.00 16.86 111 THR B CA 1
ATOM 2609 C C . THR B 1 111 ? 7.611 -8.277 -23.828 1.00 16.66 111 THR B C 1
ATOM 2610 O O . THR B 1 111 ? 7.300 -7.137 -23.478 1.00 16.62 111 THR B O 1
ATOM 2614 N N . VAL B 1 112 ? 8.091 -9.187 -22.985 1.00 16.45 112 VAL B N 1
ATOM 2615 C CA . VAL B 1 112 ? 8.284 -8.891 -21.574 1.00 16.30 112 VAL B CA 1
ATOM 2616 C C . VAL B 1 112 ? 9.268 -7.745 -21.373 1.00 16.24 112 VAL B C 1
ATOM 2617 O O . VAL B 1 112 ? 9.035 -6.865 -20.539 1.00 16.23 112 VAL B O 1
ATOM 2621 N N . ASP B 1 113 ? 10.364 -7.751 -22.132 1.00 16.10 113 ASP B N 1
ATOM 2622 C CA . ASP B 1 113 ? 11.359 -6.693 -22.007 1.00 16.00 113 ASP B CA 1
ATOM 2623 C C . ASP B 1 113 ? 10.758 -5.379 -22.471 1.00 15.77 113 ASP B C 1
ATOM 2624 O O . ASP B 1 113 ? 11.107 -4.311 -21.963 1.00 15.65 113 ASP B O 1
ATOM 2629 N N . GLY B 1 114 ? 9.849 -5.464 -23.439 1.00 15.51 114 GLY B N 1
ATOM 2630 C CA . GLY B 1 114 ? 9.203 -4.268 -23.946 1.00 15.26 114 GLY B CA 1
ATOM 2631 C C . GLY B 1 114 ? 8.349 -3.623 -22.872 1.00 15.10 114 GLY B C 1
ATOM 2632 O O . GLY B 1 114 ? 8.323 -2.400 -22.737 1.00 15.28 114 GLY B O 1
ATOM 2633 N N . VAL B 1 115 ? 7.645 -4.449 -22.105 1.00 14.86 115 VAL B N 1
ATOM 2634 C CA . VAL B 1 115 ? 6.793 -3.963 -21.026 1.00 14.76 115 VAL B CA 1
ATOM 2635 C C . VAL B 1 115 ? 7.629 -3.327 -19.918 1.00 14.66 115 VAL B C 1
ATOM 2636 O O . VAL B 1 115 ? 7.310 -2.240 -19.432 1.00 14.70 115 VAL B O 1
ATOM 2640 N N . ASN B 1 116 ? 8.694 -4.014 -19.521 1.00 14.45 116 ASN B N 1
ATOM 2641 C CA . ASN B 1 116 ? 9.573 -3.526 -18.465 1.00 14.25 116 ASN B CA 1
ATOM 2642 C C . ASN B 1 116 ? 10.232 -2.208 -18.853 1.00 14.14 116 ASN B C 1
ATOM 2643 O O . ASN B 1 116 ? 10.507 -1.367 -17.995 1.00 14.09 116 ASN B O 1
ATOM 2648 N N . THR B 1 117 ? 10.482 -2.022 -20.144 1.00 14.00 117 THR B N 1
ATOM 2649 C CA . THR B 1 117 ? 11.089 -0.784 -20.610 1.00 13.82 117 THR B CA 1
ATOM 2650 C C . THR B 1 117 ? 10.105 0.361 -20.385 1.00 13.84 117 THR B C 1
ATOM 2651 O O . THR B 1 117 ? 10.506 1.475 -20.044 1.00 14.01 117 THR B O 1
ATOM 2655 N N . VAL B 1 118 ? 8.818 0.083 -20.580 1.00 13.78 118 VAL B N 1
ATOM 2656 C CA . VAL B 1 118 ? 7.787 1.096 -20.383 1.00 13.88 118 VAL B CA 1
ATOM 2657 C C . VAL B 1 118 ? 7.740 1.476 -18.911 1.00 13.94 118 VAL B C 1
ATOM 2658 O O . VAL B 1 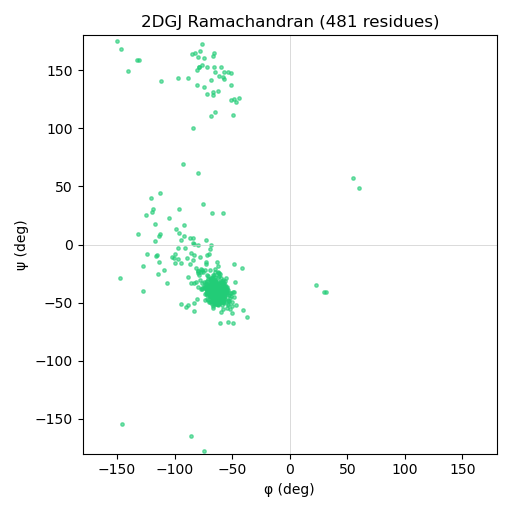118 ? 7.658 2.656 -18.570 1.00 13.77 118 VAL B O 1
ATOM 2662 N N . LYS B 1 119 ? 7.798 0.468 -18.045 1.00 14.04 119 LYS B N 1
ATOM 2663 C CA . LYS B 1 119 ? 7.772 0.696 -16.604 1.00 14.24 119 LYS B CA 1
ATOM 2664 C C . LYS B 1 119 ? 8.974 1.541 -16.195 1.00 14.23 119 LYS B C 1
ATOM 2665 O O . LYS B 1 119 ? 8.851 2.466 -15.388 1.00 14.13 119 LYS B O 1
ATOM 2671 N N . THR B 1 120 ? 10.137 1.220 -16.755 1.00 14.31 120 THR B N 1
ATOM 2672 C CA . THR B 1 120 ? 11.361 1.950 -16.451 1.00 14.27 120 THR B CA 1
ATOM 2673 C C . THR B 1 120 ? 11.224 3.398 -16.893 1.00 14.37 120 THR B C 1
ATOM 2674 O O . THR B 1 120 ? 11.542 4.315 -16.140 1.00 14.39 120 THR B O 1
ATOM 2678 N N . ASN B 1 121 ? 10.743 3.597 -18.116 1.00 14.50 121 ASN B N 1
ATOM 2679 C CA . ASN B 1 121 ? 10.558 4.941 -18.656 1.00 14.64 121 ASN B CA 1
ATOM 2680 C C . ASN B 1 121 ? 9.544 5.737 -17.842 1.00 14.57 121 ASN B C 1
ATOM 2681 O O . ASN B 1 121 ? 9.725 6.927 -17.595 1.00 14.62 121 ASN B O 1
ATOM 2686 N N . ALA B 1 122 ? 8.475 5.069 -17.425 1.00 14.45 122 ALA B N 1
ATOM 2687 C CA . ALA B 1 122 ? 7.427 5.710 -16.642 1.00 14.43 122 ALA B CA 1
ATOM 2688 C C . ALA B 1 122 ? 7.991 6.257 -15.336 1.00 14.45 122 ALA B C 1
ATOM 2689 O O . ALA B 1 122 ? 7.685 7.375 -14.933 1.00 14.48 122 ALA B O 1
ATOM 2691 N N . ASN B 1 123 ? 8.826 5.461 -14.681 1.00 14.56 123 ASN B N 1
ATOM 2692 C CA . ASN B 1 123 ? 9.425 5.867 -13.418 1.00 14.76 123 ASN B CA 1
ATOM 2693 C C . ASN B 1 123 ? 10.442 6.992 -13.580 1.00 14.76 123 ASN B C 1
ATOM 2694 O O . ASN B 1 123 ? 10.471 7.921 -12.774 1.00 14.77 123 ASN B O 1
ATOM 2699 N N . THR B 1 124 ? 11.275 6.914 -14.615 1.00 14.77 124 THR B N 1
ATOM 2700 C CA . THR B 1 124 ? 12.270 7.954 -14.843 1.00 14.89 124 THR B CA 1
ATOM 2701 C C . THR B 1 124 ? 11.591 9.258 -15.253 1.00 15.00 124 THR B C 1
ATOM 2702 O O . THR B 1 124 ? 12.090 10.348 -14.961 1.00 14.91 124 THR B O 1
ATOM 2706 N N . LEU B 1 125 ? 10.454 9.147 -15.930 1.00 15.22 125 LEU B N 1
ATOM 2707 C CA . LEU B 1 125 ? 9.720 10.332 -16.358 1.00 15.42 125 LEU B CA 1
ATOM 2708 C C . LEU B 1 125 ? 9.177 11.020 -15.115 1.00 15.62 125 LEU B C 1
ATOM 2709 O O . LEU B 1 125 ? 9.336 12.223 -14.934 1.00 15.57 125 LEU B O 1
ATOM 2714 N N . ASP B 1 126 ? 8.535 10.229 -14.263 1.00 16.07 126 ASP B N 1
ATOM 2715 C CA . ASP B 1 126 ? 7.961 10.721 -13.020 1.00 16.48 126 ASP B CA 1
ATOM 2716 C C . ASP B 1 126 ? 9.051 11.399 -12.202 1.00 16.75 126 ASP B C 1
ATOM 2717 O O . ASP B 1 126 ? 8.795 12.390 -11.516 1.00 16.84 126 ASP B O 1
ATOM 2722 N N . GLY B 1 127 ? 10.268 10.867 -12.288 1.00 16.96 127 GLY B N 1
ATOM 2723 C CA . GLY B 1 127 ? 11.379 11.450 -11.555 1.00 17.31 127 GLY B CA 1
ATOM 2724 C C . GLY B 1 127 ? 11.762 12.813 -12.103 1.00 17.56 127 GLY B C 1
ATOM 2725 O O . GLY B 1 127 ? 11.920 13.776 -11.349 1.00 17.47 127 GLY B O 1
ATOM 2726 N N . ALA B 1 128 ? 11.910 12.899 -13.422 1.00 17.87 128 ALA B N 1
ATOM 2727 C CA . ALA B 1 128 ? 12.258 14.155 -14.075 1.00 18.31 128 ALA B CA 1
ATOM 2728 C C . ALA B 1 128 ? 11.195 15.190 -13.728 1.00 18.66 128 ALA B C 1
ATOM 2729 O O . ALA B 1 128 ? 11.506 16.346 -13.437 1.00 18.74 128 ALA B O 1
ATOM 2739 N N . ASN B 1 130 ? 9.271 15.332 -11.086 1.00 19.06 130 ASN B N 1
ATOM 2740 C CA . ASN B 1 130 ? 9.435 15.751 -9.702 1.00 18.87 130 ASN B CA 1
ATOM 2741 C C . ASN B 1 130 ? 10.605 16.723 -9.554 1.00 18.57 130 ASN B C 1
ATOM 2742 O O . ASN B 1 130 ? 10.558 17.647 -8.737 1.00 18.49 130 ASN B O 1
ATOM 2747 N N . SER B 1 131 ? 11.653 16.514 -10.345 1.00 18.12 131 SER B N 1
ATOM 2748 C CA . SER B 1 131 ? 12.813 17.393 -10.297 1.00 17.84 131 SER B CA 1
ATOM 2749 C C . SER B 1 131 ? 12.440 18.754 -10.860 1.00 17.64 131 SER B C 1
ATOM 2750 O O . SER B 1 131 ? 12.877 19.783 -10.347 1.00 17.57 131 SER B O 1
ATOM 2753 N N . LEU B 1 132 ? 11.641 18.753 -11.922 1.00 17.49 132 LEU B N 1
ATOM 2754 C CA . LEU B 1 132 ? 11.207 19.998 -12.547 1.00 17.45 132 LEU B CA 1
ATOM 2755 C C . LEU B 1 132 ? 10.376 20.809 -11.557 1.00 17.51 132 LEU B C 1
ATOM 2756 O O . LEU B 1 132 ? 10.492 22.031 -11.481 1.00 17.59 132 LEU B O 1
ATOM 2761 N N . GLN B 1 133 ? 9.530 20.122 -10.798 1.00 17.70 133 GLN B N 1
ATOM 2762 C CA . GLN B 1 133 ? 8.697 20.782 -9.798 1.00 18.00 133 GLN B CA 1
ATOM 2763 C C . GLN B 1 133 ? 9.605 21.421 -8.750 1.00 18.05 133 GLN B C 1
ATOM 2764 O O . GLN B 1 133 ? 9.431 22.580 -8.377 1.00 17.89 133 GLN B O 1
ATOM 2770 N N . GLY B 1 134 ? 10.584 20.652 -8.284 1.00 18.24 134 GLY B N 1
ATOM 2771 C CA . GLY B 1 134 ? 11.499 21.157 -7.277 1.00 18.34 134 GLY B CA 1
ATOM 2772 C C . GLY B 1 134 ? 12.298 22.347 -7.763 1.00 18.56 134 GLY B C 1
ATOM 2773 O O . GLY B 1 134 ? 12.843 23.107 -6.960 1.00 18.67 134 GLY B O 1
ATOM 2774 N N . ALA B 1 135 ? 12.363 22.519 -9.080 1.00 18.61 135 ALA B N 1
ATOM 2775 C CA . ALA B 1 135 ? 13.119 23.613 -9.668 1.00 18.64 135 ALA B CA 1
ATOM 2776 C C . ALA B 1 135 ? 12.395 24.945 -9.564 1.00 18.69 135 ALA B C 1
ATOM 2777 O O . ALA B 1 135 ? 13.030 25.996 -9.605 1.00 18.65 135 ALA B O 1
ATOM 2779 N N . ILE B 1 136 ? 11.072 24.906 -9.431 1.00 18.77 136 ILE B N 1
ATOM 2780 C CA . ILE B 1 136 ? 10.293 26.137 -9.330 1.00 18.88 136 ILE B CA 1
ATOM 2781 C C . ILE B 1 136 ? 9.638 26.366 -7.966 1.00 19.19 136 ILE B C 1
ATOM 2782 O O . ILE B 1 136 ? 8.828 27.279 -7.811 1.00 19.25 136 ILE B O 1
ATOM 2787 N N . ASN B 1 137 ? 9.984 25.547 -6.980 1.00 19.38 137 ASN B N 1
ATOM 2788 C CA . ASN B 1 137 ? 9.421 25.692 -5.642 1.00 19.71 137 ASN B CA 1
ATOM 2789 C C . ASN B 1 137 ? 9.721 27.063 -5.026 1.00 19.94 137 ASN B C 1
ATOM 2790 O O . ASN B 1 137 ? 8.910 27.598 -4.260 1.00 20.11 137 ASN B O 1
ATOM 2795 N N . ASP B 1 138 ? 10.881 27.626 -5.359 1.00 20.14 138 ASP B N 1
ATOM 2796 C CA . ASP B 1 138 ? 11.268 28.927 -4.821 1.00 20.37 138 ASP B CA 1
ATOM 2797 C C . ASP B 1 138 ? 10.921 30.065 -5.778 1.00 20.54 138 ASP B C 1
ATOM 2798 O O . ASP B 1 138 ? 11.596 31.096 -5.815 1.00 20.57 138 ASP B O 1
ATOM 2803 N N . LYS B 1 139 ? 9.851 29.876 -6.543 1.00 20.70 139 LYS B N 1
ATOM 2804 C CA . LYS B 1 139 ? 9.392 30.875 -7.501 1.00 20.92 139 LYS B CA 1
ATOM 2805 C C . LYS B 1 139 ? 9.047 32.212 -6.837 1.00 20.94 139 LYS B C 1
ATOM 2806 O O . LYS B 1 139 ? 9.610 33.252 -7.183 1.00 20.91 139 LYS B O 1
ATOM 2812 N N . ASP B 1 140 ? 8.116 32.180 -5.887 1.00 20.98 140 ASP B N 1
ATOM 2813 C CA . ASP B 1 140 ? 7.690 33.397 -5.201 1.00 20.95 140 ASP B CA 1
ATOM 2814 C C . ASP B 1 140 ? 8.863 34.156 -4.611 1.00 20.76 140 ASP B C 1
ATOM 2815 O O . ASP B 1 140 ? 9.019 35.352 -4.848 1.00 20.79 140 ASP B O 1
ATOM 2820 N N . ALA B 1 141 ? 9.684 33.455 -3.838 1.00 20.61 141 ALA B N 1
ATOM 2821 C CA . ALA B 1 141 ? 10.850 34.059 -3.209 1.00 20.57 141 ALA B CA 1
ATOM 2822 C C . ALA B 1 141 ? 11.733 34.761 -4.235 1.00 20.51 141 ALA B C 1
ATOM 2823 O O . ALA B 1 141 ? 12.133 35.907 -4.045 1.00 20.55 141 ALA B O 1
ATOM 2825 N N . THR B 1 142 ? 12.032 34.064 -5.327 1.00 20.48 142 THR B N 1
ATOM 2826 C CA . THR B 1 142 ? 12.875 34.614 -6.384 1.00 20.52 142 THR B CA 1
ATOM 2827 C C . THR B 1 142 ? 12.288 35.884 -6.992 1.00 20.55 142 THR B C 1
ATOM 2828 O O . THR B 1 142 ? 12.984 36.888 -7.155 1.00 20.48 142 THR B O 1
ATOM 2832 N N . LEU B 1 143 ? 11.003 35.828 -7.322 1.00 20.62 143 LEU B N 1
ATOM 2833 C CA . LEU B 1 143 ? 10.309 36.954 -7.934 1.00 20.71 143 LEU B CA 1
ATOM 2834 C C . LEU B 1 143 ? 10.298 38.252 -7.133 1.00 20.77 143 LEU B C 1
ATOM 2835 O O . LEU B 1 143 ? 10.306 39.337 -7.706 1.00 20.83 143 LEU B O 1
ATOM 2840 N N . ARG B 1 144 ? 10.296 38.149 -5.809 1.00 20.90 144 ARG B N 1
ATOM 2841 C CA . ARG B 1 144 ? 10.266 39.337 -4.962 1.00 21.00 144 ARG B CA 1
ATOM 2842 C C . ARG B 1 144 ? 11.661 39.702 -4.447 1.00 20.83 144 ARG B C 1
ATOM 2843 O O . ARG B 1 144 ? 11.804 40.522 -3.535 1.00 20.77 144 ARG B O 1
ATOM 2851 N N . ASN B 1 145 ? 12.685 39.099 -5.043 1.00 20.62 145 ASN B N 1
ATOM 2852 C CA . ASN B 1 145 ? 14.063 39.360 -4.643 1.00 20.30 145 ASN B CA 1
ATOM 2853 C C . ASN B 1 145 ? 14.708 40.408 -5.555 1.00 19.94 145 ASN B C 1
ATOM 2854 O O . ASN B 1 145 ? 14.458 40.438 -6.758 1.00 20.04 145 ASN B O 1
ATOM 2859 N N . GLN B 1 146 ? 15.539 41.267 -4.974 1.00 19.46 146 GLN B N 1
ATOM 2860 C CA . GLN B 1 146 ? 16.218 42.320 -5.726 1.00 18.86 146 GLN B CA 1
ATOM 2861 C C . GLN B 1 146 ? 17.068 41.760 -6.864 1.00 18.61 146 GLN B C 1
ATOM 2862 O O . GLN B 1 146 ? 17.215 42.404 -7.907 1.00 18.53 146 GLN B O 1
ATOM 2868 N N . ASN B 1 147 ? 17.630 40.570 -6.664 1.00 18.24 147 ASN B N 1
ATOM 2869 C CA . ASN B 1 147 ? 18.456 39.952 -7.694 1.00 18.01 147 ASN B CA 1
ATOM 2870 C C . ASN B 1 147 ? 17.628 39.682 -8.939 1.00 17.76 147 ASN B C 1
ATOM 2871 O O . ASN B 1 147 ? 18.166 39.576 -10.036 1.00 17.66 147 ASN B O 1
ATOM 2876 N N . TYR B 1 148 ? 16.316 39.558 -8.766 1.00 17.53 148 TYR B N 1
ATOM 2877 C CA . TYR B 1 148 ? 15.426 39.344 -9.902 1.00 17.34 148 TYR B CA 1
ATOM 2878 C C . TYR B 1 148 ? 14.866 40.685 -10.375 1.00 17.20 148 TYR B C 1
ATOM 2879 O O . TYR B 1 148 ? 14.926 41.010 -11.560 1.00 17.08 148 TYR B O 1
ATOM 2888 N N . LEU B 1 149 ? 14.318 41.455 -9.441 1.00 17.25 149 LEU B N 1
ATOM 2889 C CA . LEU B 1 149 ? 13.735 42.749 -9.775 1.00 17.36 149 LEU B CA 1
ATOM 2890 C C . LEU B 1 149 ? 14.674 43.659 -10.560 1.00 17.37 149 LEU B C 1
ATOM 2891 O O . LEU B 1 149 ? 14.250 44.300 -11.528 1.00 17.34 149 LEU B O 1
ATOM 2896 N N . ASP B 1 150 ? 15.941 43.722 -10.152 1.00 17.40 150 ASP B N 1
ATOM 2897 C CA . ASP B 1 150 ? 16.909 44.568 -10.844 1.00 17.49 150 ASP B CA 1
ATOM 2898 C C . ASP B 1 150 ? 17.670 43.853 -11.952 1.00 17.66 150 ASP B C 1
ATOM 2899 O O . ASP B 1 150 ? 18.605 44.413 -12.528 1.00 17.66 150 ASP B O 1
ATOM 2904 N N . ALA B 1 151 ? 17.279 42.621 -12.253 1.00 17.86 151 ALA B N 1
ATOM 2905 C CA . ALA B 1 151 ? 17.935 41.861 -13.308 1.00 18.09 151 ALA B CA 1
ATOM 2906 C C . ALA B 1 151 ? 17.558 42.440 -14.668 1.00 18.26 151 ALA B C 1
ATOM 2907 O O . ALA B 1 151 ? 16.489 43.030 -14.823 1.00 18.11 151 ALA B O 1
ATOM 2909 N N . ASP B 1 152 ? 18.436 42.270 -15.652 1.00 18.64 152 ASP B N 1
ATOM 2910 C CA . ASP B 1 152 ? 18.159 42.783 -16.987 1.00 19.10 152 ASP B CA 1
ATOM 2911 C C . ASP B 1 152 ? 16.775 42.321 -17.422 1.00 19.45 152 ASP B C 1
ATOM 2912 O O . ASP B 1 152 ? 16.331 41.231 -17.049 1.00 19.51 152 ASP B O 1
ATOM 2917 N N . GLU B 1 153 ? 16.101 43.159 -18.206 1.00 19.85 153 GLU B N 1
ATOM 2918 C CA . GLU B 1 153 ? 14.760 42.856 -18.695 1.00 20.14 153 GLU B CA 1
ATOM 2919 C C . GLU B 1 153 ? 14.718 41.485 -19.358 1.00 20.07 153 GLU B C 1
ATOM 2920 O O . GLU B 1 153 ? 13.816 40.691 -19.094 1.00 20.14 153 GLU B O 1
ATOM 2926 N N . SER B 1 154 ? 15.699 41.212 -20.215 1.00 20.06 154 SER B N 1
ATOM 2927 C CA . SER B 1 154 ? 15.774 39.945 -20.937 1.00 20.09 154 SER B CA 1
ATOM 2928 C C . SER B 1 154 ? 15.967 38.742 -20.018 1.00 20.16 154 SER B C 1
ATOM 2929 O O . SER B 1 154 ? 15.454 37.655 -20.294 1.00 20.05 154 SER B O 1
ATOM 2932 N N . LYS B 1 155 ? 16.716 38.929 -18.937 1.00 20.24 155 LYS B N 1
ATOM 2933 C CA . LYS B 1 155 ? 16.970 37.843 -17.998 1.00 20.37 155 LYS B CA 1
ATOM 2934 C C . LYS B 1 155 ? 15.742 37.535 -17.151 1.00 20.37 155 LYS B C 1
ATOM 2935 O O . LYS B 1 155 ? 15.482 36.383 -16.821 1.00 20.44 155 LYS B O 1
ATOM 2941 N N . ARG B 1 156 ? 14.993 38.569 -16.787 1.00 20.38 156 ARG B N 1
ATOM 2942 C CA . ARG B 1 156 ? 13.783 38.370 -16.000 1.00 20.46 156 ARG B CA 1
ATOM 2943 C C . ARG B 1 156 ? 12.773 37.604 -16.850 1.00 20.44 156 ARG B C 1
ATOM 2944 O O . ARG B 1 156 ? 12.096 36.692 -16.369 1.00 20.36 156 ARG B O 1
ATOM 2952 N N . ASN B 1 157 ? 12.675 37.994 -18.117 1.00 20.40 157 ASN B N 1
ATOM 2953 C CA . ASN B 1 157 ? 11.749 37.362 -19.045 1.00 20.31 157 ASN B CA 1
ATOM 2954 C C . ASN B 1 157 ? 12.099 35.884 -19.195 1.00 20.17 157 ASN B C 1
ATOM 2955 O O . ASN B 1 157 ? 11.222 35.014 -19.152 1.00 19.99 157 ASN B O 1
ATOM 2960 N N . ALA B 1 158 ? 13.391 35.606 -19.362 1.00 19.99 158 ALA B N 1
ATOM 2961 C CA . ALA B 1 158 ? 13.864 34.239 -19.527 1.00 19.77 158 ALA B CA 1
ATOM 2962 C C . ALA B 1 158 ? 13.442 33.368 -18.349 1.00 19.60 158 ALA B C 1
ATOM 2963 O O . ALA B 1 158 ? 13.030 32.228 -18.533 1.00 19.74 158 ALA B O 1
ATOM 2965 N N . TYR B 1 159 ? 13.539 33.910 -17.141 1.00 19.32 159 TYR B N 1
ATOM 2966 C CA . TYR B 1 159 ? 13.169 33.163 -15.947 1.00 19.17 159 TYR B CA 1
ATOM 2967 C C . TYR B 1 159 ? 11.663 33.011 -15.822 1.00 19.38 159 TYR B C 1
ATOM 2968 O O . TYR B 1 159 ? 11.172 31.964 -15.401 1.00 19.26 159 TYR B O 1
ATOM 2977 N N . THR B 1 160 ? 10.929 34.057 -16.187 1.00 19.66 160 THR B N 1
ATOM 2978 C CA . THR B 1 160 ? 9.475 34.013 -16.108 1.00 20.11 160 THR B CA 1
ATOM 2979 C C . THR B 1 160 ? 8.901 33.119 -17.208 1.00 20.33 160 THR B C 1
ATOM 2980 O O . THR B 1 160 ? 7.867 32.471 -17.026 1.00 20.30 160 THR B O 1
ATOM 2984 N N . GLN B 1 161 ? 9.575 33.089 -18.352 1.00 20.60 161 GLN B N 1
ATOM 2985 C CA . GLN B 1 161 ? 9.128 32.270 -19.467 1.00 20.82 161 GLN B CA 1
ATOM 2986 C C . GLN B 1 161 ? 9.360 30.808 -19.096 1.00 20.80 161 GLN B C 1
ATOM 2987 O O . GLN B 1 161 ? 8.473 29.966 -19.255 1.00 20.94 161 GLN B O 1
ATOM 2993 N N . ALA B 1 162 ? 10.560 30.526 -18.593 1.00 20.59 162 ALA B N 1
ATOM 2994 C CA . ALA B 1 162 ? 10.948 29.176 -18.200 1.00 20.48 162 ALA B CA 1
ATOM 2995 C C . ALA B 1 162 ? 10.094 28.631 -17.060 1.00 20.40 162 ALA B C 1
ATOM 2996 O O . ALA B 1 162 ? 9.714 27.456 -17.071 1.00 20.36 162 ALA B O 1
ATOM 2998 N N . VAL B 1 163 ? 9.801 29.471 -16.072 1.00 20.22 163 VAL B N 1
ATOM 2999 C CA . VAL B 1 163 ? 8.978 29.047 -14.944 1.00 20.14 163 VAL B CA 1
ATOM 3000 C C . VAL B 1 163 ? 7.552 28.725 -15.399 1.00 20.03 163 VAL B C 1
ATOM 3001 O O . VAL B 1 163 ? 7.018 27.656 -15.097 1.00 19.92 163 VAL B O 1
ATOM 3005 N N . THR B 1 164 ? 6.936 29.655 -16.123 1.00 19.94 164 THR B N 1
ATOM 3006 C CA . THR B 1 164 ? 5.571 29.465 -16.599 1.00 19.82 164 THR B CA 1
ATOM 3007 C C . THR B 1 164 ? 5.469 28.223 -17.472 1.00 19.82 164 THR B C 1
ATOM 3008 O O . THR B 1 164 ? 4.495 27.473 -17.397 1.00 19.84 164 THR B O 1
ATOM 3012 N N . ALA B 1 165 ? 6.482 28.004 -18.300 1.00 19.77 165 ALA B N 1
ATOM 3013 C CA . ALA B 1 165 ? 6.491 26.840 -19.174 1.00 19.83 165 ALA B CA 1
ATOM 3014 C C . ALA B 1 165 ? 6.538 25.576 -18.318 1.00 19.90 165 ALA B C 1
ATOM 3015 O O . ALA B 1 165 ? 5.875 24.578 -18.617 1.00 19.95 165 ALA B O 1
ATOM 3017 N N . ALA B 1 166 ? 7.324 25.638 -17.246 1.00 19.92 166 ALA B N 1
ATOM 3018 C CA . ALA B 1 166 ? 7.484 24.515 -16.332 1.00 19.94 166 ALA B CA 1
ATOM 3019 C C . ALA B 1 166 ? 6.183 24.199 -15.609 1.00 20.02 166 ALA B C 1
ATOM 3020 O O . ALA B 1 166 ? 5.827 23.031 -15.453 1.00 20.01 166 ALA B O 1
ATOM 3022 N N . GLU B 1 167 ? 5.475 25.236 -15.170 1.00 20.20 167 GLU B N 1
ATOM 3023 C CA . GLU B 1 167 ? 4.206 25.051 -14.466 1.00 20.34 167 GLU B CA 1
ATOM 3024 C C . GLU B 1 167 ? 3.164 24.444 -15.396 1.00 20.19 167 GLU B C 1
ATOM 3025 O O . GLU B 1 167 ? 2.280 23.706 -14.958 1.00 20.12 167 GLU B O 1
ATOM 3031 N N . GLY B 1 168 ? 3.267 24.762 -16.682 1.00 20.06 168 GLY B N 1
ATOM 3032 C CA . GLY B 1 168 ? 2.330 24.224 -17.650 1.00 19.99 168 GLY B CA 1
ATOM 3033 C C . GLY B 1 168 ? 2.591 22.749 -17.882 1.00 20.00 168 GLY B C 1
ATOM 3034 O O . GLY B 1 168 ? 1.673 21.978 -18.154 1.00 20.01 168 GLY B O 1
ATOM 3035 N N . ILE B 1 169 ? 3.857 22.360 -17.765 1.00 19.94 169 ILE B N 1
ATOM 3036 C CA . ILE B 1 169 ? 4.266 20.974 -17.958 1.00 19.91 169 ILE B CA 1
ATOM 3037 C C . ILE B 1 169 ? 3.928 20.133 -16.730 1.00 19.90 169 ILE B C 1
ATOM 3038 O O . ILE B 1 169 ? 3.634 18.943 -16.838 1.00 19.94 169 ILE B O 1
ATOM 3043 N N . LEU B 1 170 ? 3.955 20.769 -15.565 1.00 19.92 170 LEU B N 1
ATOM 3044 C CA . LEU B 1 170 ? 3.707 20.088 -14.299 1.00 20.03 170 LEU B CA 1
ATOM 3045 C C . LEU B 1 170 ? 2.267 19.799 -13.887 1.00 20.09 170 LEU B C 1
ATOM 3046 O O . LEU B 1 170 ? 2.026 18.874 -13.113 1.00 20.12 170 LEU B O 1
ATOM 3051 N N . ASN B 1 171 ? 1.307 20.570 -14.386 1.00 20.20 171 ASN B N 1
ATOM 3052 C CA . ASN B 1 171 ? -0.082 20.352 -13.994 1.00 20.39 171 ASN B CA 1
ATOM 3053 C C . ASN B 1 171 ? -0.602 18.997 -14.455 1.00 20.42 171 ASN B C 1
ATOM 3054 O O . ASN B 1 171 ? -0.741 18.752 -15.655 1.00 20.36 171 ASN B O 1
ATOM 3059 N N . LYS B 1 172 ? -0.893 18.123 -13.494 1.00 20.49 172 LYS B N 1
ATOM 3060 C CA . LYS B 1 172 ? -1.402 16.787 -13.791 1.00 20.50 172 LYS B CA 1
ATOM 3061 C C . LYS B 1 172 ? -2.657 16.808 -14.653 1.00 20.30 172 LYS B C 1
ATOM 3062 O O . LYS B 1 172 ? -2.844 15.954 -15.516 1.00 20.34 172 LYS B O 1
ATOM 3068 N N . GLN B 1 173 ? -3.515 17.792 -14.416 1.00 19.98 173 GLN B N 1
ATOM 3069 C CA . GLN B 1 173 ? -4.764 17.897 -15.155 1.00 19.74 173 GLN B CA 1
ATOM 3070 C C . GLN B 1 173 ? -4.646 18.495 -16.547 1.00 19.45 173 GLN B C 1
ATOM 3071 O O . GLN B 1 173 ? -5.345 18.076 -17.463 1.00 19.34 173 GLN B O 1
ATOM 3077 N N . THR B 1 174 ? -3.763 19.474 -16.712 1.00 19.24 174 THR B N 1
ATOM 3078 C CA . THR B 1 174 ? -3.620 20.147 -17.996 1.00 19.02 174 THR B CA 1
ATOM 3079 C C . THR B 1 174 ? -2.348 19.886 -18.795 1.00 18.90 174 THR B C 1
ATOM 3080 O O . THR B 1 174 ? -2.338 20.089 -20.014 1.00 18.90 174 THR B O 1
ATOM 3084 N N . GLY B 1 175 ? -1.283 19.445 -18.128 1.00 18.70 175 GLY B N 1
ATOM 3085 C CA . GLY B 1 175 ? -0.037 19.177 -18.828 1.00 18.41 175 GLY B CA 1
ATOM 3086 C C . GLY B 1 175 ? -0.192 18.161 -19.948 1.00 18.25 175 GLY B C 1
ATOM 3087 O O . GLY B 1 175 ? -1.026 17.253 -19.866 1.00 18.19 175 GLY B O 1
ATOM 3088 N N . GLY B 1 176 ? 0.611 18.310 -20.999 1.00 17.97 176 GLY B N 1
ATOM 3089 C CA . GLY B 1 176 ? 0.531 17.390 -22.120 1.00 17.68 176 GLY B CA 1
ATOM 3090 C C . GLY B 1 176 ? 1.377 16.150 -21.894 1.00 17.55 176 GLY B C 1
ATOM 3091 O O . GLY B 1 176 ? 1.786 15.876 -20.763 1.00 17.57 176 GLY B O 1
ATOM 3092 N N . ASN B 1 177 ? 1.635 15.398 -22.961 1.00 17.31 177 ASN B N 1
ATOM 3093 C CA . ASN B 1 177 ? 2.447 14.186 -22.872 1.00 17.13 177 ASN B CA 1
ATOM 3094 C C . ASN B 1 177 ? 3.896 14.559 -23.182 1.00 16.90 177 ASN B C 1
ATOM 3095 O O . ASN B 1 177 ? 4.443 14.171 -24.214 1.00 16.87 177 ASN B O 1
ATOM 3100 N N . THR B 1 178 ? 4.514 15.310 -22.279 1.00 16.63 178 THR B N 1
ATOM 3101 C CA . THR B 1 178 ? 5.885 15.762 -22.470 1.00 16.31 178 THR B CA 1
ATOM 3102 C C . THR B 1 178 ? 6.899 14.636 -22.320 1.00 16.02 178 THR B C 1
ATOM 3103 O O . THR B 1 178 ? 6.880 13.902 -21.334 1.00 15.77 178 THR B O 1
ATOM 3107 N N . SER B 1 179 ? 7.784 14.504 -23.304 1.00 15.85 179 SER B N 1
ATOM 3108 C CA . SER B 1 179 ? 8.811 13.468 -23.268 1.00 15.77 179 SER B CA 1
ATOM 3109 C C . SER B 1 179 ? 9.789 13.741 -22.126 1.00 15.65 179 SER B C 1
ATOM 3110 O O . SER B 1 179 ? 9.854 14.853 -21.605 1.00 15.55 179 SER B O 1
ATOM 3113 N N . LYS B 1 180 ? 10.550 12.724 -21.741 1.00 15.70 180 LYS B N 1
ATOM 3114 C CA . LYS B 1 180 ? 11.533 12.863 -20.673 1.00 15.73 180 LYS B CA 1
ATOM 3115 C C . LYS B 1 180 ? 12.544 13.958 -21.024 1.00 15.74 180 LYS B C 1
ATOM 3116 O O . LYS B 1 180 ? 12.835 14.829 -20.208 1.00 15.75 180 LYS B O 1
ATOM 3122 N N . ALA B 1 181 ? 13.078 13.904 -22.243 1.00 15.79 181 ALA B N 1
ATOM 3123 C CA . ALA B 1 181 ? 14.059 14.887 -22.709 1.00 15.88 181 ALA B CA 1
ATOM 3124 C C . ALA B 1 181 ? 13.540 16.324 -22.659 1.00 15.91 181 ALA B C 1
ATOM 3125 O O . ALA B 1 181 ? 14.273 17.238 -22.277 1.00 15.92 181 ALA B O 1
ATOM 3127 N N . ASP B 1 182 ? 12.285 16.526 -23.059 1.00 15.96 182 ASP B N 1
ATOM 3128 C CA . ASP B 1 182 ? 11.705 17.865 -23.041 1.00 16.03 182 ASP B CA 1
ATOM 3129 C C . ASP B 1 182 ? 11.517 18.335 -21.609 1.00 15.75 182 ASP B C 1
ATOM 3130 O O . ASP B 1 182 ? 11.591 19.527 -21.324 1.00 15.72 182 ASP B O 1
ATOM 3135 N N . VAL B 1 183 ? 11.265 17.395 -20.706 1.00 15.47 183 VAL B N 1
ATOM 3136 C CA . VAL B 1 183 ? 11.111 17.731 -19.296 1.00 15.27 183 VAL B CA 1
ATOM 3137 C C . VAL B 1 183 ? 12.453 18.266 -18.800 1.00 15.29 183 VAL B C 1
ATOM 3138 O O . VAL B 1 183 ? 12.514 19.244 -18.056 1.00 15.21 183 VAL B O 1
ATOM 3142 N N . ASP B 1 184 ? 13.531 17.616 -19.228 1.00 15.34 184 ASP B N 1
ATOM 3143 C CA . ASP B 1 184 ? 14.876 18.012 -18.831 1.00 15.45 184 ASP B CA 1
ATOM 3144 C C . ASP B 1 184 ? 15.269 19.374 -19.389 1.00 15.53 184 ASP B C 1
ATOM 3145 O O . ASP B 1 184 ? 15.884 20.178 -18.690 1.00 15.53 184 ASP B O 1
ATOM 3150 N N . ASN B 1 185 ? 14.922 19.630 -20.649 1.00 15.66 185 ASN B N 1
ATOM 3151 C CA . ASN B 1 185 ? 15.242 20.915 -21.268 1.00 15.65 185 ASN B CA 1
ATOM 3152 C C . ASN B 1 185 ? 14.566 21.996 -20.448 1.00 15.37 185 ASN B C 1
ATOM 3153 O O . ASN B 1 185 ? 15.193 22.990 -20.079 1.00 15.29 185 ASN B O 1
ATOM 3158 N N . ALA B 1 186 ? 13.282 21.786 -20.167 1.00 15.02 186 ALA B N 1
ATOM 3159 C CA . ALA B 1 186 ? 12.493 22.730 -19.385 1.00 14.79 186 ALA B CA 1
ATOM 3160 C C . ALA B 1 186 ? 13.151 22.940 -18.029 1.00 14.62 186 ALA B C 1
ATOM 3161 O O . ALA B 1 186 ? 13.201 24.054 -17.524 1.00 14.74 186 ALA B O 1
ATOM 3163 N N . LEU B 1 187 ? 13.646 21.854 -17.445 1.00 14.44 187 LEU B N 1
ATOM 3164 C CA . LEU B 1 187 ? 14.321 21.903 -16.151 1.00 14.28 187 LEU B CA 1
ATOM 3165 C C . LEU B 1 187 ? 15.607 22.725 -16.245 1.00 14.23 187 LEU B C 1
ATOM 3166 O O . LEU B 1 187 ? 15.869 23.582 -15.396 1.00 14.12 187 LEU B O 1
ATOM 3171 N N . ASN B 1 188 ? 16.403 22.462 -17.279 1.00 14.14 188 ASN B N 1
ATOM 3172 C CA . ASN B 1 188 ? 17.648 23.193 -17.483 1.00 14.15 188 ASN B CA 1
ATOM 3173 C C . ASN B 1 188 ? 17.409 24.681 -17.711 1.00 14.00 188 ASN B C 1
ATOM 3174 O O . ASN B 1 188 ? 18.222 25.514 -17.304 1.00 13.92 188 ASN B O 1
ATOM 3179 N N . ALA B 1 189 ? 16.297 25.012 -18.363 1.00 13.84 189 ALA B N 1
ATOM 3180 C CA . ALA B 1 189 ? 15.953 26.403 -18.643 1.00 13.79 189 ALA B CA 1
ATOM 3181 C C . ALA B 1 189 ? 15.723 27.181 -17.349 1.00 13.80 189 ALA B C 1
ATOM 3182 O O . ALA B 1 189 ? 16.236 28.284 -17.179 1.00 13.80 189 ALA B O 1
ATOM 3184 N N . VAL B 1 190 ? 14.951 26.602 -16.438 1.00 13.83 190 VAL B N 1
ATOM 3185 C CA . VAL B 1 190 ? 14.670 27.248 -15.157 1.00 13.93 190 VAL B CA 1
ATOM 3186 C C . VAL B 1 190 ? 15.962 27.469 -14.369 1.00 13.99 190 VAL B C 1
ATOM 3187 O O . VAL B 1 190 ? 16.237 28.572 -13.894 1.00 13.89 190 VAL B O 1
ATOM 3191 N N . THR B 1 191 ? 16.752 26.409 -14.238 1.00 14.10 191 THR B N 1
ATOM 3192 C CA . THR B 1 191 ? 18.010 26.475 -13.506 1.00 14.24 191 THR B CA 1
ATOM 3193 C C . THR B 1 191 ? 18.945 27.536 -14.075 1.00 14.47 191 THR B C 1
ATOM 3194 O O . THR B 1 191 ? 19.467 28.368 -13.337 1.00 14.46 191 THR B O 1
ATOM 3198 N N . ARG B 1 192 ? 19.153 27.508 -15.387 1.00 14.83 192 ARG B N 1
ATOM 3199 C CA . ARG B 1 192 ? 20.034 28.475 -16.031 1.00 15.25 192 ARG B CA 1
ATOM 3200 C C . ARG B 1 192 ? 19.507 29.901 -15.951 1.00 15.24 192 ARG B C 1
ATOM 3201 O O . ARG B 1 192 ? 20.273 30.844 -15.731 1.00 15.12 192 ARG B O 1
ATOM 3209 N N . ALA B 1 193 ? 18.196 30.054 -16.118 1.00 15.20 193 ALA B N 1
ATOM 3210 C CA . ALA B 1 193 ? 17.579 31.370 -16.068 1.00 15.24 193 ALA B CA 1
ATOM 3211 C C . ALA B 1 193 ? 17.647 31.971 -14.673 1.00 15.32 193 ALA B C 1
ATOM 3212 O O . ALA B 1 193 ? 17.928 33.159 -14.522 1.00 15.30 193 ALA B O 1
ATOM 3214 N N . LYS B 1 194 ? 17.397 31.155 -13.652 1.00 15.48 194 LYS B N 1
ATOM 3215 C CA . LYS B 1 194 ? 17.428 31.650 -12.283 1.00 15.67 194 LYS B CA 1
ATOM 3216 C C . LYS B 1 194 ? 18.850 32.032 -11.886 1.00 15.85 194 LYS B C 1
ATOM 3217 O O . LYS B 1 194 ? 19.076 33.080 -11.283 1.00 15.84 194 LYS B O 1
ATOM 3223 N N . ALA B 1 195 ? 19.809 31.186 -12.248 1.00 16.09 195 ALA B N 1
ATOM 3224 C CA . ALA B 1 195 ? 21.212 31.438 -11.938 1.00 16.46 195 ALA B CA 1
ATOM 3225 C C . ALA B 1 195 ? 21.734 32.619 -12.746 1.00 16.71 195 ALA B C 1
ATOM 3226 O O . ALA B 1 195 ? 22.728 33.245 -12.368 1.00 16.84 195 ALA B O 1
ATOM 3228 N N . ALA B 1 196 ? 21.060 32.922 -13.852 1.00 16.91 196 ALA B N 1
ATOM 3229 C CA . ALA B 1 196 ? 21.464 34.020 -14.723 1.00 17.20 196 ALA B CA 1
ATOM 3230 C C . ALA B 1 196 ? 21.031 35.387 -14.201 1.00 17.42 196 ALA B C 1
ATOM 3231 O O . ALA B 1 196 ? 21.611 36.404 -14.572 1.00 17.48 196 ALA B O 1
ATOM 3233 N N . LEU B 1 197 ? 20.003 35.415 -13.357 1.00 17.84 197 LEU B N 1
ATOM 3234 C CA . LEU B 1 197 ? 19.522 36.670 -12.786 1.00 18.18 197 LEU B CA 1
ATOM 3235 C C . LEU B 1 197 ? 20.716 37.475 -12.276 1.00 18.57 197 LEU B C 1
ATOM 3236 O O . LEU B 1 197 ? 21.479 37.003 -11.432 1.00 18.49 197 LEU B O 1
ATOM 3241 N N . ASN B 1 198 ? 20.870 38.690 -12.790 1.00 19.07 198 ASN B N 1
ATOM 3242 C CA . ASN B 1 198 ? 21.997 39.542 -12.423 1.00 19.62 198 ASN B CA 1
ATOM 3243 C C . ASN B 1 198 ? 21.619 40.865 -11.749 1.00 19.98 198 ASN B C 1
ATOM 3244 O O . ASN B 1 198 ? 22.329 41.859 -11.887 1.00 20.00 198 ASN B O 1
ATOM 3249 N N . GLY B 1 199 ? 20.508 40.875 -11.018 1.00 20.45 199 GLY B N 1
ATOM 3250 C CA . GLY B 1 199 ? 20.089 42.088 -10.335 1.00 20.82 199 GLY B CA 1
ATOM 3251 C C . GLY B 1 199 ? 21.164 42.543 -9.368 1.00 21.18 199 GLY B C 1
ATOM 3252 O O . GLY B 1 199 ? 21.380 43.740 -9.165 1.00 21.27 199 GLY B O 1
ATOM 3253 N N . ALA B 1 200 ? 21.854 41.574 -8.778 1.00 21.47 200 ALA B N 1
ATOM 3254 C CA . ALA B 1 200 ? 22.923 41.854 -7.831 1.00 21.83 200 ALA B CA 1
ATOM 3255 C C . ALA B 1 200 ? 24.063 42.595 -8.519 1.00 22.04 200 ALA B C 1
ATOM 3256 O O . ALA B 1 200 ? 24.607 43.560 -7.980 1.00 21.98 200 ALA B O 1
ATOM 3258 N N . GLU B 1 201 ? 24.421 42.132 -9.712 1.00 22.36 201 GLU B N 1
ATOM 3259 C CA . GLU B 1 201 ? 25.490 42.743 -10.487 1.00 22.66 201 GLU B CA 1
ATOM 3260 C C . GLU B 1 201 ? 25.108 44.135 -10.969 1.00 22.82 201 GLU B C 1
ATOM 3261 O O . GLU B 1 201 ? 25.916 45.061 -10.886 1.00 22.86 201 GLU B O 1
ATOM 3267 N N . ASN B 1 202 ? 23.885 44.283 -11.473 1.00 23.04 202 ASN B N 1
ATOM 3268 C CA . ASN B 1 202 ? 23.430 45.583 -11.954 1.00 23.29 202 ASN B CA 1
ATOM 3269 C C . ASN B 1 202 ? 23.520 46.635 -10.856 1.00 23.52 202 ASN B C 1
ATOM 3270 O O . ASN B 1 202 ? 23.875 47.784 -11.115 1.00 23.56 202 ASN B O 1
ATOM 3275 N N . LEU B 1 203 ? 23.198 46.241 -9.628 1.00 23.85 203 LEU B N 1
ATOM 3276 C CA . LEU B 1 203 ? 23.250 47.162 -8.497 1.00 24.31 203 LEU B CA 1
ATOM 3277 C C . LEU B 1 203 ? 24.678 47.607 -8.217 1.00 24.73 203 LEU B C 1
ATOM 3278 O O . LEU B 1 203 ? 24.943 48.791 -8.007 1.00 24.74 203 LEU B O 1
ATOM 3283 N N . ARG B 1 204 ? 25.600 46.653 -8.214 1.00 25.29 204 ARG B N 1
ATOM 3284 C CA . ARG B 1 204 ? 26.998 46.961 -7.949 1.00 25.92 204 ARG B CA 1
ATOM 3285 C C . ARG B 1 204 ? 27.601 47.771 -9.090 1.00 26.04 204 ARG B C 1
ATOM 3286 O O . ARG B 1 204 ? 28.464 48.620 -8.867 1.00 26.00 204 ARG B O 1
ATOM 3294 N N . ASN B 1 205 ? 27.134 47.511 -10.308 1.00 26.26 205 ASN B N 1
ATOM 3295 C CA . ASN B 1 205 ? 27.611 48.238 -11.479 1.00 26.58 205 ASN B CA 1
ATOM 3296 C C . ASN B 1 205 ? 27.102 49.672 -11.404 1.00 26.70 205 ASN B C 1
ATOM 3297 O O . ASN B 1 205 ? 27.793 50.609 -11.804 1.00 26.65 205 ASN B O 1
ATOM 3302 N N . ALA B 1 206 ? 25.890 49.835 -10.879 1.00 26.88 206 ALA B N 1
ATOM 3303 C CA . ALA B 1 206 ? 25.276 51.154 -10.744 1.00 27.10 206 ALA B CA 1
ATOM 3304 C C . ALA B 1 206 ? 25.951 51.976 -9.656 1.00 27.32 206 ALA B C 1
ATOM 3305 O O . ALA B 1 206 ? 26.167 53.174 -9.826 1.00 27.23 206 ALA B O 1
ATOM 3307 N N . LYS B 1 207 ? 26.274 51.335 -8.536 1.00 27.70 207 LYS B N 1
ATOM 3308 C CA . LYS B 1 207 ? 26.942 52.016 -7.431 1.00 28.16 207 LYS B CA 1
ATOM 3309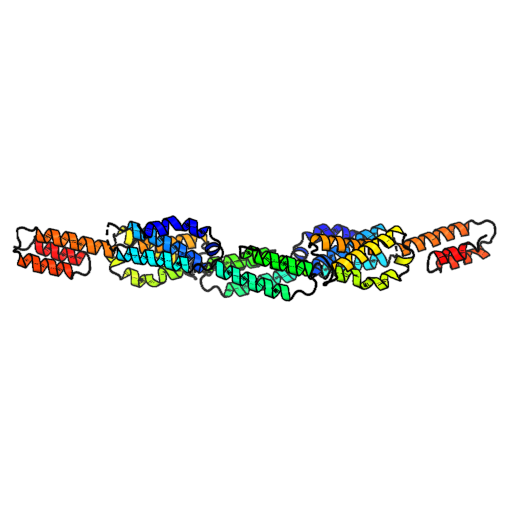 C C . LYS B 1 207 ? 28.289 52.550 -7.913 1.00 28.62 207 LYS B C 1
ATOM 3310 O O . LYS B 1 207 ? 28.636 53.707 -7.674 1.00 28.54 207 LYS B O 1
ATOM 3316 N N . THR B 1 208 ? 29.048 51.693 -8.590 1.00 29.24 208 THR B N 1
ATOM 3317 C CA . THR B 1 208 ? 30.358 52.077 -9.099 1.00 29.95 208 THR B CA 1
ATOM 3318 C C . THR B 1 208 ? 30.235 53.188 -10.141 1.00 30.42 208 THR B C 1
ATOM 3319 O O . THR B 1 208 ? 31.023 54.136 -10.152 1.00 30.56 208 THR B O 1
ATOM 3323 N N . SER B 1 209 ? 29.242 53.063 -11.014 1.00 30.96 209 SER B N 1
ATOM 3324 C CA . SER B 1 209 ? 29.016 54.058 -12.054 1.00 31.47 209 SER B CA 1
ATOM 3325 C C . SER B 1 209 ? 28.639 55.390 -11.423 1.00 31.81 209 SER B C 1
ATOM 3326 O O . SER B 1 209 ? 29.086 56.449 -11.864 1.00 31.87 209 SER B O 1
ATOM 3329 N N . ALA B 1 210 ? 27.808 55.330 -10.388 1.00 32.29 210 ALA B N 1
ATOM 3330 C CA . ALA B 1 210 ? 27.372 56.527 -9.686 1.00 32.75 210 ALA B CA 1
ATOM 3331 C C . ALA B 1 210 ? 28.548 57.131 -8.926 1.00 33.25 210 ALA B C 1
ATOM 3332 O O . ALA B 1 210 ? 28.745 58.344 -8.927 1.00 33.16 210 ALA B O 1
ATOM 3334 N N . THR B 1 211 ? 29.327 56.271 -8.277 1.00 33.95 211 THR B N 1
ATOM 3335 C CA . THR B 1 211 ? 30.492 56.714 -7.519 1.00 34.74 211 THR B CA 1
ATOM 3336 C C . THR B 1 211 ? 31.470 57.477 -8.412 1.00 35.32 211 THR B C 1
ATOM 3337 O O . THR B 1 211 ? 32.002 58.514 -8.013 1.00 35.36 211 THR B O 1
ATOM 3341 N N . ASN B 1 212 ? 31.709 56.961 -9.617 1.00 35.99 212 ASN B N 1
ATOM 3342 C CA . ASN B 1 212 ? 32.623 57.618 -10.546 1.00 36.65 212 ASN B CA 1
ATOM 3343 C C . ASN B 1 212 ? 32.075 58.983 -10.941 1.00 37.15 212 ASN B C 1
ATOM 3344 O O . ASN B 1 212 ? 32.805 59.972 -10.953 1.00 37.17 212 ASN B O 1
ATOM 3349 N N . THR B 1 213 ? 30.789 59.033 -11.270 1.00 37.86 213 THR B N 1
ATOM 3350 C CA . THR B 1 213 ? 30.144 60.288 -11.647 1.00 38.65 213 THR B CA 1
ATOM 3351 C C . THR B 1 213 ? 30.325 61.294 -10.506 1.00 39.33 213 THR B C 1
ATOM 3352 O O . THR B 1 213 ? 30.560 62.483 -10.735 1.00 39.40 213 THR B O 1
ATOM 3356 N N . ILE B 1 214 ? 30.207 60.793 -9.280 1.00 40.11 214 ILE B N 1
ATOM 3357 C CA . ILE B 1 214 ? 30.362 61.592 -8.072 1.00 40.89 214 ILE B CA 1
ATOM 3358 C C . ILE B 1 214 ? 31.768 62.184 -8.037 1.00 41.52 214 ILE B C 1
ATOM 3359 O O . ILE B 1 214 ? 31.949 63.395 -8.146 1.00 41.57 214 ILE B O 1
ATOM 3364 N N . ASN B 1 215 ? 32.756 61.307 -7.885 1.00 42.34 215 ASN B N 1
ATOM 3365 C CA . ASN B 1 215 ? 34.166 61.685 -7.835 1.00 43.25 215 ASN B CA 1
ATOM 3366 C C . ASN B 1 215 ? 34.591 62.753 -8.835 1.00 43.90 215 ASN B C 1
ATOM 3367 O O . ASN B 1 215 ? 35.617 63.404 -8.641 1.00 43.98 215 ASN B O 1
ATOM 3372 N N . GLY B 1 216 ? 33.815 62.935 -9.899 1.00 44.66 216 GLY B N 1
ATOM 3373 C CA . GLY B 1 216 ? 34.185 63.917 -10.902 1.00 45.65 216 GLY B CA 1
ATOM 3374 C C . GLY B 1 216 ? 33.325 65.157 -11.112 1.00 46.38 216 GLY B C 1
ATOM 3375 O O . GLY B 1 216 ? 33.791 66.104 -11.749 1.00 46.38 216 GLY B O 1
ATOM 3376 N N . LEU B 1 217 ? 32.096 65.188 -10.596 1.00 47.13 217 LEU B N 1
ATOM 3377 C CA . LEU B 1 217 ? 31.260 66.360 -10.831 1.00 48.00 217 LEU B CA 1
ATOM 3378 C C . LEU B 1 217 ? 31.806 67.591 -10.101 1.00 48.69 217 LEU B C 1
ATOM 3379 O O . LEU B 1 217 ? 31.781 67.688 -8.872 1.00 48.67 217 LEU B O 1
ATOM 3384 N N . PRO B 1 218 ? 32.323 68.548 -10.897 1.00 49.40 218 PRO B N 1
ATOM 3385 C CA . PRO B 1 218 ? 32.952 69.837 -10.580 1.00 49.96 218 PRO B CA 1
ATOM 3386 C C . PRO B 1 218 ? 32.295 70.800 -9.614 1.00 50.47 218 PRO B C 1
ATOM 3387 O O . PRO B 1 218 ? 32.961 71.709 -9.117 1.00 50.54 218 PRO B O 1
ATOM 3391 N N . ASN B 1 219 ? 31.010 70.620 -9.332 1.00 51.05 219 ASN B N 1
ATOM 3392 C CA . ASN B 1 219 ? 30.352 71.566 -8.446 1.00 51.68 219 ASN B CA 1
ATOM 3393 C C . ASN B 1 219 ? 29.863 71.134 -7.066 1.00 51.99 219 ASN B C 1
ATOM 3394 O O . ASN B 1 219 ? 28.763 71.490 -6.649 1.00 52.02 219 ASN B O 1
ATOM 3399 N N . LEU B 1 220 ? 30.692 70.380 -6.356 1.00 52.39 220 LEU B N 1
ATOM 3400 C CA . LEU B 1 220 ? 30.391 69.951 -4.992 1.00 52.78 220 LEU B CA 1
ATOM 3401 C C . LEU B 1 220 ? 31.725 69.924 -4.267 1.00 52.99 220 LEU B C 1
ATOM 3402 O O . LEU B 1 220 ? 32.652 70.616 -4.674 1.00 53.08 220 LEU B O 1
ATOM 3407 N N . THR B 1 221 ? 31.850 69.110 -3.226 1.00 53.19 221 THR B N 1
ATOM 3408 C CA . THR B 1 221 ? 33.099 69.095 -2.477 1.00 53.33 221 THR B CA 1
ATOM 3409 C C . THR B 1 221 ? 33.546 67.711 -2.032 1.00 53.38 221 THR B C 1
ATOM 3410 O O . THR B 1 221 ? 32.719 66.836 -1.764 1.00 53.44 221 THR B O 1
ATOM 3414 N N . GLN B 1 222 ? 34.862 67.531 -1.944 1.00 53.44 222 GLN B N 1
ATOM 3415 C CA . GLN B 1 222 ? 35.412 66.264 -1.496 1.00 53.45 222 GLN B CA 1
ATOM 3416 C C . GLN B 1 222 ? 34.649 65.897 -0.242 1.00 53.32 222 GLN B C 1
ATOM 3417 O O . GLN B 1 222 ? 34.425 64.726 0.043 1.00 53.31 222 GLN B O 1
ATOM 3423 N N . LEU B 1 223 ? 34.246 66.922 0.499 1.00 53.15 223 LEU B N 1
ATOM 3424 C CA . LEU B 1 223 ? 33.515 66.761 1.740 1.00 52.94 223 LEU B CA 1
ATOM 3425 C C . LEU B 1 223 ? 31.988 66.623 1.601 1.00 52.70 223 LEU B C 1
ATOM 3426 O O . LEU B 1 223 ? 31.370 65.921 2.405 1.00 52.80 223 LEU B O 1
ATOM 3431 N N . GLN B 1 224 ? 31.375 67.287 0.613 1.00 52.27 224 GLN B N 1
ATOM 3432 C CA . GLN B 1 224 ? 29.911 67.192 0.426 1.00 51.80 224 GLN B CA 1
ATOM 3433 C C . GLN B 1 224 ? 29.510 65.961 -0.428 1.00 51.36 224 GLN B C 1
ATOM 3434 O O . GLN B 1 224 ? 28.316 65.615 -0.544 1.00 51.40 224 GLN B O 1
ATOM 3440 N N . LYS B 1 225 ? 30.494 65.265 -0.992 1.00 50.73 225 LYS B N 1
ATOM 3441 C CA . LYS B 1 225 ? 30.137 64.121 -1.797 1.00 50.03 225 LYS B CA 1
ATOM 3442 C C . LYS B 1 225 ? 30.917 62.858 -1.505 1.00 49.30 225 LYS B C 1
ATOM 3443 O O . LYS B 1 225 ? 30.841 61.896 -2.281 1.00 49.18 225 LYS B O 1
ATOM 3449 N N . ASP B 1 226 ? 31.700 62.885 -0.430 1.00 48.38 226 ASP B N 1
ATOM 3450 C CA . ASP B 1 226 ? 32.467 61.721 -0.020 1.00 47.43 226 ASP B CA 1
ATOM 3451 C C . ASP B 1 226 ? 31.382 60.944 0.713 1.00 46.60 226 ASP B C 1
ATOM 3452 O O . ASP B 1 226 ? 31.420 59.729 0.850 1.00 46.53 226 ASP B O 1
ATOM 3457 N N . ASN B 1 227 ? 30.359 61.695 1.101 1.00 45.54 227 ASN B N 1
ATOM 3458 C CA . ASN B 1 227 ? 29.195 61.176 1.814 1.00 44.47 227 ASN B CA 1
ATOM 3459 C C . ASN B 1 227 ? 28.004 60.814 0.903 1.00 43.60 227 ASN B C 1
ATOM 3460 O O . ASN B 1 227 ? 27.069 60.120 1.322 1.00 43.54 227 ASN B O 1
ATOM 3465 N N . LEU B 1 228 ? 28.022 61.306 -0.330 1.00 42.50 228 LEU B N 1
ATOM 3466 C CA . LEU B 1 228 ? 26.950 60.993 -1.269 1.00 41.34 228 LEU B CA 1
ATOM 3467 C C . LEU B 1 228 ? 27.331 59.616 -1.797 1.00 40.50 228 LEU B C 1
ATOM 3468 O O . LEU B 1 228 ? 26.473 58.788 -2.099 1.00 40.36 228 LEU B O 1
ATOM 3473 N N . LYS B 1 229 ? 28.640 59.381 -1.883 1.00 39.51 229 LYS B N 1
ATOM 3474 C CA . LYS B 1 229 ? 29.174 58.100 -2.330 1.00 38.52 229 LYS B CA 1
ATOM 3475 C C . LYS B 1 229 ? 28.741 57.080 -1.292 1.00 37.76 229 LYS B C 1
ATOM 3476 O O . LYS B 1 229 ? 28.394 55.947 -1.622 1.00 37.73 229 LYS B O 1
ATOM 3482 N N . HIS B 1 230 ? 28.766 57.504 -0.030 1.00 36.80 230 HIS B N 1
ATOM 3483 C CA . HIS B 1 230 ? 28.370 56.647 1.081 1.00 35.77 230 HIS B CA 1
ATOM 3484 C C . HIS B 1 230 ? 26.908 56.259 0.920 1.00 35.11 230 HIS B C 1
ATOM 3485 O O . HIS B 1 230 ? 26.538 55.101 1.101 1.00 34.98 230 HIS B O 1
ATOM 3492 N N . GLN B 1 231 ? 26.079 57.244 0.582 1.00 34.31 231 GLN B N 1
ATOM 3493 C CA . GLN B 1 231 ? 24.657 57.013 0.372 1.00 33.54 231 GLN B CA 1
ATOM 3494 C C . GLN B 1 231 ? 24.498 56.043 -0.792 1.00 32.94 231 GLN B C 1
ATOM 3495 O O . GLN B 1 231 ? 23.659 55.143 -0.752 1.00 32.80 231 GLN B O 1
ATOM 3501 N N . VAL B 1 232 ? 25.314 56.233 -1.828 1.00 32.24 232 VAL B N 1
ATOM 3502 C CA . VAL B 1 232 ? 25.287 55.375 -3.009 1.00 31.65 232 VAL B CA 1
ATOM 3503 C C . VAL B 1 232 ? 25.556 53.926 -2.626 1.00 31.29 232 VAL B C 1
ATOM 3504 O O . VAL B 1 232 ? 24.830 53.016 -3.034 1.00 31.19 232 VAL B O 1
ATOM 3508 N N . GLU B 1 233 ? 26.607 53.719 -1.840 1.00 30.90 233 GLU B N 1
ATOM 3509 C CA . GLU B 1 233 ? 26.989 52.382 -1.406 1.00 30.56 233 GLU B CA 1
ATOM 3510 C C . GLU B 1 233 ? 25.927 51.751 -0.515 1.00 30.26 233 GLU B C 1
ATOM 3511 O O . GLU B 1 233 ? 25.781 50.531 -0.478 1.00 30.20 233 GLU B O 1
ATOM 3517 N N . GLN B 1 234 ? 25.182 52.590 0.193 1.00 29.98 234 GLN B N 1
ATOM 3518 C CA . GLN B 1 234 ? 24.141 52.113 1.098 1.00 29.73 234 GLN B CA 1
ATOM 3519 C C . GLN B 1 234 ? 22.798 51.799 0.444 1.00 29.47 234 GLN B C 1
ATOM 3520 O O . GLN B 1 234 ? 21.916 51.241 1.089 1.00 29.43 234 GLN B O 1
ATOM 3526 N N . ALA B 1 235 ? 22.639 52.155 -0.829 1.00 29.23 235 ALA B N 1
ATOM 3527 C CA . ALA B 1 235 ? 21.389 51.904 -1.546 1.00 28.94 235 ALA B CA 1
ATOM 3528 C C . ALA B 1 235 ? 21.140 50.406 -1.683 1.00 28.75 235 ALA B C 1
ATOM 3529 O O . ALA B 1 235 ? 22.081 49.623 -1.790 1.00 28.67 235 ALA B O 1
ATOM 3531 N N . GLN B 1 236 ? 19.871 50.007 -1.691 1.00 28.65 236 GLN B N 1
ATOM 3532 C CA . GLN B 1 236 ? 19.527 48.591 -1.793 1.00 28.54 236 GLN B CA 1
ATOM 3533 C C . GLN B 1 236 ? 19.105 48.107 -3.178 1.00 28.30 236 GLN B C 1
ATOM 3534 O O . GLN B 1 236 ? 18.998 46.906 -3.412 1.00 28.26 236 GLN B O 1
ATOM 3540 N N . ASN B 1 237 ? 18.858 49.038 -4.093 1.00 28.04 237 ASN B N 1
ATOM 3541 C CA . ASN B 1 237 ? 18.480 48.682 -5.458 1.00 27.93 237 ASN B CA 1
ATOM 3542 C C . ASN B 1 237 ? 18.951 49.752 -6.436 1.00 27.93 237 ASN B C 1
ATOM 3543 O O . ASN B 1 237 ? 19.472 50.783 -6.025 1.00 27.90 237 ASN B O 1
ATOM 3548 N N . VAL B 1 238 ? 18.769 49.506 -7.728 1.00 27.98 238 VAL B N 1
ATOM 3549 C CA . VAL B 1 238 ? 19.216 50.446 -8.750 1.00 28.22 238 VAL B CA 1
ATOM 3550 C C . VAL B 1 238 ? 18.569 51.831 -8.680 1.00 28.50 238 VAL B C 1
ATOM 3551 O O . VAL B 1 238 ? 19.257 52.848 -8.823 1.00 28.41 238 VAL B O 1
ATOM 3555 N N . VAL B 1 239 ? 17.257 51.879 -8.468 1.00 28.85 239 VAL B N 1
ATOM 3556 C CA . VAL B 1 239 ? 16.566 53.161 -8.400 1.00 29.27 239 VAL B CA 1
ATOM 3557 C C . VAL B 1 239 ? 17.086 53.964 -7.218 1.00 29.54 239 VAL B C 1
ATOM 3558 O O . VAL B 1 239 ? 17.148 55.192 -7.274 1.00 29.46 239 VAL B O 1
ATOM 3562 N N . GLY B 1 240 ? 17.465 53.261 -6.153 1.00 29.89 240 GLY B N 1
ATOM 3563 C CA . GLY B 1 240 ? 17.988 53.926 -4.972 1.00 30.40 240 GLY B CA 1
ATOM 3564 C C . GLY B 1 240 ? 19.293 54.638 -5.279 1.00 30.80 240 GLY B C 1
ATOM 3565 O O . GLY B 1 240 ? 19.501 55.779 -4.854 1.00 30.66 240 GLY B O 1
ATOM 3566 N N . VAL B 1 241 ? 20.175 53.961 -6.009 1.00 31.29 241 VAL B N 1
ATOM 3567 C CA . VAL B 1 241 ? 21.459 54.541 -6.384 1.00 31.95 241 VAL B CA 1
ATOM 3568 C C . VAL B 1 241 ? 21.183 55.743 -7.274 1.00 32.59 241 VAL B C 1
ATOM 3569 O O . VAL B 1 241 ? 21.860 56.767 -7.189 1.00 32.58 241 VAL B O 1
ATOM 3573 N N . ASN B 1 242 ? 20.180 55.605 -8.134 1.00 33.39 242 ASN B N 1
ATOM 3574 C CA . ASN B 1 242 ? 19.794 56.676 -9.041 1.00 34.24 242 ASN B CA 1
ATOM 3575 C C . ASN B 1 242 ? 19.204 57.829 -8.243 1.00 34.88 242 ASN B C 1
ATOM 3576 O O . ASN B 1 242 ? 19.366 58.994 -8.605 1.00 34.89 242 ASN B O 1
ATOM 3581 N N . GLY B 1 243 ? 18.522 57.494 -7.153 1.00 35.66 243 GLY B N 1
ATOM 3582 C CA . GLY B 1 243 ? 17.915 58.513 -6.315 1.00 36.76 243 GLY B CA 1
ATOM 3583 C C . GLY B 1 243 ? 18.934 59.479 -5.741 1.00 37.58 243 GLY B C 1
ATOM 3584 O O . GLY B 1 243 ? 18.739 60.691 -5.780 1.00 37.55 243 GLY B O 1
ATOM 3585 N N . VAL B 1 244 ? 20.027 58.943 -5.212 1.00 38.45 244 VAL B N 1
ATOM 3586 C CA . VAL B 1 244 ? 21.077 59.772 -4.630 1.00 39.44 244 VAL B CA 1
ATOM 3587 C C . VAL B 1 244 ? 21.786 60.572 -5.718 1.00 40.14 244 VAL B C 1
ATOM 3588 O O . VAL B 1 244 ? 22.201 61.709 -5.502 1.00 40.19 244 VAL B O 1
ATOM 3592 N N . LYS B 1 245 ? 21.911 59.966 -6.894 1.00 41.05 245 LYS B N 1
ATOM 3593 C CA . LYS B 1 245 ? 22.592 60.593 -8.015 1.00 41.98 245 LYS B CA 1
ATOM 3594 C C . LYS B 1 245 ? 22.138 61.980 -8.439 1.00 42.58 245 LYS B C 1
ATOM 3595 O O . LYS B 1 245 ? 22.979 62.854 -8.638 1.00 42.67 245 LYS B O 1
ATOM 3601 N N . ASP B 1 246 ? 20.834 62.199 -8.593 1.00 43.33 246 ASP B N 1
ATOM 3602 C CA . ASP B 1 246 ? 20.391 63.521 -9.021 1.00 44.09 246 ASP B CA 1
ATOM 3603 C C . ASP B 1 246 ? 20.769 64.560 -7.981 1.00 44.49 246 ASP B C 1
ATOM 3604 O O . ASP B 1 246 ? 20.749 65.762 -8.254 1.00 44.59 246 ASP B O 1
ATOM 3609 N N . LYS B 1 247 ? 21.114 64.091 -6.784 1.00 44.96 247 LYS B N 1
ATOM 3610 C CA . LYS B 1 247 ? 21.563 64.983 -5.724 1.00 45.49 247 LYS B CA 1
ATOM 3611 C C . LYS B 1 247 ? 22.986 65.333 -6.155 1.00 45.83 247 LYS B C 1
ATOM 3612 O O . LYS B 1 247 ? 23.887 65.462 -5.328 1.00 45.88 247 LYS B O 1
ATOM 3618 N N . GLY B 1 248 ? 23.187 65.443 -7.464 1.00 46.22 248 GLY B N 1
ATOM 3619 C CA . GLY B 1 248 ? 24.499 65.761 -7.991 1.00 46.68 248 GLY B CA 1
ATOM 3620 C C . GLY B 1 248 ? 24.437 66.945 -8.928 1.00 47.06 248 GLY B C 1
ATOM 3621 O O . GLY B 1 248 ? 25.454 67.569 -9.216 1.00 47.14 248 GLY B O 1
ATOM 3622 N N . ASN B 1 249 ? 23.239 67.258 -9.414 1.00 47.38 249 ASN B N 1
ATOM 3623 C CA . ASN B 1 249 ? 23.067 68.389 -10.315 1.00 47.70 249 ASN B CA 1
ATOM 3624 C C . ASN B 1 249 ? 22.048 69.351 -9.720 1.00 47.84 249 ASN B C 1
ATOM 3625 O O . ASN B 1 249 ? 21.554 69.057 -8.610 1.00 47.88 249 ASN B O 1
#

CATH classification: 1.20.120.1850 (+1 more: 1.20.120.1850)

Radius of gyration: 40.61 Å; Cα contacts (8 Å, |Δi|>4): 622; chains: 2; bounding box: 44×155×43 Å

Organism: Staphylococcus aureus (strain Mu50 / ATCC 700699) (NCBI:txid158878)

B-factor: mean 23.08, std 8.8, range [7.01, 61.34]

Secondary structure (DSSP, 8-state):
--HHHHHHHTHHHHHHSHHHHTS-HHHHHHHHHHHHHHHHHHHH---HHHHHHHHHHHHHHHH--HHHHHHHHHHHHHHHHTT--SS-HHHHHHHHHHHHH--SHHHHHHHHHHHHHHHH--HHHHHTTTHHHHHHSHHHHTS-HHHHHHHHHHHHHHHHHH-TTT-----HHHHHHHHHHHHHHHTT--HHHHHHHHHHHHHHHHHT-TT--HHHHHHHHHHHHH--SHHHHHHHHHHHHH--/-HHHHHHTTSHHHHSSHHHHTS-HHHHHHHHHHHHHHHHHHHT---HHHHHHHHHHHHHHHHH--HHHHHHHHHHHHHHHHTT--SS-HHHHHHHHHHHHH--SHHHHHHHHHHHHHHHH--HHHHHSTTHHHHHTSHHHHTS-HHHHHHHHHHHHHHHHHH-TTT-----HHHHHHHHHHHHHHHHH--HHHHHHHHHHHHHHHHHH-TTS-TTTSHHHHHHHHH-SSHHHHHHHHTTT-

Sequence (485 aa):
AGQLQHGIDDENATKQTQKYRDAEQSKKTAYDQAVAAAKAILNKQDKAAVDRALQQVTSTKDALNGDAKLAEAKAAARQNLGTLNHITNAQRTALEGQINQATTVDGVNTVKTNANTLDGANSLQGAINDKDATLRNQNYLDADESKRNAYTQAVTAAEGILNKQTGGNTSKADVDNALNAVTRAKAALNGAENLRNAKTSATNTINGLPNLTQLQKDNLKHQVEQAQNVVGVNGVKDKGNLEHGQLQHGIDDENATKQTQKYRDAEQSKKTAYDQAVAAAKAILNKQTDKAAVDRALQQVTSTKDALNGDAKLAEAKAAARQNLGTLNHITNAQRTAL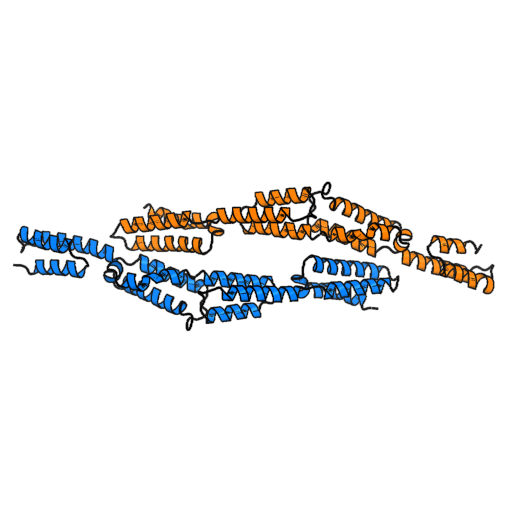EGQINQATTVDGVNTVKTNANTLDGANSLQGAINDKDATLRNQNYLDADESKRNAYTQAVTAAEGILNKQTGGNTSKADVDNALNAVTRAKAALNGAENLRNAKTSATNTINGLPNLTQLQKDNLKHQVEQAQNVVGVNGVKDKGN

Foldseek 3Di:
DVLLVVLLVCVVVLCVALLLVQFDPVLNVQLVVLSVCSVVCVVPPPVVVNVVSSVSNVVSSVVRGSVVVLVVLLVVLLVLLVVLPFQAQQQSVVLNVQSVVDRHSVSNVVSSVQSVLLSVLCLLCVLCPCVVVLCPDLLLVQFPPVLVVQQVVLVVVSVLCRHRHRHHSDHSVVSVVSNVSNVVSSVRRGQVVVLVVLLVVLLVLLCPDPQDDVVSSVVLNVQSVPQDGNVSNVVSSVVSVVHD/DLLVVLLVCVVVLCVDLLQVQFDPVLNVQLVVLSVVLVVLVVPPCPVVSNVVSSCSNVVSSVVRGSVVLLVVLLVVLLVLLVVQDWQALQQSVVLNVQSVPDDGSVSSVVSSVQSVLLSVLVLLVVLCPCVVVLCVDLLQVQFPPVLNCQLVVLNVVSVQCGHNHRHHNDGSVNSVVSSVSNVCSSVNRGSVVSLVVLLVVLLVVQVDQPPDDVVRRVVLSVQLVVADGNVSNVVSRVVRD

Nearest PDB structures (foldseek):
  2dgj-assembly1_A  TM=1.004E+00  e=9.000E-32  Staphylococcus aureus
  2dgj-assembly1_B  TM=9.633E-01  e=4.299E-28  Staphylococcus aureus
  4kjm-assembly1_A  TM=9.456E-01  e=4.160E-07  Staphylococcus aureus subsp. aureus MW2
  4kjm-assembly1_B  TM=9.632E-01  e=3.037E-06  Staphylococcus aureus subsp. aureus MW2
  6poo-assembly1_A  TM=4.098E-01  e=4.518E-02  Streptococcus agalactiae

Solvent-accessible surface area: 25599 Å² total

InterPro domains:
  IPR002988 Protein G-related albumin-binding (GA) module [PF01468] (325-377)
  IPR002988 Protein G-related albumin-binding (GA) module [PF01468] (1710-1764)
  IPR002988 Protein G-related albumin-binding (GA) module [PF01468] (3851-3905)
  IPR002988 Protein G-related albumin-binding (GA) module [PF01468] (4230-4283)
  IPR002988 Protein G-related albumin-binding (GA) module [PF01468] (4481-4535)
  IPR002988 Protein G-related albumin-binding (GA) module [PF01468] (4608-4659)
  IPR002988 Protein G-related albumin-binding (GA) module [PF01468] (5110-5164)
  IPR002988 Protein G-related albumin-binding (GA) module [PF01468] (5236-5289)
  IPR002988 Protein G-related albumin-binding (GA) module [PF01468] (5358-5412)
  IPR002988 Protein G-related albumin-binding (GA) module [PF01468] (5485-5539)
  IPR002988 Protein G-related albumin-binding (GA) module [PF01468] (5612-5666)
  IPR009063 Immunoglobulin/albumin-binding domain superfamily [SSF46997] (1-69)
  IPR009063 Immunoglobulin/albumin-binding domain superfamily [SSF46997] (70-125)
  IPR009063 Immunoglobulin/albumin-binding domain superfamily [SSF46997] (126-195)
  IPR009063 Immunoglobulin/albumin-binding domain superfamily [SSF46997] (196-250)
  IPR009063 Immunoglobulin/albumin-binding domain superfamily [SSF46997] (252-321)
  IPR009063 Immunoglobulin/albumin-binding domain superfamily [SSF46997] (322-376)
  IPR009063 Immunoglobulin/albumin-binding domain superfamily [SSF46997] (379-447)
  IPR009063 Immunoglobulin/albumin-binding domain superfamily [SSF46997] (448-503)
  IPR009063 Immunoglobulin/albumin-binding domain superfamily [SSF46997] (504-573)